Protein AF-0000000086877726 (afdb_homodimer)

Structure (mmCIF, N/CA/C/O backbone):
data_AF-0000000086877726-model_v1
#
loop_
_entity.id
_entity.type
_entity.pdbx_description
1 polymer 'HAD family hydrolase'
#
loop_
_atom_site.group_PDB
_atom_site.id
_atom_site.type_symbol
_atom_site.label_atom_id
_atom_site.label_alt_id
_atom_site.label_comp_id
_atom_site.label_asym_id
_atom_site.label_entity_id
_atom_site.label_seq_id
_atom_site.pdbx_PDB_ins_code
_atom_site.Cartn_x
_atom_site.Cartn_y
_atom_site.Cartn_z
_atom_site.occupancy
_atom_site.B_iso_or_equiv
_atom_site.auth_seq_id
_atom_site.auth_comp_id
_atom_site.auth_asym_id
_atom_site.auth_atom_id
_atom_site.pdbx_PDB_model_num
ATOM 1 N N . MET A 1 1 ? -5.996 41.938 13.992 1 42.53 1 MET A N 1
ATOM 2 C CA . MET A 1 1 ? -6.191 41.406 15.344 1 42.53 1 MET A CA 1
ATOM 3 C C . MET A 1 1 ? -5.375 40.156 15.562 1 42.53 1 MET A C 1
ATOM 5 O O . MET A 1 1 ? -5.238 39.344 14.648 1 42.53 1 MET A O 1
ATOM 9 N N . ASN A 1 2 ? -4.324 40.219 16.375 1 52.56 2 ASN A N 1
ATOM 10 C CA . ASN A 1 2 ? -3.307 39.188 16.656 1 52.56 2 ASN A CA 1
ATOM 11 C C . ASN A 1 2 ? -3.93 37.844 16.922 1 52.56 2 ASN A C 1
ATOM 13 O O . ASN A 1 2 ? -4.312 37.531 18.062 1 52.56 2 ASN A O 1
ATOM 17 N N . THR A 1 3 ? -4.711 37.188 15.961 1 67.62 3 THR A N 1
ATOM 18 C CA . THR A 1 3 ? -5.383 35.906 16.203 1 67.62 3 THR A CA 1
ATOM 19 C C . THR A 1 3 ? -4.363 34.812 16.469 1 67.62 3 THR A C 1
ATOM 21 O O . THR A 1 3 ? -3.352 34.719 15.781 1 67.62 3 THR A O 1
ATOM 24 N N . ILE A 1 4 ? -4.508 34.25 17.609 1 86 4 ILE A N 1
ATOM 25 C CA . ILE A 1 4 ? -3.65 33.125 18 1 86 4 ILE A CA 1
ATOM 26 C C . ILE A 1 4 ? -3.658 32.062 16.906 1 86 4 ILE A C 1
ATOM 28 O O . ILE A 1 4 ? -4.719 31.562 16.516 1 86 4 ILE A O 1
ATOM 32 N N . LYS A 1 5 ? -2.555 31.859 16.281 1 94.94 5 LYS A N 1
ATOM 33 C CA . LYS A 1 5 ? -2.393 30.875 15.219 1 94.94 5 LYS A CA 1
ATOM 34 C C . LYS A 1 5 ? -2.623 29.469 15.727 1 94.94 5 LYS A C 1
ATOM 36 O O . LYS A 1 5 ? -2.197 29.125 16.828 1 94.94 5 LYS A O 1
ATOM 41 N N . GLN A 1 6 ? -3.387 28.75 14.969 1 97.62 6 GLN A N 1
ATOM 42 C CA . GLN A 1 6 ? -3.709 27.375 15.32 1 97.62 6 GLN A CA 1
ATOM 43 C C . GLN A 1 6 ? -2.971 26.391 14.414 1 97.62 6 GLN A C 1
ATOM 45 O O . GLN A 1 6 ? -2.562 26.734 13.305 1 97.62 6 GLN A O 1
ATOM 50 N N . HIS A 1 7 ? -2.682 25.172 14.914 1 98.5 7 HIS A N 1
ATOM 51 C CA . HIS A 1 7 ? -2.287 24 14.133 1 98.5 7 HIS A CA 1
ATOM 52 C C . HIS A 1 7 ? -3.484 23.094 13.852 1 98.5 7 HIS A C 1
ATOM 54 O O . HIS A 1 7 ? -4.09 22.547 14.773 1 98.5 7 HIS A O 1
ATOM 60 N N . ILE A 1 8 ? -3.816 22.984 12.586 1 98.81 8 ILE A N 1
ATOM 61 C CA . ILE A 1 8 ? -5.051 22.281 12.219 1 98.81 8 ILE A CA 1
ATOM 62 C C . ILE A 1 8 ? -4.723 21.047 11.391 1 98.81 8 ILE A C 1
ATOM 64 O O . ILE A 1 8 ? -4.23 21.156 10.266 1 98.81 8 ILE A O 1
ATOM 68 N N . ILE A 1 9 ? -4.992 19.844 11.914 1 98.88 9 ILE A N 1
ATOM 69 C CA . ILE A 1 9 ? -4.762 18.562 11.25 1 98.88 9 ILE A CA 1
ATOM 70 C C . ILE A 1 9 ? -6.062 18.062 10.633 1 98.88 9 ILE A C 1
ATOM 72 O O . ILE A 1 9 ? -7.055 17.859 11.336 1 98.88 9 ILE A O 1
ATOM 76 N N . PHE A 1 10 ? -6.055 17.875 9.344 1 98.94 10 PHE A N 1
ATOM 77 C CA . PHE A 1 10 ? -7.227 17.375 8.633 1 98.94 10 PHE A CA 1
ATOM 78 C C . PHE A 1 10 ? -7.051 15.898 8.289 1 98.94 10 PHE A C 1
ATOM 80 O O . PHE A 1 10 ? -5.984 15.477 7.832 1 98.94 10 PHE A O 1
ATOM 87 N N . ASP A 1 11 ? -8.125 15.148 8.531 1 98.88 11 ASP A N 1
ATOM 88 C CA . ASP A 1 11 ? -8.289 13.867 7.852 1 98.88 11 ASP A CA 1
ATOM 89 C C . ASP A 1 11 ? -8.555 14.07 6.359 1 98.88 11 ASP A C 1
ATOM 91 O O . ASP A 1 11 ? -8.906 15.172 5.934 1 98.88 11 ASP A O 1
ATOM 95 N N . LEU A 1 12 ? -8.32 13.016 5.566 1 98.75 12 LEU A N 1
ATOM 96 C CA . LEU A 1 12 ? -8.531 13.125 4.125 1 98.75 12 LEU A CA 1
ATOM 97 C C . LEU A 1 12 ? -9.844 12.469 3.713 1 98.75 12 LEU A C 1
ATOM 99 O O . LEU A 1 12 ? -10.805 13.156 3.367 1 98.75 12 LEU A O 1
ATOM 103 N N . ASP A 1 13 ? -9.961 11.156 3.863 1 98.25 13 ASP A N 1
ATOM 104 C CA . ASP A 1 13 ? -11.078 10.352 3.377 1 98.25 13 ASP A CA 1
ATOM 105 C C . ASP A 1 13 ? -12.352 10.641 4.172 1 98.25 13 ASP A C 1
ATOM 107 O O . ASP A 1 13 ? -12.391 10.422 5.387 1 98.25 13 ASP A O 1
ATOM 111 N N . ASP A 1 14 ? -13.352 11.125 3.455 1 98.19 14 ASP A N 1
ATOM 112 C CA . ASP A 1 14 ? -14.68 11.453 3.959 1 98.19 14 ASP A CA 1
ATOM 113 C C . ASP A 1 14 ? -14.641 12.672 4.879 1 98.19 14 ASP A C 1
ATOM 115 O O . ASP A 1 14 ? -15.562 12.891 5.668 1 98.19 14 ASP A O 1
ATOM 119 N N . THR A 1 15 ? -13.492 13.359 4.805 1 98.62 15 THR A N 1
ATOM 120 C CA . THR A 1 15 ? -13.367 14.68 5.414 1 98.62 15 THR A CA 1
ATOM 121 C C . THR A 1 15 ? -13.117 15.75 4.348 1 98.62 15 THR A C 1
ATOM 123 O O . THR A 1 15 ? -13.961 16.609 4.117 1 98.62 15 THR A O 1
ATOM 126 N N . LEU A 1 16 ? -12.062 15.617 3.576 1 98.75 16 LEU A N 1
ATOM 127 C CA . LEU A 1 16 ? -11.766 16.562 2.5 1 98.75 16 LEU A CA 1
ATOM 128 C C . LEU A 1 16 ? -12.258 16.031 1.159 1 98.75 16 LEU A C 1
ATOM 130 O O . LEU A 1 16 ? -12.664 16.797 0.287 1 98.75 16 LEU A O 1
ATOM 134 N N . VAL A 1 17 ? -12.211 14.664 0.995 1 98.44 17 VAL A N 1
ATOM 135 C CA . VAL A 1 17 ? -12.641 14.047 -0.257 1 98.44 17 VAL A CA 1
ATOM 136 C C . VAL A 1 17 ? -13.586 12.883 0.036 1 98.44 17 VAL A C 1
ATOM 138 O O . VAL A 1 17 ? -13.516 12.273 1.109 1 98.44 17 VAL A O 1
ATOM 141 N N . TYR A 1 18 ? -14.445 12.602 -0.946 1 97.5 18 TYR A N 1
ATOM 142 C CA . TYR A 1 18 ? -15.328 11.445 -0.824 1 97.5 18 TYR A CA 1
ATOM 143 C C . TYR A 1 18 ? -14.539 10.148 -0.874 1 97.5 18 TYR A C 1
ATOM 145 O O . TYR A 1 18 ? -13.578 10.031 -1.632 1 97.5 18 TYR A O 1
ATOM 153 N N . CYS A 1 19 ? -14.961 9.188 -0.048 1 97.06 19 CYS A N 1
ATOM 154 C CA . CYS A 1 19 ? -14.328 7.879 -0.025 1 97.06 19 CYS A CA 1
ATOM 155 C C . CYS A 1 19 ? -15.359 6.77 0.15 1 97.06 19 CYS A C 1
ATOM 157 O O . CYS A 1 19 ? -15.539 5.938 -0.74 1 97.06 19 CYS A O 1
ATOM 159 N N . ASN A 1 20 ? -16.141 6.797 1.188 1 96 20 ASN A N 1
ATOM 160 C CA . ASN A 1 20 ? -17.094 5.754 1.55 1 96 20 ASN A CA 1
ATOM 161 C C . ASN A 1 20 ? -18.125 5.531 0.448 1 96 20 ASN A C 1
ATOM 163 O O . ASN A 1 20 ? -18.594 4.41 0.258 1 96 20 ASN A O 1
ATOM 167 N N . LYS A 1 21 ? -18.453 6.539 -0.221 1 95 21 LYS A N 1
ATOM 168 C CA . LYS A 1 21 ? -19.469 6.406 -1.271 1 95 21 LYS A CA 1
ATOM 169 C C . LYS A 1 21 ? -19.016 5.418 -2.344 1 95 21 LYS A C 1
ATOM 171 O O . LYS A 1 21 ? -19.828 4.648 -2.865 1 95 21 LYS A O 1
ATOM 176 N N . TYR A 1 22 ? -17.766 5.383 -2.648 1 96.69 22 TYR A N 1
ATOM 177 C CA . TYR A 1 22 ? -17.25 4.477 -3.664 1 96.69 22 TYR A CA 1
ATOM 178 C C . TYR A 1 22 ? -17.156 3.053 -3.129 1 96.69 22 TYR A C 1
ATOM 180 O O . TYR A 1 22 ? -17.422 2.092 -3.855 1 96.69 22 TYR A O 1
ATOM 188 N N . PHE A 1 23 ? -16.766 2.928 -1.867 1 97.44 23 PHE A N 1
ATOM 189 C CA . PHE A 1 23 ? -16.781 1.607 -1.247 1 97.44 23 PHE A CA 1
ATOM 190 C C . PHE A 1 23 ? -18.188 1.036 -1.222 1 97.44 23 PHE A C 1
ATOM 192 O O . PHE A 1 23 ? -18.391 -0.153 -1.478 1 97.44 23 PHE A O 1
ATOM 199 N N . ASN A 1 24 ? -19.141 1.876 -0.941 1 97.06 24 ASN A N 1
ATOM 200 C CA . ASN A 1 24 ? -20.531 1.44 -0.909 1 97.06 24 ASN A CA 1
ATOM 201 C C . ASN A 1 24 ? -21.016 1.023 -2.293 1 97.06 24 ASN A C 1
ATOM 203 O O . ASN A 1 24 ? -21.844 0.113 -2.418 1 97.06 24 ASN A O 1
ATOM 207 N N . LEU A 1 25 ? -20.609 1.745 -3.291 1 97.38 25 LEU A N 1
ATOM 208 C CA . LEU A 1 25 ? -20.969 1.363 -4.652 1 97.38 25 LEU A CA 1
ATOM 209 C C . LEU A 1 25 ? -20.453 -0.034 -4.98 1 97.38 25 LEU A C 1
ATOM 211 O O . LEU A 1 25 ? -21.188 -0.86 -5.527 1 97.38 25 LEU A O 1
ATOM 215 N N . VAL A 1 26 ? -19.234 -0.299 -4.625 1 98.31 26 VAL A N 1
ATOM 216 C CA . VAL A 1 26 ? -18.625 -1.602 -4.867 1 98.31 26 VAL A CA 1
ATOM 217 C C . VAL A 1 26 ? -19.344 -2.67 -4.043 1 98.31 26 VAL A C 1
ATOM 219 O O . VAL A 1 26 ? -19.609 -3.766 -4.539 1 98.31 26 VAL A O 1
ATOM 222 N N . LEU A 1 27 ? -19.656 -2.35 -2.801 1 98.5 27 LEU A N 1
ATOM 223 C CA . LEU A 1 27 ? -20.391 -3.281 -1.943 1 98.5 27 LEU A CA 1
ATOM 224 C C . LEU A 1 27 ? -21.766 -3.594 -2.523 1 98.5 27 LEU A C 1
ATOM 226 O O . LEU A 1 27 ? -22.234 -4.73 -2.434 1 98.5 27 LEU A O 1
ATOM 230 N N . GLY A 1 28 ? -22.391 -2.6 -3.078 1 98.62 28 GLY A N 1
ATOM 231 C CA . GLY A 1 28 ? -23.672 -2.836 -3.729 1 98.62 28 GLY A CA 1
ATOM 232 C C . GLY A 1 28 ? -23.609 -3.877 -4.828 1 98.62 28 GLY A C 1
ATOM 233 O O . GLY A 1 28 ? -24.438 -4.777 -4.891 1 98.62 28 GLY A O 1
ATOM 234 N N . GLU A 1 29 ? -22.625 -3.727 -5.648 1 98.69 29 GLU A N 1
ATOM 235 C CA . GLU A 1 29 ? -22.422 -4.703 -6.715 1 98.69 29 GLU A CA 1
ATOM 236 C C . GLU A 1 29 ? -22.094 -6.082 -6.145 1 98.69 29 GLU A C 1
ATOM 238 O O . GLU A 1 29 ? -22.562 -7.098 -6.664 1 98.69 29 GLU A O 1
ATOM 243 N N . PHE A 1 30 ? -21.344 -6.137 -5.121 1 98.88 30 PHE A N 1
ATOM 244 C CA . PHE A 1 30 ? -21 -7.375 -4.434 1 98.88 30 PHE A CA 1
ATOM 245 C C . PHE A 1 30 ? -22.266 -8.078 -3.932 1 98.88 30 PHE A C 1
ATOM 247 O O . PHE A 1 30 ? -22.438 -9.281 -4.141 1 98.88 30 PHE A O 1
ATOM 254 N N . PHE A 1 31 ? -23.125 -7.277 -3.285 1 98.75 31 PHE A N 1
ATOM 255 C CA . PHE A 1 31 ? -24.344 -7.84 -2.738 1 98.75 31 PHE A CA 1
ATOM 256 C C . PHE A 1 31 ? -25.219 -8.438 -3.844 1 98.75 31 PHE A C 1
ATOM 258 O O . PHE A 1 31 ? -25.766 -9.523 -3.686 1 98.75 31 PHE A O 1
ATOM 265 N N . GLU A 1 32 ? -25.266 -7.746 -4.945 1 98.38 32 GLU A N 1
ATOM 266 C CA . GLU A 1 32 ? -26.047 -8.227 -6.078 1 98.38 32 GLU A CA 1
ATOM 267 C C . GLU A 1 32 ? -25.5 -9.555 -6.605 1 98.38 32 GLU A C 1
ATOM 269 O O . GLU A 1 32 ? -26.266 -10.484 -6.855 1 98.38 32 GLU A O 1
ATOM 274 N N . ASN A 1 33 ? -24.234 -9.664 -6.746 1 98.62 33 ASN A N 1
ATOM 275 C CA . ASN A 1 33 ? -23.609 -10.891 -7.238 1 98.62 33 ASN A CA 1
ATOM 276 C C . ASN A 1 33 ? -23.781 -12.039 -6.254 1 98.62 33 ASN A C 1
ATOM 278 O O . ASN A 1 33 ? -24.109 -13.164 -6.652 1 98.62 33 ASN A O 1
ATOM 282 N N . MET A 1 34 ? -23.625 -11.742 -4.98 1 98.62 34 MET A N 1
ATOM 283 C CA . MET A 1 34 ? -23.828 -12.766 -3.951 1 98.62 34 MET A CA 1
ATOM 284 C C . MET A 1 34 ? -25.25 -13.305 -3.996 1 98.62 34 MET A C 1
ATOM 286 O O . MET A 1 34 ? -25.469 -14.516 -3.912 1 98.62 34 MET A O 1
ATOM 290 N N . GLN A 1 35 ? -26.156 -12.375 -4.125 1 98.19 35 GLN A N 1
ATOM 291 C CA . GLN A 1 35 ? -27.547 -12.812 -4.188 1 98.19 35 GLN A CA 1
ATOM 292 C C . GLN A 1 35 ? -27.781 -13.695 -5.406 1 98.19 35 GLN A C 1
ATOM 294 O O . GLN A 1 35 ? -28.516 -14.688 -5.328 1 98.19 35 GLN A O 1
ATOM 299 N N . GLU A 1 36 ? -27.25 -13.352 -6.539 1 97.69 36 GLU A N 1
ATOM 300 C CA . GLU A 1 36 ? -27.391 -14.148 -7.754 1 97.69 36 GLU A CA 1
ATOM 301 C C . GLU A 1 36 ? -26.75 -15.531 -7.59 1 97.69 36 GLU A C 1
ATOM 303 O O . GLU A 1 36 ? -27.359 -16.547 -7.926 1 97.69 36 GLU A O 1
ATOM 308 N N . TRP A 1 37 ? -25.547 -15.586 -7.066 1 97.81 37 TRP A N 1
ATOM 309 C CA . TRP A 1 37 ? -24.812 -16.844 -6.93 1 97.81 37 TRP A CA 1
ATOM 310 C C . TRP A 1 37 ? -25.484 -17.766 -5.914 1 97.81 37 TRP A C 1
ATOM 312 O O . TRP A 1 37 ? -25.422 -18.984 -6.043 1 97.81 37 TRP A O 1
ATOM 322 N N . PHE A 1 38 ? -26.141 -17.141 -4.938 1 97.44 38 PHE A N 1
ATOM 323 C CA . PHE A 1 38 ? -26.719 -17.922 -3.861 1 97.44 38 PHE A CA 1
ATOM 324 C C . PHE A 1 38 ? -28.234 -17.859 -3.906 1 97.44 38 PHE A C 1
ATOM 326 O O . PHE A 1 38 ? -28.906 -18.016 -2.879 1 97.44 38 PHE A O 1
ATOM 333 N N . ASP A 1 39 ? -28.75 -17.641 -5.012 1 92.75 39 ASP A N 1
ATOM 334 C CA . ASP A 1 39 ? -30.188 -17.453 -5.234 1 92.75 39 ASP A CA 1
ATOM 335 C C . ASP A 1 39 ? -31 -18.578 -4.605 1 92.75 39 ASP A C 1
ATOM 337 O O . ASP A 1 39 ? -32.031 -18.328 -3.973 1 92.75 39 ASP A O 1
ATOM 341 N N . PRO A 1 40 ? -30.562 -19.797 -4.711 1 93.06 40 PRO A N 1
ATOM 342 C CA . PRO A 1 40 ? -31.359 -20.906 -4.172 1 93.06 40 PRO A CA 1
ATOM 343 C C . PRO A 1 40 ? -31.547 -20.812 -2.656 1 93.06 40 PRO A C 1
ATOM 345 O O . PRO A 1 40 ? -32.438 -21.438 -2.1 1 93.06 40 PRO A O 1
ATOM 348 N N . HIS A 1 41 ? -30.781 -20.109 -2.027 1 92.81 41 HIS A N 1
ATOM 349 C CA . HIS A 1 41 ? -30.766 -20.078 -0.568 1 92.81 41 HIS A CA 1
ATOM 350 C C . HIS A 1 41 ? -31.406 -18.797 -0.037 1 92.81 41 HIS A C 1
ATOM 352 O O . HIS A 1 41 ? -31.438 -18.578 1.175 1 92.81 41 HIS A O 1
ATOM 358 N N . ALA A 1 42 ? -31.922 -17.906 -0.729 1 91.12 42 ALA A N 1
ATOM 359 C CA . ALA A 1 42 ? -32.594 -16.672 -0.391 1 91.12 42 ALA A CA 1
ATOM 360 C C . ALA A 1 42 ? -31.734 -15.797 0.519 1 91.12 42 ALA A C 1
ATOM 362 O O . ALA A 1 42 ? -32.219 -15.32 1.557 1 91.12 42 ALA A O 1
ATOM 363 N N . LEU A 1 43 ? -30.516 -15.789 0.237 1 95.38 43 LEU A N 1
ATOM 364 C CA . LEU A 1 43 ? -29.578 -14.945 0.959 1 95.38 43 LEU A CA 1
ATOM 365 C C . LEU A 1 43 ? -29.953 -13.469 0.829 1 95.38 43 LEU A C 1
ATOM 367 O O . LEU A 1 43 ? -30.125 -12.969 -0.283 1 95.38 43 LEU A O 1
ATOM 371 N N . THR A 1 44 ? -30.188 -12.711 1.997 1 97.06 44 THR A N 1
ATOM 372 C CA . THR A 1 44 ? -30.594 -11.312 1.951 1 97.06 44 THR A CA 1
ATOM 373 C C . THR A 1 44 ? -29.375 -10.398 1.921 1 97.06 44 THR A C 1
ATOM 375 O O . THR A 1 44 ? -28.297 -10.773 2.383 1 97.06 44 THR A O 1
ATOM 378 N N . VAL A 1 45 ? -29.578 -9.242 1.44 1 97.75 45 VAL A N 1
ATOM 379 C CA . VAL A 1 45 ? -28.531 -8.227 1.411 1 97.75 45 VAL A CA 1
ATOM 380 C C . VAL A 1 45 ? -28.062 -7.938 2.832 1 97.75 45 VAL A C 1
ATOM 382 O O . VAL A 1 45 ? -26.859 -7.785 3.07 1 97.75 45 VAL A O 1
ATOM 385 N N . GLN A 1 46 ? -28.969 -7.914 3.734 1 97.75 46 GLN A N 1
ATOM 386 C CA . GLN A 1 46 ? -28.625 -7.598 5.117 1 97.75 46 GLN A CA 1
ATOM 387 C C . GLN A 1 46 ? -27.703 -8.656 5.715 1 97.75 46 GLN A C 1
ATOM 389 O O . GLN A 1 46 ? -26.75 -8.336 6.418 1 97.75 46 GLN A O 1
ATOM 394 N N . GLU A 1 47 ? -27.938 -9.883 5.438 1 98.06 47 GLU A N 1
ATOM 395 C CA . GLU A 1 47 ? -27.094 -10.977 5.922 1 98.06 47 GLU A CA 1
ATOM 396 C C . GLU A 1 47 ? -25.688 -10.867 5.359 1 98.06 47 GLU A C 1
ATOM 398 O O . GLU A 1 47 ? -24.703 -11.055 6.09 1 98.06 47 GLU A O 1
ATOM 403 N N . ILE A 1 48 ? -25.641 -10.57 4.078 1 98.62 48 ILE A N 1
ATOM 404 C CA . ILE A 1 48 ? -24.344 -10.438 3.426 1 98.62 48 ILE A CA 1
ATOM 405 C C . ILE A 1 48 ? -23.578 -9.258 4.023 1 98.62 48 ILE A C 1
ATOM 407 O O . ILE A 1 48 ? -22.406 -9.383 4.387 1 98.62 48 ILE A O 1
ATOM 411 N N . ARG A 1 49 ? -24.297 -8.164 4.141 1 98.19 49 ARG A N 1
ATOM 412 C CA . ARG A 1 49 ? -23.703 -6.934 4.66 1 98.19 49 ARG A CA 1
ATOM 413 C C . ARG A 1 49 ? -23.172 -7.137 6.074 1 98.19 49 ARG A C 1
ATOM 415 O O . ARG A 1 49 ? -22.047 -6.734 6.379 1 98.19 49 ARG A O 1
ATOM 422 N N . ASP A 1 50 ? -23.906 -7.781 6.926 1 98.19 50 ASP A N 1
ATOM 423 C CA . ASP A 1 50 ? -23.516 -7.988 8.312 1 98.19 50 ASP A CA 1
ATOM 424 C C . ASP A 1 50 ? -22.25 -8.844 8.406 1 98.19 50 ASP A C 1
ATOM 426 O O . ASP A 1 50 ? -21.328 -8.531 9.172 1 98.19 50 ASP A O 1
ATOM 430 N N . LYS A 1 51 ? -22.219 -9.867 7.629 1 98.75 51 LYS A N 1
ATOM 431 C CA . LYS A 1 51 ? -21.047 -10.758 7.672 1 98.75 51 LYS A CA 1
ATOM 432 C C . LYS A 1 51 ? -19.812 -10.078 7.09 1 98.75 51 LYS A C 1
ATOM 434 O O . LYS A 1 51 ? -18.719 -10.203 7.637 1 98.75 51 LYS A O 1
ATOM 439 N N . GLN A 1 52 ? -20.047 -9.398 5.961 1 98.75 52 GLN A N 1
ATOM 440 C CA . GLN A 1 52 ? -18.922 -8.688 5.352 1 98.75 52 GLN A CA 1
ATOM 441 C C . GLN A 1 52 ? -18.375 -7.625 6.297 1 98.75 52 GLN A C 1
ATOM 443 O O . GLN A 1 52 ? -17.156 -7.465 6.414 1 98.75 52 GLN A O 1
ATOM 448 N N . LEU A 1 53 ? -19.203 -6.906 6.961 1 98 53 LEU A N 1
ATOM 449 C CA . LEU A 1 53 ? -18.797 -5.875 7.906 1 98 53 LEU A CA 1
ATOM 450 C C . LEU A 1 53 ? -18.016 -6.477 9.062 1 98 53 LEU A C 1
ATOM 452 O O . LEU A 1 53 ? -17 -5.914 9.492 1 98 53 LEU A O 1
ATOM 456 N N . GLU A 1 54 ? -18.5 -7.555 9.57 1 98.31 54 GLU A N 1
ATOM 457 C CA . GLU A 1 54 ? -17.812 -8.258 10.648 1 98.31 54 GLU A CA 1
ATOM 458 C C . GLU A 1 54 ? -16.391 -8.625 10.234 1 98.31 54 GLU A C 1
ATOM 460 O O . GLU A 1 54 ? -15.438 -8.367 10.977 1 98.31 54 GLU A O 1
ATOM 465 N N . ILE A 1 55 ? -16.25 -9.164 9.062 1 98.44 55 ILE A N 1
ATOM 466 C CA . ILE A 1 55 ? -14.945 -9.578 8.547 1 98.44 55 ILE A CA 1
ATOM 467 C C . ILE A 1 55 ? -14.07 -8.352 8.297 1 98.44 55 ILE A C 1
ATOM 469 O O . ILE A 1 55 ? -12.891 -8.344 8.648 1 98.44 55 ILE A O 1
ATOM 473 N N . ASP A 1 56 ? -14.68 -7.363 7.711 1 97.94 56 ASP A N 1
ATOM 474 C CA . ASP A 1 56 ? -13.961 -6.145 7.348 1 97.94 56 ASP A CA 1
ATOM 475 C C . ASP A 1 56 ? -13.398 -5.449 8.586 1 97.94 56 ASP A C 1
ATOM 477 O O . ASP A 1 56 ? -12.211 -5.137 8.641 1 97.94 56 ASP A O 1
ATOM 481 N N . VAL A 1 57 ? -14.203 -5.238 9.602 1 96.25 57 VAL A N 1
ATOM 482 C CA . VAL A 1 57 ? -13.82 -4.527 10.812 1 96.25 57 VAL A CA 1
ATOM 483 C C . VAL A 1 57 ? -12.734 -5.309 11.547 1 96.25 57 VAL A C 1
ATOM 485 O O . VAL A 1 57 ? -11.75 -4.73 12.008 1 96.25 57 VAL A O 1
ATOM 488 N N . THR A 1 58 ? -12.875 -6.609 11.648 1 96.62 58 THR A N 1
ATOM 489 C CA . THR A 1 58 ? -11.883 -7.457 12.305 1 96.62 58 THR A CA 1
ATOM 490 C C . THR A 1 58 ? -10.539 -7.379 11.586 1 96.62 58 THR A C 1
ATOM 492 O O . THR A 1 58 ? -9.492 -7.312 12.219 1 96.62 58 THR A O 1
ATOM 495 N N . GLY A 1 59 ? -10.609 -7.41 10.289 1 96.5 59 GLY A N 1
ATOM 496 C CA . GLY A 1 59 ? -9.391 -7.367 9.492 1 96.5 59 GLY A CA 1
ATOM 497 C C . GLY A 1 59 ? -8.664 -6.039 9.586 1 96.5 59 GLY A C 1
ATOM 498 O O . GLY A 1 59 ? -7.434 -6.004 9.664 1 96.5 59 GLY A O 1
ATOM 499 N N . VAL A 1 60 ? -9.383 -4.926 9.555 1 95.69 60 VAL A N 1
ATOM 500 C CA . VAL A 1 60 ? -8.781 -3.602 9.641 1 95.69 60 VAL A CA 1
ATOM 501 C C . VAL A 1 60 ? -8.047 -3.459 10.977 1 95.69 60 VAL A C 1
ATOM 503 O O . VAL A 1 60 ? -6.992 -2.824 11.047 1 95.69 60 VAL A O 1
ATOM 506 N N . ASN A 1 61 ? -8.586 -4.039 12.023 1 94.75 61 ASN A N 1
ATOM 507 C CA . ASN A 1 61 ? -7.941 -4.004 13.328 1 94.75 61 ASN A CA 1
ATOM 508 C C . ASN A 1 61 ? -6.586 -4.703 13.305 1 94.75 61 ASN A C 1
ATOM 510 O O . ASN A 1 61 ? -5.672 -4.324 14.039 1 94.75 61 ASN A O 1
ATOM 514 N N . LYS A 1 62 ? -6.453 -5.641 12.43 1 94.38 62 LYS A N 1
ATOM 515 C CA . LYS A 1 62 ? -5.234 -6.449 12.367 1 94.38 62 LYS A CA 1
ATOM 516 C C . LYS A 1 62 ? -4.223 -5.848 11.398 1 94.38 62 LYS A C 1
ATOM 518 O O . LYS A 1 62 ? -3.053 -5.668 11.742 1 94.38 62 LYS A O 1
ATOM 523 N N . VAL A 1 63 ? -4.633 -5.461 10.242 1 94.38 63 VAL A N 1
ATOM 524 C CA . VAL A 1 63 ? -3.668 -5.141 9.195 1 94.38 63 VAL A CA 1
ATOM 525 C C . VAL A 1 63 ? -3.748 -3.654 8.859 1 94.38 63 VAL A C 1
ATOM 527 O O . VAL A 1 63 ? -3.01 -3.166 8 1 94.38 63 VAL A O 1
ATOM 530 N N . GLY A 1 64 ? -4.613 -2.945 9.539 1 95.19 64 GLY A N 1
ATOM 531 C CA . GLY A 1 64 ? -4.793 -1.538 9.219 1 95.19 64 GLY A CA 1
ATOM 532 C C . GLY A 1 64 ? -5.457 -1.314 7.871 1 95.19 64 GLY A C 1
ATOM 533 O O . GLY A 1 64 ? -6.309 -2.102 7.453 1 95.19 64 GLY A O 1
ATOM 534 N N . PHE A 1 65 ? -5.121 -0.235 7.254 1 95.81 65 PHE A N 1
ATOM 535 C CA . PHE A 1 65 ? -5.77 0.157 6.008 1 95.81 65 PHE A CA 1
ATOM 536 C C . PHE A 1 65 ? -4.957 -0.31 4.805 1 95.81 65 PHE A C 1
ATOM 538 O O . PHE A 1 65 ? -4.727 0.458 3.869 1 95.81 65 PHE A O 1
ATOM 545 N N . ALA A 1 66 ? -4.629 -1.524 4.832 1 95.88 66 ALA A N 1
ATOM 546 C CA . ALA A 1 66 ? -3.898 -2.15 3.732 1 95.88 66 ALA A CA 1
ATOM 547 C C . ALA A 1 66 ? -4.809 -2.379 2.529 1 95.88 66 ALA A C 1
ATOM 549 O O . ALA A 1 66 ? -5.969 -2.766 2.688 1 95.88 66 ALA A O 1
ATOM 550 N N . SER A 1 67 ? -4.289 -2.266 1.348 1 96.38 67 SER A N 1
ATOM 551 C CA . SER A 1 67 ? -5.117 -2.271 0.145 1 96.38 67 SER A CA 1
ATOM 552 C C . SER A 1 67 ? -5.605 -3.68 -0.183 1 96.38 67 SER A C 1
ATOM 554 O O . SER A 1 67 ? -6.602 -3.848 -0.888 1 96.38 67 SER A O 1
ATOM 556 N N . HIS A 1 68 ? -4.914 -4.688 0.32 1 96.12 68 HIS A N 1
ATOM 557 C CA . HIS A 1 68 ? -5.336 -6.047 0.009 1 96.12 68 HIS A CA 1
ATOM 558 C C . HIS A 1 68 ? -6.551 -6.449 0.842 1 96.12 68 HIS A C 1
ATOM 560 O O . HIS A 1 68 ? -7.227 -7.43 0.528 1 96.12 68 HIS A O 1
ATOM 566 N N . HIS A 1 69 ? -6.809 -5.723 1.895 1 97.38 69 HIS A N 1
ATOM 567 C CA . HIS A 1 69 ? -7.742 -6.207 2.902 1 97.38 69 HIS A CA 1
ATOM 568 C C . HIS A 1 69 ? -9.18 -6.168 2.387 1 97.38 69 HIS A C 1
ATOM 570 O O . HIS A 1 69 ? -9.93 -7.137 2.551 1 97.38 69 HIS A O 1
ATOM 576 N N . PHE A 1 70 ? -9.562 -5.09 1.707 1 98.19 70 PHE A N 1
ATOM 577 C CA . PHE A 1 70 ? -10.953 -4.934 1.297 1 98.19 70 PHE A CA 1
ATOM 578 C C . PHE A 1 70 ? -11.344 -6.012 0.294 1 98.19 70 PHE A C 1
ATOM 580 O O . PHE A 1 70 ? -12.312 -6.742 0.505 1 98.19 70 PHE A O 1
ATOM 587 N N . PRO A 1 71 ? -10.602 -6.219 -0.776 1 98.19 71 PRO A N 1
ATOM 588 C CA . PRO A 1 71 ? -10.93 -7.332 -1.668 1 98.19 71 PRO A CA 1
ATOM 589 C C . PRO A 1 71 ? -10.969 -8.68 -0.944 1 98.19 71 PRO A C 1
ATOM 591 O O . PRO A 1 71 ? -11.844 -9.5 -1.209 1 98.19 71 PRO A O 1
ATOM 594 N N . GLU A 1 72 ? -10.047 -8.891 -0.041 1 97.94 72 GLU A N 1
ATOM 595 C CA . GLU A 1 72 ? -10 -10.141 0.711 1 97.94 72 GLU A CA 1
ATOM 596 C C . GLU A 1 72 ? -11.25 -10.32 1.563 1 97.94 72 GLU A C 1
ATOM 598 O O . GLU A 1 72 ? -11.727 -11.445 1.753 1 97.94 72 GLU A O 1
ATOM 603 N N . SER A 1 73 ? -11.734 -9.203 2.113 1 98.69 73 SER A N 1
ATOM 604 C CA . SER A 1 73 ? -12.945 -9.281 2.928 1 98.69 73 SER A CA 1
ATOM 605 C C . SER A 1 73 ? -14.141 -9.734 2.102 1 98.69 73 SER A C 1
ATOM 607 O O . SER A 1 73 ? -15.023 -10.43 2.604 1 98.69 73 SER A O 1
ATOM 609 N N . LEU A 1 74 ? -14.219 -9.336 0.825 1 98.81 74 LEU A N 1
ATOM 610 C CA . LEU A 1 74 ? -15.273 -9.812 -0.063 1 98.81 74 LEU A CA 1
ATOM 611 C C . LEU A 1 74 ? -15.156 -11.312 -0.289 1 98.81 74 LEU A C 1
ATOM 613 O O . LEU A 1 74 ? -16.141 -12.039 -0.188 1 98.81 74 LEU A O 1
ATOM 617 N N . ILE A 1 75 ? -13.961 -11.766 -0.549 1 98.5 75 ILE A N 1
ATOM 618 C CA . ILE A 1 75 ? -13.703 -13.18 -0.832 1 98.5 75 ILE A CA 1
ATOM 619 C C . ILE A 1 75 ? -14.016 -14.016 0.405 1 98.5 75 ILE A C 1
ATOM 621 O O . ILE A 1 75 ? -14.664 -15.062 0.305 1 98.5 75 ILE A O 1
ATOM 625 N N . ASP A 1 76 ? -13.555 -13.539 1.556 1 98.75 76 ASP A N 1
ATOM 626 C CA . ASP A 1 76 ? -13.789 -14.273 2.795 1 98.75 76 ASP A CA 1
ATOM 627 C C . ASP A 1 76 ? -15.281 -14.375 3.098 1 98.75 76 ASP A C 1
ATOM 629 O O . ASP A 1 76 ? -15.75 -15.391 3.615 1 98.75 76 ASP A O 1
ATOM 633 N N . THR A 1 77 ? -16.016 -13.297 2.832 1 98.88 77 THR A N 1
ATOM 634 C CA . THR A 1 77 ? -17.469 -13.336 3.002 1 98.88 77 THR A CA 1
ATOM 635 C C . THR A 1 77 ? -18.094 -14.359 2.062 1 98.88 77 THR A C 1
ATOM 637 O O . THR A 1 77 ? -18.938 -15.156 2.479 1 98.88 77 THR A O 1
ATOM 640 N N . TYR A 1 78 ? -17.688 -14.344 0.767 1 98.81 78 TYR A N 1
ATOM 641 C CA . TYR A 1 78 ? -18.125 -15.312 -0.229 1 98.81 78 TYR A CA 1
ATOM 642 C C . TYR A 1 78 ? -17.844 -16.734 0.233 1 98.81 78 TYR A C 1
ATOM 644 O O . TYR A 1 78 ? -18.719 -17.609 0.173 1 98.81 78 TYR A O 1
ATOM 652 N N . ARG A 1 79 ? -16.672 -16.938 0.784 1 98.69 79 ARG A N 1
ATOM 653 C CA . ARG A 1 79 ? -16.266 -18.266 1.245 1 98.69 79 ARG A CA 1
ATOM 654 C C . ARG A 1 79 ? -17.094 -18.703 2.457 1 98.69 79 ARG A C 1
ATOM 656 O O . ARG A 1 79 ? -17.422 -19.875 2.602 1 98.69 79 ARG A O 1
ATOM 663 N N . TYR A 1 80 ? -17.359 -17.781 3.35 1 98.75 80 TYR A N 1
ATOM 664 C CA . TYR A 1 80 ? -18.188 -18.078 4.516 1 98.75 80 TYR A CA 1
ATOM 665 C C . TYR A 1 80 ? -19.531 -18.641 4.098 1 98.75 80 TYR A C 1
ATOM 667 O O . TYR A 1 80 ? -19.969 -19.688 4.602 1 98.75 80 TYR A O 1
ATOM 675 N N . PHE A 1 81 ? -20.203 -17.984 3.174 1 98.69 81 PHE A N 1
ATOM 676 C CA . PHE A 1 81 ? -21.547 -18.422 2.777 1 98.69 81 PHE A CA 1
ATOM 677 C C . PHE A 1 81 ? -21.469 -19.672 1.919 1 98.69 81 PHE A C 1
ATOM 679 O O . PHE A 1 81 ? -22.375 -20.516 1.963 1 98.69 81 PHE A O 1
ATOM 686 N N . SER A 1 82 ? -20.391 -19.812 1.1 1 98.5 82 SER A N 1
ATOM 687 C CA . SER A 1 82 ? -20.203 -21.047 0.364 1 98.5 82 SER A CA 1
ATOM 688 C C . SER A 1 82 ? -20.141 -22.25 1.309 1 98.5 82 SER A C 1
ATOM 690 O O . SER A 1 82 ? -20.734 -23.281 1.044 1 98.5 82 SER A O 1
ATOM 692 N N . GLN A 1 83 ? -19.406 -22.047 2.352 1 98.25 83 GLN A N 1
ATOM 693 C CA . GLN A 1 83 ? -19.312 -23.109 3.355 1 98.25 83 GLN A CA 1
ATOM 694 C C . GLN A 1 83 ? -20.656 -23.328 4.035 1 98.25 83 GLN A C 1
ATOM 696 O O . GLN A 1 83 ? -21.094 -24.484 4.188 1 98.25 83 GLN A O 1
ATOM 701 N N . LYS A 1 84 ? -21.312 -22.266 4.453 1 97.81 84 LYS A N 1
ATOM 702 C CA . LYS A 1 84 ? -22.594 -22.328 5.156 1 97.81 84 LYS A CA 1
ATOM 703 C C . LYS A 1 84 ? -23.625 -23.094 4.34 1 97.81 84 LYS A C 1
ATOM 705 O O . LYS A 1 84 ? -24.406 -23.859 4.895 1 97.81 84 LYS A O 1
ATOM 710 N N . TYR A 1 85 ? -23.562 -22.969 3.066 1 97.38 85 TYR A N 1
ATOM 711 C CA . TYR A 1 85 ? -24.594 -23.562 2.219 1 97.38 85 TYR A CA 1
ATOM 712 C C . TYR A 1 85 ? -24.047 -24.734 1.417 1 97.38 85 TYR A C 1
ATOM 714 O O . TYR A 1 85 ? -24.688 -25.203 0.472 1 97.38 85 TYR A O 1
ATOM 722 N N . GLU A 1 86 ? -22.812 -25.156 1.712 1 96.75 86 GLU A N 1
ATOM 723 C CA . GLU A 1 86 ? -22.156 -26.312 1.099 1 96.75 86 GLU A CA 1
ATOM 724 C C . GLU A 1 86 ? -22.078 -26.156 -0.418 1 96.75 86 GLU A C 1
ATOM 726 O O . GLU A 1 86 ? -22.406 -27.078 -1.158 1 96.75 86 GLU A O 1
ATOM 731 N N . ARG A 1 87 ? -21.844 -25 -0.826 1 96.25 87 ARG A N 1
ATOM 732 C CA . ARG A 1 87 ? -21.594 -24.703 -2.23 1 96.25 87 ARG A CA 1
ATOM 733 C C . ARG A 1 87 ? -20.094 -24.609 -2.521 1 96.25 87 ARG A C 1
ATOM 735 O O . ARG A 1 87 ? -19.359 -23.922 -1.813 1 96.25 87 ARG A O 1
ATOM 742 N N . ALA A 1 88 ? -19.703 -25.344 -3.467 1 96.38 88 ALA A N 1
ATOM 743 C CA . ALA A 1 88 ? -18.297 -25.281 -3.838 1 96.38 88 ALA A CA 1
ATOM 744 C C . ALA A 1 88 ? -17.906 -23.875 -4.266 1 96.38 88 ALA A C 1
ATOM 746 O O . ALA A 1 88 ? -18.672 -23.188 -4.941 1 96.38 88 ALA A O 1
ATOM 747 N N . THR A 1 89 ? -16.734 -23.438 -3.865 1 96.44 89 THR A N 1
ATOM 748 C CA . THR A 1 89 ? -16.219 -22.141 -4.324 1 96.44 89 THR A CA 1
ATOM 749 C C . THR A 1 89 ? -15.797 -22.219 -5.785 1 96.44 89 THR A C 1
ATOM 751 O O . THR A 1 89 ? -15.562 -23.312 -6.312 1 96.44 89 THR A O 1
ATOM 754 N N . SER A 1 90 ? -15.812 -21.109 -6.422 1 95.75 90 SER A N 1
ATOM 755 C CA . SER A 1 90 ? -15.414 -20.953 -7.816 1 95.75 90 SER A CA 1
ATOM 756 C C . SER A 1 90 ? -14.242 -19.984 -7.949 1 95.75 90 SER A C 1
ATOM 758 O O . SER A 1 90 ? -14.336 -18.844 -7.504 1 95.75 90 SER A O 1
ATOM 760 N N . SER A 1 91 ? -13.164 -20.406 -8.594 1 91.81 91 SER A N 1
ATOM 761 C CA . SER A 1 91 ? -12.016 -19.547 -8.828 1 91.81 91 SER A CA 1
ATOM 762 C C . SER A 1 91 ? -12.406 -18.328 -9.672 1 91.81 91 SER A C 1
ATOM 764 O O . SER A 1 91 ? -11.852 -17.234 -9.492 1 91.81 91 SER A O 1
ATOM 766 N N . GLU A 1 92 ? -13.281 -18.531 -10.539 1 94.19 92 GLU A N 1
ATOM 767 C CA . GLU A 1 92 ? -13.758 -17.438 -11.383 1 94.19 92 GLU A CA 1
ATOM 768 C C . GLU A 1 92 ? -14.492 -16.391 -10.562 1 94.19 92 GLU A C 1
ATOM 770 O O . GLU A 1 92 ? -14.305 -15.188 -10.773 1 94.19 92 GLU A O 1
ATOM 775 N N . GLU A 1 93 ? -15.344 -16.891 -9.648 1 97.31 93 GLU A N 1
ATOM 776 C CA . GLU A 1 93 ? -16.078 -15.961 -8.781 1 97.31 93 GLU A CA 1
ATOM 777 C C . GLU A 1 93 ? -15.125 -15.211 -7.852 1 97.31 93 GLU A C 1
ATOM 779 O O . GLU A 1 93 ? -15.289 -14.008 -7.637 1 97.31 93 GLU A O 1
ATOM 784 N N . GLU A 1 94 ? -14.148 -15.891 -7.367 1 96 94 GLU A N 1
ATOM 785 C CA . GLU A 1 94 ? -13.172 -15.25 -6.484 1 96 94 GLU A CA 1
ATOM 786 C C . GLU A 1 94 ? -12.32 -14.234 -7.242 1 96 94 GLU A C 1
ATOM 788 O O . GLU A 1 94 ? -12.008 -13.164 -6.719 1 96 94 GLU A O 1
ATOM 793 N N . SER A 1 95 ? -11.961 -14.555 -8.469 1 94.19 95 SER A N 1
ATOM 794 C CA . SER A 1 95 ? -11.227 -13.617 -9.312 1 94.19 95 SER A CA 1
ATOM 795 C C . SER A 1 95 ? -12.055 -12.359 -9.586 1 94.19 95 SER A C 1
ATOM 797 O O . SER A 1 95 ? -11.523 -11.25 -9.562 1 94.19 95 SER A O 1
ATOM 799 N N . PHE A 1 96 ? -13.297 -12.594 -9.867 1 96.81 96 PHE A N 1
ATOM 800 C CA . PHE A 1 96 ? -14.211 -11.484 -10.078 1 96.81 96 PHE A CA 1
ATOM 801 C C . PHE A 1 96 ? -14.258 -10.578 -8.852 1 96.81 96 PHE A C 1
ATOM 803 O O . PHE A 1 96 ? -14.195 -9.352 -8.977 1 96.81 96 PHE A O 1
ATOM 810 N N . LEU A 1 97 ? -14.305 -11.164 -7.66 1 98.12 97 LEU A N 1
ATOM 811 C CA . LEU A 1 97 ? -14.406 -10.398 -6.422 1 98.12 97 LEU A CA 1
ATOM 812 C C . LEU A 1 97 ? -13.109 -9.633 -6.152 1 98.12 97 LEU A C 1
ATOM 814 O O . LEU A 1 97 ? -13.141 -8.516 -5.629 1 98.12 97 LEU A O 1
ATOM 818 N N . THR A 1 98 ? -11.992 -10.227 -6.449 1 96.12 98 THR A N 1
ATOM 819 C CA . THR A 1 98 ? -10.719 -9.531 -6.324 1 96.12 98 THR A CA 1
ATOM 820 C C . THR A 1 98 ? -10.703 -8.273 -7.184 1 96.12 98 THR A C 1
ATOM 822 O O . THR A 1 98 ? -10.359 -7.191 -6.699 1 96.12 98 THR A O 1
ATOM 825 N N . LYS A 1 99 ? -11.109 -8.414 -8.391 1 95.5 99 LYS A N 1
ATOM 826 C CA . LYS A 1 99 ? -11.133 -7.285 -9.312 1 95.5 99 LYS A CA 1
ATOM 827 C C . LYS A 1 99 ? -12.141 -6.227 -8.859 1 95.5 99 LYS A C 1
ATOM 829 O O . LYS A 1 99 ? -11.844 -5.031 -8.883 1 95.5 99 LYS A O 1
ATOM 834 N N . LEU A 1 100 ? -13.281 -6.703 -8.477 1 97.94 100 LEU A N 1
ATOM 835 C CA . LEU A 1 100 ? -14.312 -5.793 -7.988 1 97.94 100 LEU A CA 1
ATOM 836 C C . LEU A 1 100 ? -13.812 -5.008 -6.781 1 97.94 100 LEU A C 1
ATOM 838 O O . LEU A 1 100 ? -13.938 -3.781 -6.738 1 97.94 100 LEU A O 1
ATOM 842 N N . GLY A 1 101 ? -13.219 -5.711 -5.809 1 98.31 101 GLY A N 1
ATOM 843 C CA . GLY A 1 101 ? -12.695 -5.059 -4.621 1 98.31 101 GLY A CA 1
ATOM 844 C C . GLY A 1 101 ? -11.594 -4.059 -4.922 1 98.31 101 GLY A C 1
ATOM 845 O O . GLY A 1 101 ? -11.562 -2.971 -4.344 1 98.31 101 GLY A O 1
ATOM 846 N N . MET A 1 102 ? -10.742 -4.387 -5.824 1 97.06 102 MET A N 1
ATOM 847 C CA . MET A 1 102 ? -9.609 -3.533 -6.164 1 97.06 102 MET A CA 1
ATOM 848 C C . MET A 1 102 ? -10.07 -2.285 -6.91 1 97.06 102 MET A C 1
ATOM 850 O O . MET A 1 102 ? -9.375 -1.271 -6.922 1 97.06 102 MET A O 1
ATOM 854 N N . SER A 1 103 ? -11.219 -2.336 -7.512 1 97.25 103 SER A N 1
ATOM 855 C CA . SER A 1 103 ? -11.695 -1.251 -8.359 1 97.25 103 SER A CA 1
ATOM 856 C C . SER A 1 103 ? -11.914 0.025 -7.555 1 97.25 103 SER A C 1
ATOM 858 O O . SER A 1 103 ? -11.93 1.124 -8.117 1 97.25 103 SER A O 1
ATOM 860 N N . VAL A 1 104 ? -12.062 -0.077 -6.27 1 97.19 104 VAL A N 1
ATOM 861 C CA . VAL A 1 104 ? -12.352 1.091 -5.441 1 97.19 104 VAL A CA 1
ATOM 862 C C . VAL A 1 104 ? -11.141 2.025 -5.426 1 97.19 104 VAL A C 1
ATOM 864 O O . VAL A 1 104 ? -11.289 3.236 -5.25 1 97.19 104 VAL A O 1
ATOM 867 N N . TYR A 1 105 ? -9.961 1.509 -5.664 1 95.69 105 TYR A N 1
ATOM 868 C CA . TYR A 1 105 ? -8.734 2.291 -5.562 1 95.69 105 TYR A CA 1
ATOM 869 C C . TYR A 1 105 ? -8.445 3.023 -6.867 1 95.69 105 TYR A C 1
ATOM 871 O O . TYR A 1 105 ? -7.543 3.863 -6.926 1 95.69 105 TYR A O 1
ATOM 879 N N . ASP A 1 106 ? -9.25 2.805 -7.906 1 90 106 ASP A N 1
ATOM 880 C CA . ASP A 1 106 ? -9.039 3.416 -9.219 1 90 106 ASP A CA 1
ATOM 881 C C . ASP A 1 106 ? -10.031 4.555 -9.453 1 90 106 ASP A C 1
ATOM 883 O O . ASP A 1 106 ? -10.016 5.188 -10.516 1 90 106 ASP A O 1
ATOM 887 N N . GLN A 1 107 ? -10.773 4.871 -8.539 1 92.56 107 GLN A N 1
ATOM 888 C CA . GLN A 1 107 ? -11.805 5.887 -8.719 1 92.56 107 GLN A CA 1
ATOM 889 C C . GLN A 1 107 ? -11.195 7.289 -8.75 1 92.56 107 GLN A C 1
ATOM 891 O O . GLN A 1 107 ? -10.188 7.543 -8.094 1 92.56 107 GLN A O 1
ATOM 896 N N . GLU A 1 108 ? -11.852 8.117 -9.531 1 94 108 GLU A N 1
ATOM 897 C CA . GLU A 1 108 ? -11.453 9.523 -9.508 1 94 108 GLU A CA 1
ATOM 898 C C . GLU A 1 108 ? -11.789 10.164 -8.164 1 94 108 GLU A C 1
ATOM 900 O O . GLU A 1 108 ? -12.844 9.898 -7.586 1 94 108 GLU A O 1
ATOM 905 N N . VAL A 1 109 ? -10.898 11.031 -7.758 1 96.94 109 VAL A N 1
ATOM 906 C CA . VAL A 1 109 ? -11.062 11.68 -6.457 1 96.94 109 VAL A CA 1
ATOM 907 C C . VAL A 1 109 ? -11.992 12.883 -6.59 1 96.94 109 VAL A C 1
ATOM 909 O O . VAL A 1 109 ? -11.867 13.672 -7.531 1 96.94 109 VAL A O 1
ATOM 912 N N . GLU A 1 110 ? -12.953 12.984 -5.723 1 98 110 GLU A N 1
ATOM 913 C CA . GLU A 1 110 ? -13.922 14.078 -5.695 1 98 110 GLU A CA 1
ATOM 914 C C . GLU A 1 110 ? -13.852 14.844 -4.379 1 98 110 GLU A C 1
ATOM 916 O O . GLU A 1 110 ? -14 14.258 -3.305 1 98 110 GLU A O 1
ATOM 921 N N . PRO A 1 111 ? -13.633 16.156 -4.422 1 98.31 111 PRO A N 1
ATOM 922 C CA . PRO A 1 111 ? -13.602 16.938 -3.184 1 98.31 111 PRO A CA 1
ATOM 923 C C . PRO A 1 111 ? -14.984 17.125 -2.572 1 98.31 111 PRO A C 1
ATOM 925 O O . PRO A 1 111 ? -15.984 17.188 -3.297 1 98.31 111 PRO A O 1
ATOM 928 N N . TYR A 1 112 ? -15.055 17.234 -1.264 1 97.88 112 TYR A N 1
ATOM 929 C CA . TYR A 1 112 ? -16.297 17.672 -0.623 1 97.88 112 TYR A CA 1
ATOM 930 C C . TYR A 1 112 ? -16.609 19.109 -0.976 1 97.88 112 TYR A C 1
ATOM 932 O O . TYR A 1 112 ? -15.711 19.906 -1.289 1 97.88 112 TYR A O 1
ATOM 940 N N . PRO A 1 113 ? -17.859 19.469 -0.88 1 97.62 113 PRO A N 1
ATOM 941 C CA . PRO A 1 113 ? -18.234 20.859 -1.139 1 97.62 113 PRO A CA 1
ATOM 942 C C . PRO A 1 113 ? -17.484 21.844 -0.252 1 97.62 113 PRO A C 1
ATOM 944 O O . PRO A 1 113 ? -17.297 21.594 0.943 1 97.62 113 PRO A O 1
ATOM 947 N N . HIS A 1 114 ? -16.891 22.844 -0.86 1 98.12 114 HIS A N 1
ATOM 948 C CA . HIS A 1 114 ? -16.234 23.984 -0.201 1 98.12 114 HIS A CA 1
ATOM 949 C C . HIS A 1 114 ? -14.906 23.578 0.408 1 98.12 114 HIS A C 1
ATOM 951 O O . HIS A 1 114 ? -14.43 24.203 1.354 1 98.12 114 HIS A O 1
ATOM 957 N N . MET A 1 115 ? -14.328 22.438 -0.058 1 98.31 115 MET A N 1
ATOM 958 C CA . MET A 1 115 ? -13.023 22.016 0.434 1 98.31 115 MET A CA 1
ATOM 959 C C . MET A 1 115 ? -11.984 23.109 0.228 1 98.31 115 MET A C 1
ATOM 961 O O . MET A 1 115 ? -11.312 23.516 1.177 1 98.31 115 MET A O 1
ATOM 965 N N . VAL A 1 116 ? -11.914 23.656 -0.932 1 98 116 VAL A N 1
ATOM 966 C CA . VAL A 1 116 ? -10.906 24.656 -1.299 1 98 116 VAL A CA 1
ATOM 967 C C . VAL A 1 116 ? -11.141 25.938 -0.506 1 98 116 VAL A C 1
ATOM 969 O O . VAL A 1 116 ? -10.211 26.469 0.102 1 98 116 VAL A O 1
ATOM 972 N N . GLU A 1 117 ? -12.344 26.391 -0.471 1 98.25 117 GLU A N 1
ATOM 973 C CA . GLU A 1 117 ? -12.695 27.609 0.246 1 98.25 117 GLU A CA 1
ATOM 974 C C . GLU A 1 117 ? -12.352 27.484 1.729 1 98.25 117 GLU A C 1
ATOM 976 O O . GLU A 1 117 ? -11.867 28.453 2.336 1 98.25 117 GLU A O 1
ATOM 981 N N . THR A 1 118 ? -12.617 26.359 2.268 1 98.81 118 THR A N 1
ATOM 982 C CA . THR A 1 118 ? -12.352 26.109 3.682 1 98.81 118 THR A CA 1
ATOM 983 C C . THR A 1 118 ? -10.852 26.172 3.967 1 98.81 118 THR A C 1
ATOM 985 O O . THR A 1 118 ? -10.422 26.875 4.879 1 98.81 118 THR A O 1
ATOM 988 N N . LEU A 1 119 ? -10.078 25.453 3.189 1 98.75 119 LEU A N 1
ATOM 989 C CA . LEU A 1 119 ? -8.633 25.422 3.393 1 98.75 119 LEU A CA 1
ATOM 990 C C . LEU A 1 119 ? -8.008 26.797 3.168 1 98.75 119 LEU A C 1
ATOM 992 O O . LEU A 1 119 ? -7.145 27.219 3.936 1 98.75 119 LEU A O 1
ATOM 996 N N . GLU A 1 120 ? -8.492 27.531 2.221 1 98.19 120 GLU A N 1
ATOM 997 C CA . GLU A 1 120 ? -7.988 28.859 1.928 1 98.19 120 GLU A CA 1
ATOM 998 C C . GLU A 1 120 ? -8.305 29.828 3.061 1 98.19 120 GLU A C 1
ATOM 1000 O O . GLU A 1 120 ? -7.473 30.672 3.426 1 98.19 120 GLU A O 1
ATOM 1005 N N . SER A 1 121 ? -9.469 29.734 3.541 1 98.25 121 SER A N 1
ATOM 1006 C CA . SER A 1 121 ? -9.883 30.594 4.641 1 98.25 121 SER A CA 1
ATOM 1007 C C . SER A 1 121 ? -8.984 30.406 5.863 1 98.25 121 SER A C 1
ATOM 1009 O O . SER A 1 121 ? -8.539 31.375 6.473 1 98.25 121 SER A O 1
ATOM 1011 N N . LEU A 1 122 ? -8.727 29.188 6.156 1 98.44 122 LEU A N 1
ATOM 1012 C CA . LEU A 1 122 ? -7.906 28.875 7.324 1 98.44 122 LEU A CA 1
ATOM 1013 C C . LEU A 1 122 ? -6.461 29.312 7.105 1 98.44 122 LEU A C 1
ATOM 1015 O O . LEU A 1 122 ? -5.824 29.844 8.016 1 98.44 122 LEU A O 1
ATOM 1019 N N . GLN A 1 123 ? -6.004 29.062 5.941 1 97.25 123 GLN A N 1
ATOM 1020 C CA . GLN A 1 123 ? -4.648 29.484 5.609 1 97.25 123 GLN A CA 1
ATOM 1021 C C . GLN A 1 123 ? -4.52 31 5.656 1 97.25 123 GLN A C 1
ATOM 1023 O O . GLN A 1 123 ? -3.535 31.531 6.18 1 97.25 123 GLN A O 1
ATOM 1028 N N . SER A 1 124 ? -5.496 31.719 5.129 1 96.5 124 SER A N 1
ATOM 1029 C CA . SER A 1 124 ? -5.492 33.188 5.082 1 96.5 124 SER A CA 1
ATOM 1030 C C . SER A 1 124 ? -5.562 33.781 6.484 1 96.5 124 SER A C 1
ATOM 1032 O O . SER A 1 124 ? -5.051 34.875 6.723 1 96.5 124 SER A O 1
ATOM 1034 N N . ALA A 1 125 ? -6.156 33.031 7.355 1 96.62 125 ALA A N 1
ATOM 1035 C CA . ALA A 1 125 ? -6.262 33.5 8.742 1 96.62 125 ALA A CA 1
ATOM 1036 C C . ALA A 1 125 ? -4.941 33.281 9.484 1 96.62 125 ALA A C 1
ATOM 1038 O O . ALA A 1 125 ? -4.801 33.719 10.633 1 96.62 125 ALA A O 1
ATOM 1039 N N . GLY A 1 126 ? -4.008 32.594 8.828 1 96.38 126 GLY A N 1
ATOM 1040 C CA . GLY A 1 126 ? -2.666 32.469 9.375 1 96.38 126 GLY A CA 1
ATOM 1041 C C . GLY A 1 126 ? -2.414 31.141 10.07 1 96.38 126 GLY A C 1
ATOM 1042 O O . GLY A 1 126 ? -1.344 30.938 10.641 1 96.38 126 GLY A O 1
ATOM 1043 N N . HIS A 1 127 ? -3.416 30.188 10.016 1 97.94 127 HIS A N 1
ATOM 1044 C CA . HIS A 1 127 ? -3.262 28.891 10.656 1 97.94 127 HIS A CA 1
ATOM 1045 C C . HIS A 1 127 ? -2.332 27.984 9.859 1 97.94 127 HIS A C 1
ATOM 1047 O O . HIS A 1 127 ? -2.201 28.125 8.648 1 97.94 127 HIS A O 1
ATOM 1053 N N . SER A 1 128 ? -1.618 27.062 10.555 1 97.75 128 SER A N 1
ATOM 1054 C CA . SER A 1 128 ? -0.85 26.016 9.906 1 97.75 128 SER A CA 1
ATOM 1055 C C . SER A 1 128 ? -1.705 24.766 9.672 1 97.75 128 SER A C 1
ATOM 1057 O O . SER A 1 128 ? -2.338 24.266 10.602 1 97.75 128 SER A O 1
ATOM 1059 N N . LEU A 1 129 ? -1.679 24.359 8.445 1 98.62 129 LEU A N 1
ATOM 1060 C CA . LEU A 1 129 ? -2.51 23.219 8.078 1 98.62 129 LEU A CA 1
ATOM 1061 C C . LEU A 1 129 ? -1.662 21.969 7.879 1 98.62 129 LEU A C 1
ATOM 1063 O O . LEU A 1 129 ? -0.563 22.047 7.324 1 98.62 129 LEU A O 1
ATOM 1067 N N . TYR A 1 130 ? -2.178 20.812 8.398 1 98.62 130 TYR A N 1
ATOM 1068 C CA . TYR A 1 130 ? -1.568 19.5 8.289 1 98.62 130 TYR A CA 1
ATOM 1069 C C . TYR A 1 130 ? -2.572 18.469 7.773 1 98.62 130 TYR A C 1
ATOM 1071 O O . TYR A 1 130 ? -3.779 18.609 7.98 1 98.62 130 TYR A O 1
ATOM 1079 N N . LEU A 1 131 ? -2.043 17.531 7.047 1 98.75 131 LEU A N 1
ATOM 1080 C CA . LEU A 1 131 ? -2.863 16.422 6.59 1 98.75 131 LEU A CA 1
ATOM 1081 C C . LEU A 1 131 ? -2.438 15.125 7.266 1 98.75 131 LEU A C 1
ATOM 1083 O O . LEU A 1 131 ? -1.245 14.82 7.344 1 98.75 131 LEU A O 1
ATOM 1087 N N . TYR A 1 132 ? -3.402 14.375 7.859 1 98.81 132 TYR A N 1
ATOM 1088 C CA . TYR A 1 132 ? -3.193 13.078 8.492 1 98.81 132 TYR A CA 1
ATOM 1089 C C . TYR A 1 132 ? -4.203 12.055 7.992 1 98.81 132 TYR A C 1
ATOM 1091 O O . TYR A 1 132 ? -5.402 12.18 8.25 1 98.81 132 TYR A O 1
ATOM 1099 N N . THR A 1 133 ? -3.73 11.109 7.227 1 98.62 133 THR A N 1
ATOM 1100 C CA . THR A 1 133 ? -4.645 10.18 6.574 1 98.62 133 THR A CA 1
ATOM 1101 C C . THR A 1 133 ? -4.148 8.742 6.723 1 98.62 133 THR A C 1
ATOM 1103 O O . THR A 1 133 ? -2.949 8.508 6.883 1 98.62 133 THR A O 1
ATOM 1106 N N . GLY A 1 134 ? -5.109 7.832 6.824 1 97.69 134 GLY A N 1
ATOM 1107 C CA . GLY A 1 134 ? -4.82 6.41 6.902 1 97.69 134 GLY A CA 1
ATOM 1108 C C . GLY A 1 134 ? -4.867 5.715 5.555 1 97.69 134 GLY A C 1
ATOM 1109 O O . GLY A 1 134 ? -5.777 5.957 4.758 1 97.69 134 GLY A O 1
ATOM 1110 N N . GLY A 1 135 ? -3.885 4.805 5.336 1 97.31 135 GLY A N 1
ATOM 1111 C CA . GLY A 1 135 ? -3.852 4.035 4.105 1 97.31 135 GLY A CA 1
ATOM 1112 C C . GLY A 1 135 ? -2.447 3.809 3.58 1 97.31 135 GLY A C 1
ATOM 1113 O O . GLY A 1 135 ? -1.467 4.102 4.266 1 97.31 135 GLY A O 1
ATOM 1114 N N . GLU A 1 136 ? -2.385 3.248 2.416 1 97 136 GLU A N 1
ATOM 1115 C CA . GLU A 1 136 ? -1.087 3.027 1.782 1 97 136 GLU A CA 1
ATOM 1116 C C . GLU A 1 136 ? -0.597 4.285 1.075 1 97 136 GLU A C 1
ATOM 1118 O O . GLU A 1 136 ? -1.386 5.004 0.456 1 97 136 GLU A O 1
ATOM 1123 N N . THR A 1 137 ? 0.661 4.523 1.174 1 97.44 137 THR A N 1
ATOM 1124 C CA . THR A 1 137 ? 1.276 5.77 0.734 1 97.44 137 THR A CA 1
ATOM 1125 C C . THR A 1 137 ? 0.976 6.031 -0.74 1 97.44 137 THR A C 1
ATOM 1127 O O . THR A 1 137 ? 0.577 7.137 -1.11 1 97.44 137 THR A O 1
ATOM 1130 N N . VAL A 1 138 ? 1.016 5.055 -1.563 1 96.62 138 VAL A N 1
ATOM 1131 C CA . VAL A 1 138 ? 0.846 5.25 -3 1 96.62 138 VAL A CA 1
ATOM 1132 C C . VAL A 1 138 ? -0.592 5.664 -3.301 1 96.62 138 VAL A C 1
ATOM 1134 O O . VAL A 1 138 ? -0.835 6.488 -4.184 1 96.62 138 VAL A O 1
ATOM 1137 N N . ILE A 1 139 ? -1.487 5.145 -2.555 1 97.25 139 ILE A N 1
ATOM 1138 C CA . ILE A 1 139 ? -2.898 5.441 -2.764 1 97.25 139 ILE A CA 1
ATOM 1139 C C . ILE A 1 139 ? -3.201 6.863 -2.291 1 97.25 139 ILE A C 1
ATOM 1141 O O . ILE A 1 139 ? -3.799 7.656 -3.025 1 97.25 139 ILE A O 1
ATOM 1145 N N . GLN A 1 140 ? -2.764 7.176 -1.102 1 97.62 140 GLN A N 1
ATOM 1146 C CA . GLN A 1 140 ? -3.066 8.477 -0.507 1 97.62 140 GLN A CA 1
ATOM 1147 C C . GLN A 1 140 ? -2.332 9.594 -1.233 1 97.62 140 GLN A C 1
ATOM 1149 O O . GLN A 1 140 ? -2.889 10.68 -1.438 1 97.62 140 GLN A O 1
ATOM 1154 N N . GLN A 1 141 ? -1.093 9.352 -1.635 1 96.38 141 GLN A N 1
ATOM 1155 C CA . GLN A 1 141 ? -0.344 10.367 -2.379 1 96.38 141 GLN A CA 1
ATOM 1156 C C . GLN A 1 141 ? -1.016 10.672 -3.713 1 96.38 141 GLN A C 1
ATOM 1158 O O . GLN A 1 141 ? -1.015 11.82 -4.16 1 96.38 141 GLN A O 1
ATOM 1163 N N . ARG A 1 142 ? -1.518 9.688 -4.328 1 95.44 142 ARG A N 1
ATOM 1164 C CA . ARG A 1 142 ? -2.242 9.906 -5.578 1 95.44 142 ARG A CA 1
ATOM 1165 C C . ARG A 1 142 ? -3.428 10.844 -5.363 1 95.44 142 ARG A C 1
ATOM 1167 O O . ARG A 1 142 ? -3.662 11.75 -6.168 1 95.44 142 ARG A O 1
ATOM 1174 N N . LYS A 1 143 ? -4.168 10.664 -4.328 1 97.31 143 LYS A N 1
ATOM 1175 C CA . LYS A 1 143 ? -5.293 11.539 -4.016 1 97.31 143 LYS A CA 1
ATOM 1176 C C . LYS A 1 143 ? -4.82 12.969 -3.756 1 97.31 143 LYS A C 1
ATOM 1178 O O . LYS A 1 143 ? -5.426 13.922 -4.242 1 97.31 143 LYS A O 1
ATOM 1183 N N . ILE A 1 144 ? -3.773 13.062 -3.004 1 97.31 144 ILE A N 1
ATOM 1184 C CA . ILE A 1 144 ? -3.197 14.352 -2.637 1 97.31 144 ILE A CA 1
ATOM 1185 C C . ILE A 1 144 ? -2.771 15.109 -3.896 1 97.31 144 ILE A C 1
ATOM 1187 O O . ILE A 1 144 ? -3.039 16.297 -4.035 1 97.31 144 ILE A O 1
ATOM 1191 N N . ASP A 1 145 ? -2.201 14.383 -4.824 1 95.06 145 ASP A N 1
ATOM 1192 C CA . ASP A 1 145 ? -1.736 14.992 -6.07 1 95.06 145 ASP A CA 1
ATOM 1193 C C . ASP A 1 145 ? -2.912 15.398 -6.953 1 95.06 145 ASP A C 1
ATOM 1195 O O . ASP A 1 145 ? -2.926 16.5 -7.508 1 95.06 145 ASP A O 1
ATOM 1199 N N . GLN A 1 146 ? -3.84 14.547 -7.059 1 95.69 146 GLN A N 1
ATOM 1200 C CA . GLN A 1 146 ? -4.996 14.812 -7.906 1 95.69 146 GLN A CA 1
ATOM 1201 C C . GLN A 1 146 ? -5.766 16.047 -7.422 1 95.69 146 GLN A C 1
ATOM 1203 O O . GLN A 1 146 ? -6.273 16.828 -8.234 1 95.69 146 GLN A O 1
ATOM 1208 N N . MET A 1 147 ? -5.805 16.219 -6.129 1 97.19 147 MET A N 1
ATOM 1209 C CA . MET A 1 147 ? -6.57 17.312 -5.551 1 97.19 147 MET A CA 1
ATOM 1210 C C . MET A 1 147 ? -5.684 18.547 -5.336 1 97.19 147 MET A C 1
ATOM 1212 O O . MET A 1 147 ? -6.148 19.562 -4.832 1 97.19 147 MET A O 1
ATOM 1216 N N . LYS A 1 148 ? -4.395 18.406 -5.684 1 95.81 148 LYS A N 1
ATOM 1217 C CA . LYS A 1 148 ? -3.408 19.484 -5.523 1 95.81 148 LYS A CA 1
ATOM 1218 C C . LYS A 1 148 ? -3.383 20 -4.09 1 95.81 148 LYS A C 1
ATOM 1220 O O . LYS A 1 148 ? -3.369 21.203 -3.857 1 95.81 148 LYS A O 1
ATOM 1225 N N . LEU A 1 149 ? -3.383 19.078 -3.188 1 97 149 LEU A N 1
ATOM 1226 C CA . LEU A 1 149 ? -3.498 19.438 -1.776 1 97 149 LEU A CA 1
ATOM 1227 C C . LEU A 1 149 ? -2.164 19.922 -1.229 1 97 149 LEU A C 1
ATOM 1229 O O . LEU A 1 149 ? -2.113 20.547 -0.163 1 97 149 LEU A O 1
ATOM 1233 N N . SER A 1 150 ? -1.095 19.672 -1.933 1 92.69 150 SER A N 1
ATOM 1234 C CA . SER A 1 150 ? 0.211 20.156 -1.504 1 92.69 150 SER A CA 1
ATOM 1235 C C . SER A 1 150 ? 0.239 21.688 -1.445 1 92.69 150 SER A C 1
ATOM 1237 O O . SER A 1 150 ? 1.062 22.266 -0.738 1 92.69 150 SER A O 1
ATOM 1239 N N . ALA A 1 151 ? -0.589 22.344 -2.125 1 94.06 151 ALA A N 1
ATOM 1240 C CA . ALA A 1 151 ? -0.693 23.797 -2.107 1 94.06 151 ALA A CA 1
ATOM 1241 C C . ALA A 1 151 ? -1.076 24.297 -0.719 1 94.06 151 ALA A C 1
ATOM 1243 O O . ALA A 1 151 ? -0.724 25.422 -0.341 1 94.06 151 ALA A O 1
ATOM 1244 N N . TYR A 1 152 ? -1.733 23.453 0.035 1 96.56 152 TYR A N 1
ATOM 1245 C CA . TYR A 1 152 ? -2.225 23.875 1.344 1 96.56 152 TYR A CA 1
ATOM 1246 C C . TYR A 1 152 ? -1.391 23.266 2.461 1 96.56 152 TYR A C 1
ATOM 1248 O O . TYR A 1 152 ? -1.26 23.844 3.539 1 96.56 152 TYR A O 1
ATOM 1256 N N . PHE A 1 153 ? -0.851 22.125 2.168 1 97.25 153 PHE A N 1
ATOM 1257 C CA . PHE A 1 153 ? -0.232 21.375 3.254 1 97.25 153 PHE A CA 1
ATOM 1258 C C . PHE A 1 153 ? 1.279 21.297 3.07 1 97.25 153 PHE A C 1
ATOM 1260 O O . PHE A 1 153 ? 2.006 20.938 3.998 1 97.25 153 PHE A O 1
ATOM 1267 N N . ASP A 1 154 ? 1.722 21.625 1.922 1 90.81 154 ASP A N 1
ATOM 1268 C CA . ASP A 1 154 ? 3.135 21.484 1.582 1 90.81 154 ASP A CA 1
ATOM 1269 C C . ASP A 1 154 ? 3.641 20.078 1.915 1 90.81 154 ASP A C 1
ATOM 1271 O O . ASP A 1 154 ? 3.107 19.094 1.414 1 90.81 154 ASP A O 1
ATOM 1275 N N . ASP A 1 155 ? 4.641 19.969 2.85 1 89.5 155 ASP A N 1
ATOM 1276 C CA . ASP A 1 155 ? 5.203 18.672 3.209 1 89.5 155 ASP A CA 1
ATOM 1277 C C . ASP A 1 155 ? 4.676 18.203 4.562 1 89.5 155 ASP A C 1
ATOM 1279 O O . ASP A 1 155 ? 5.133 17.188 5.094 1 89.5 155 ASP A O 1
ATOM 1283 N N . ARG A 1 156 ? 3.68 18.938 5.047 1 95.75 156 ARG A N 1
ATOM 1284 C CA . ARG A 1 156 ? 3.1 18.594 6.34 1 95.75 156 ARG A CA 1
ATOM 1285 C C . ARG A 1 156 ? 1.999 17.547 6.191 1 95.75 156 ARG A C 1
ATOM 1287 O O . ARG A 1 156 ? 0.853 17.781 6.578 1 95.75 156 ARG A O 1
ATOM 1294 N N . ILE A 1 157 ? 2.391 16.484 5.609 1 96.94 157 ILE A N 1
ATOM 1295 C CA . ILE A 1 157 ? 1.483 15.391 5.273 1 96.94 157 ILE A CA 1
ATOM 1296 C C . ILE A 1 157 ? 1.943 14.109 5.965 1 96.94 157 ILE A C 1
ATOM 1298 O O . ILE A 1 157 ? 3.098 13.695 5.82 1 96.94 157 ILE A O 1
ATOM 1302 N N . TYR A 1 158 ? 1.019 13.5 6.75 1 97.56 158 TYR A N 1
ATOM 1303 C CA . TYR A 1 158 ? 1.282 12.258 7.473 1 97.56 158 TYR A CA 1
ATOM 1304 C C . TYR A 1 158 ? 0.385 11.133 6.973 1 97.56 158 TYR A C 1
ATOM 1306 O O . TYR A 1 158 ? -0.838 11.195 7.117 1 97.56 158 TYR A O 1
ATOM 1314 N N . ILE A 1 159 ? 0.988 10.117 6.375 1 97.44 159 ILE A N 1
ATOM 1315 C CA . ILE A 1 159 ? 0.275 8.922 5.941 1 97.44 159 ILE A CA 1
ATOM 1316 C C . ILE A 1 159 ? 0.661 7.738 6.832 1 97.44 159 ILE A C 1
ATOM 1318 O O . ILE A 1 159 ? 1.847 7.461 7.023 1 97.44 159 ILE A O 1
ATOM 1322 N N . ARG A 1 160 ? -0.349 7.102 7.422 1 96.75 160 ARG A N 1
ATOM 1323 C CA . ARG A 1 160 ? -0.129 5.953 8.297 1 96.75 160 ARG A CA 1
ATOM 1324 C C . ARG A 1 160 ? -1.04 4.793 7.91 1 96.75 160 ARG A C 1
ATOM 1326 O O . ARG A 1 160 ? -2.215 4.996 7.598 1 96.75 160 ARG A O 1
ATOM 1333 N N . GLN A 1 161 ? -0.475 3.605 7.965 1 94.19 161 GLN A N 1
ATOM 1334 C CA . GLN A 1 161 ? -1.294 2.424 7.723 1 94.19 161 GLN A CA 1
ATOM 1335 C C . GLN A 1 161 ? -2.285 2.197 8.859 1 94.19 161 GLN A C 1
ATOM 1337 O O . GLN A 1 161 ? -3.396 1.713 8.633 1 94.19 161 GLN A O 1
ATOM 1342 N N . HIS A 1 162 ? -1.805 2.465 10.047 1 94.94 162 HIS A N 1
ATOM 1343 C CA . HIS A 1 162 ? -2.643 2.424 11.242 1 94.94 162 HIS A CA 1
ATOM 1344 C C . HIS A 1 162 ? -2.871 3.824 11.805 1 94.94 162 HIS A C 1
ATOM 1346 O O . HIS A 1 162 ? -1.92 4.504 12.195 1 94.94 162 HIS A O 1
ATOM 1352 N N . LYS A 1 163 ? -4.066 4.262 11.805 1 95.75 163 LYS A N 1
ATOM 1353 C CA . LYS A 1 163 ? -4.453 5.543 12.391 1 95.75 163 LYS A CA 1
ATOM 1354 C C . LYS A 1 163 ? -5.105 5.344 13.758 1 95.75 163 LYS A C 1
ATOM 1356 O O . LYS A 1 163 ? -6.289 5.012 13.852 1 95.75 163 LYS A O 1
ATOM 1361 N N . ASN A 1 164 ? -4.359 5.504 14.852 1 96.94 164 ASN A N 1
ATOM 1362 C CA . ASN A 1 164 ? -4.789 5.266 16.219 1 96.94 164 ASN A CA 1
ATOM 1363 C C . ASN A 1 164 ? -4.137 6.25 17.188 1 96.94 164 ASN A C 1
ATOM 1365 O O . ASN A 1 164 ? -3.502 7.219 16.766 1 96.94 164 ASN A O 1
ATOM 1369 N N . VAL A 1 165 ? -4.379 6.004 18.453 1 97.69 165 VAL A N 1
ATOM 1370 C CA . VAL A 1 165 ? -3.906 6.898 19.5 1 97.69 165 VAL A CA 1
ATOM 1371 C C . VAL A 1 165 ? -2.387 7.031 19.422 1 97.69 165 VAL A C 1
ATOM 1373 O O . VAL A 1 165 ? -1.851 8.141 19.453 1 97.69 165 VAL A O 1
ATOM 1376 N N . GLU A 1 166 ? -1.731 5.922 19.234 1 97.81 166 GLU A N 1
ATOM 1377 C CA . GLU A 1 166 ? -0.272 5.914 19.203 1 97.81 166 GLU A CA 1
ATOM 1378 C C . GLU A 1 166 ? 0.266 6.688 18.016 1 97.81 166 GLU A C 1
ATOM 1380 O O . GLU A 1 166 ? 1.238 7.434 18.125 1 97.81 166 GLU A O 1
ATOM 1385 N N . ALA A 1 167 ? -0.368 6.496 16.922 1 97.81 167 ALA A N 1
ATOM 1386 C CA . ALA A 1 167 ? 0.084 7.152 15.703 1 97.81 167 ALA A CA 1
ATOM 1387 C C . ALA A 1 167 ? -0.073 8.664 15.805 1 97.81 167 ALA A C 1
ATOM 1389 O O . ALA A 1 167 ? 0.842 9.414 15.461 1 97.81 167 ALA A O 1
ATOM 1390 N N . LEU A 1 168 ? -1.217 9.141 16.281 1 98.69 168 LEU A N 1
ATOM 1391 C CA . LEU A 1 168 ? -1.42 10.578 16.406 1 98.69 168 LEU A CA 1
ATOM 1392 C C . LEU A 1 168 ? -0.466 11.172 17.453 1 98.69 168 LEU A C 1
ATOM 1394 O O . LEU A 1 168 ? 0.115 12.234 17.234 1 98.69 168 LEU A O 1
ATOM 1398 N N . GLU A 1 169 ? -0.257 10.453 18.562 1 98.5 169 GLU A N 1
ATOM 1399 C CA . GLU A 1 169 ? 0.677 10.914 19.578 1 98.5 169 GLU A CA 1
ATOM 1400 C C . GLU A 1 169 ? 2.09 11.055 19.016 1 98.5 169 GLU A C 1
ATOM 1402 O O . GLU A 1 169 ? 2.807 12 19.344 1 98.5 169 GLU A O 1
ATOM 1407 N N . GLY A 1 170 ? 2.443 10.086 18.219 1 97.88 170 GLY A N 1
ATOM 1408 C CA . GLY A 1 170 ? 3.742 10.172 17.578 1 97.88 170 GLY A CA 1
ATOM 1409 C C . GLY A 1 170 ? 3.904 11.414 16.719 1 97.88 170 GLY A C 1
ATOM 1410 O O . GLY A 1 170 ? 4.957 12.062 16.75 1 97.88 170 GLY A O 1
ATOM 1411 N N . ILE A 1 171 ? 2.914 11.797 16 1 97.62 171 ILE A N 1
ATOM 1412 C CA . ILE A 1 171 ? 2.926 12.992 15.164 1 97.62 171 ILE A CA 1
ATOM 1413 C C . ILE A 1 171 ? 3.027 14.242 16.031 1 97.62 171 ILE A C 1
ATOM 1415 O O . ILE A 1 171 ? 3.861 15.109 15.781 1 97.62 171 ILE A O 1
ATOM 1419 N N . LEU A 1 172 ? 2.254 14.297 17.078 1 98.44 172 LEU A N 1
ATOM 1420 C CA . LEU A 1 172 ? 2.182 15.469 17.938 1 98.44 172 LEU A CA 1
ATOM 1421 C C . LEU A 1 172 ? 3.49 15.672 18.688 1 98.44 172 LEU A C 1
ATOM 1423 O O . LEU A 1 172 ? 3.945 16.797 18.875 1 98.44 172 LEU A O 1
ATOM 1427 N N . SER A 1 173 ? 4.105 14.562 19.078 1 97.56 173 SER A N 1
ATOM 1428 C CA . SER A 1 173 ? 5.312 14.633 19.906 1 97.56 173 SER A CA 1
ATOM 1429 C C . SER A 1 173 ? 6.535 14.977 19.062 1 97.56 173 SER A C 1
ATOM 1431 O O . SER A 1 173 ? 7.504 15.547 19.562 1 97.56 173 SER A O 1
ATOM 1433 N N . SER A 1 174 ? 6.477 14.664 17.812 1 93.06 174 SER A N 1
ATOM 1434 C CA . SER A 1 174 ? 7.645 14.852 16.953 1 93.06 174 SER A CA 1
ATOM 1435 C C . SER A 1 174 ? 7.551 16.156 16.172 1 93.06 174 SER A C 1
ATOM 1437 O O . SER A 1 174 ? 8.508 16.562 15.508 1 93.06 174 SER A O 1
ATOM 1439 N N . GLY A 1 175 ? 6.395 16.812 16.281 1 92.44 175 GLY A N 1
ATOM 1440 C CA . GLY A 1 175 ? 6.168 18.016 15.492 1 92.44 175 GLY A CA 1
ATOM 1441 C C . GLY A 1 175 ? 6.129 19.281 16.328 1 92.44 175 GLY A C 1
ATOM 1442 O O . GLY A 1 175 ? 6.496 19.266 17.5 1 92.44 175 GLY A O 1
ATOM 1443 N N . PRO A 1 176 ? 5.855 20.359 15.625 1 93.19 176 PRO A N 1
ATOM 1444 C CA . PRO A 1 176 ? 5.859 21.672 16.281 1 93.19 176 PRO A CA 1
ATOM 1445 C C . PRO A 1 176 ? 4.543 21.969 16.984 1 93.19 176 PRO A C 1
ATOM 1447 O O . PRO A 1 176 ? 4.203 23.141 17.188 1 93.19 176 PRO A O 1
ATOM 1450 N N . PHE A 1 177 ? 3.867 21.062 17.484 1 97.31 177 PHE A N 1
ATOM 1451 C CA . PHE A 1 177 ? 2.492 21.219 17.953 1 97.31 177 PHE A CA 1
ATOM 1452 C C . PHE A 1 177 ? 2.453 21.625 19.422 1 97.31 177 PHE A C 1
ATOM 1454 O O . PHE A 1 177 ? 3.08 20.969 20.25 1 97.31 177 PHE A O 1
ATOM 1461 N N . ASP A 1 178 ? 1.724 22.703 19.672 1 96.81 178 ASP A N 1
ATOM 1462 C CA . ASP A 1 178 ? 1.21 23 21.016 1 96.81 178 ASP A CA 1
ATOM 1463 C C . ASP A 1 178 ? -0.214 22.469 21.188 1 96.81 178 ASP A C 1
ATOM 1465 O O . ASP A 1 178 ? -1.135 22.938 20.5 1 96.81 178 ASP A O 1
ATOM 1469 N N . ARG A 1 179 ? -0.426 21.578 22.047 1 96.94 179 ARG A N 1
ATOM 1470 C CA . ARG A 1 179 ? -1.688 20.859 22.172 1 96.94 179 ARG A CA 1
ATOM 1471 C C . ARG A 1 179 ? -2.848 21.812 22.422 1 96.94 179 ARG A C 1
ATOM 1473 O O . ARG A 1 179 ? -3.969 21.562 21.969 1 96.94 179 ARG A O 1
ATOM 1480 N N . ARG A 1 180 ? -2.629 22.922 23.125 1 94.81 180 ARG A N 1
ATOM 1481 C CA . ARG A 1 180 ? -3.674 23.875 23.484 1 94.81 180 ARG A CA 1
ATOM 1482 C C . ARG A 1 180 ? -4.176 24.625 22.25 1 94.81 180 ARG A C 1
ATOM 1484 O O . ARG A 1 180 ? -5.254 25.234 22.281 1 94.81 180 ARG A O 1
ATOM 1491 N N . THR A 1 181 ? -3.395 24.625 21.203 1 97.44 181 THR A N 1
ATOM 1492 C CA . THR A 1 181 ? -3.77 25.328 19.984 1 97.44 181 THR A CA 1
ATOM 1493 C C . THR A 1 181 ? -3.775 24.391 18.781 1 97.44 181 THR A C 1
ATOM 1495 O O . THR A 1 181 ? -3.527 24.812 17.656 1 97.44 181 THR A O 1
ATOM 1498 N N . THR A 1 182 ? -3.939 23.078 18.953 1 98.62 182 THR A N 1
ATOM 1499 C CA . THR A 1 182 ? -3.949 22.078 17.891 1 98.62 182 THR A CA 1
ATOM 1500 C C . THR A 1 182 ? -5.332 21.438 17.75 1 98.62 182 THR A C 1
ATOM 1502 O O . THR A 1 182 ? -5.988 21.156 18.75 1 98.62 182 THR A O 1
ATOM 1505 N N . TRP A 1 183 ? -5.762 21.297 16.484 1 98.81 183 TRP A N 1
ATOM 1506 C CA . TRP A 1 183 ? -7.074 20.75 16.172 1 98.81 183 TRP A CA 1
ATOM 1507 C C . TRP A 1 183 ? -6.938 19.5 15.297 1 98.81 183 TRP A C 1
ATOM 1509 O O . TRP A 1 183 ? -6.105 19.469 14.391 1 98.81 183 TRP A O 1
ATOM 1519 N N . MET A 1 184 ? -7.734 18.5 15.602 1 98.88 184 MET A N 1
ATOM 1520 C CA . MET A 1 184 ? -7.973 17.391 14.695 1 98.88 184 MET A CA 1
ATOM 1521 C C . MET A 1 184 ? -9.375 17.469 14.094 1 98.88 184 MET A C 1
ATOM 1523 O O . MET A 1 184 ? -10.367 17.531 14.82 1 98.88 184 MET A O 1
ATOM 1527 N N . ILE A 1 185 ? -9.445 17.5 12.797 1 98.94 185 ILE A N 1
ATOM 1528 C CA . ILE A 1 185 ? -10.719 17.531 12.086 1 98.94 185 ILE A CA 1
ATOM 1529 C C . ILE A 1 185 ? -10.891 16.266 11.266 1 98.94 185 ILE A C 1
ATOM 1531 O O . ILE A 1 185 ? -10.047 15.945 10.414 1 98.94 185 ILE A O 1
ATOM 1535 N N . GLY A 1 186 ? -11.914 15.516 11.484 1 98.75 186 GLY A N 1
ATOM 1536 C CA . GLY A 1 186 ? -12.117 14.289 10.734 1 98.75 186 GLY A CA 1
ATOM 1537 C C . GLY A 1 186 ? -13.516 13.727 10.867 1 98.75 186 GLY A C 1
ATOM 1538 O O . GLY A 1 186 ? -14.328 14.242 11.641 1 98.75 186 GLY A O 1
ATOM 1539 N N . ASN A 1 187 ? -13.773 12.711 10.18 1 98.56 187 ASN A N 1
ATOM 1540 C CA . ASN A 1 187 ? -15.109 12.125 10.148 1 98.56 187 ASN A CA 1
ATOM 1541 C C . ASN A 1 187 ? -15.203 10.891 11.047 1 98.56 187 ASN A C 1
ATOM 1543 O O . ASN A 1 187 ? -16.297 10.383 11.305 1 98.56 187 ASN A O 1
ATOM 1547 N N . SER A 1 188 ? -14.109 10.391 11.469 1 98.44 188 SER A N 1
ATOM 1548 C CA . SER A 1 188 ? -14.117 9.133 12.203 1 98.44 188 SER A CA 1
ATOM 1549 C C . SER A 1 188 ? -13.992 9.359 13.703 1 98.44 188 SER A C 1
ATOM 1551 O O . SER A 1 188 ? -13.008 9.93 14.172 1 98.44 188 SER A O 1
ATOM 1553 N N . LEU A 1 189 ? -14.953 8.859 14.469 1 98.06 189 LEU A N 1
ATOM 1554 C CA . LEU A 1 189 ? -14.828 8.898 15.922 1 98.06 189 LEU A CA 1
ATOM 1555 C C . LEU A 1 189 ? -13.664 8.039 16.391 1 98.06 189 LEU A C 1
ATOM 1557 O O . LEU A 1 189 ? -12.938 8.422 17.312 1 98.06 189 LEU A O 1
ATOM 1561 N N . ARG A 1 190 ? -13.438 7.016 15.719 1 97.75 190 ARG A N 1
ATOM 1562 C CA . ARG A 1 190 ? -12.461 6.02 16.141 1 97.75 190 ARG A CA 1
ATOM 1563 C C . ARG A 1 190 ? -11.039 6.484 15.828 1 97.75 190 ARG A C 1
ATOM 1565 O O . ARG A 1 190 ? -10.148 6.375 16.672 1 97.75 190 ARG A O 1
ATOM 1572 N N . THR A 1 191 ? -10.867 6.969 14.617 1 98.25 191 THR A N 1
ATOM 1573 C CA . THR A 1 191 ? -9.484 7.141 14.172 1 98.25 191 THR A CA 1
ATOM 1574 C C . THR A 1 191 ? -9.086 8.617 14.211 1 98.25 191 THR A C 1
ATOM 1576 O O . THR A 1 191 ? -7.902 8.945 14.148 1 98.25 191 THR A O 1
ATOM 1579 N N . ASP A 1 192 ? -10.031 9.523 14.328 1 98.62 192 ASP A N 1
ATOM 1580 C CA . ASP A 1 192 ? -9.719 10.945 14.359 1 98.62 192 ASP A CA 1
ATOM 1581 C C . ASP A 1 192 ? -10 11.531 15.742 1 98.62 192 ASP A C 1
ATOM 1583 O O . ASP A 1 192 ? -9.094 12.062 16.391 1 98.62 192 ASP A O 1
ATOM 1587 N N . ILE A 1 193 ? -11.188 11.336 16.234 1 98.5 193 ILE A N 1
ATOM 1588 C CA . ILE A 1 193 ? -11.664 12.109 17.375 1 98.5 193 ILE A CA 1
ATOM 1589 C C . ILE A 1 193 ? -11.172 11.469 18.672 1 98.5 193 ILE A C 1
ATOM 1591 O O . ILE A 1 193 ? -10.641 12.148 19.547 1 98.5 193 ILE A O 1
ATOM 1595 N N . LEU A 1 194 ? -11.359 10.172 18.781 1 98.25 194 LEU A N 1
ATOM 1596 C CA . LEU A 1 194 ? -10.93 9.492 20 1 98.25 194 LEU A CA 1
ATOM 1597 C C . LEU A 1 194 ? -9.438 9.695 20.234 1 98.25 194 LEU A C 1
ATOM 1599 O O . LEU A 1 194 ? -9.023 10.078 21.328 1 98.25 194 LEU A O 1
ATOM 1603 N N . PRO A 1 195 ? -8.594 9.508 19.203 1 98.38 195 PRO A N 1
ATOM 1604 C CA . PRO A 1 195 ? -7.168 9.789 19.406 1 98.38 195 PRO A CA 1
ATOM 1605 C C . PRO A 1 195 ? -6.898 11.242 19.781 1 98.38 195 PRO A C 1
ATOM 1607 O O . PRO A 1 195 ? -6.027 11.523 20.594 1 98.38 195 PRO A O 1
ATOM 1610 N N . ALA A 1 196 ? -7.641 12.195 19.188 1 98.5 196 ALA A N 1
ATOM 1611 C CA . ALA A 1 196 ? -7.461 13.617 19.453 1 98.5 196 ALA A CA 1
ATOM 1612 C C . ALA A 1 196 ? -7.789 13.945 20.906 1 98.5 196 ALA A C 1
ATOM 1614 O O . ALA A 1 196 ? -7 14.594 21.609 1 98.5 196 ALA A O 1
ATOM 1615 N N . VAL A 1 197 ? -8.891 13.438 21.375 1 97.56 197 VAL A N 1
ATOM 1616 C CA . VAL A 1 197 ? -9.328 13.664 22.75 1 97.56 197 VAL A CA 1
ATOM 1617 C C . VAL A 1 197 ? -8.328 13.055 23.719 1 97.56 197 VAL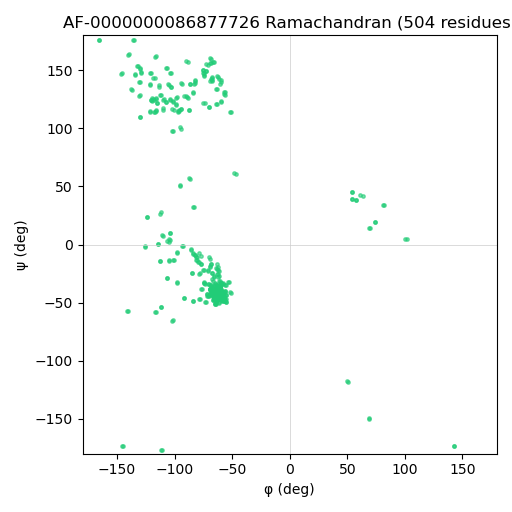 A C 1
ATOM 1619 O O . VAL A 1 197 ? -7.965 13.672 24.719 1 97.56 197 VAL A O 1
ATOM 1622 N N . THR A 1 198 ? -7.891 11.859 23.406 1 97.19 198 THR A N 1
ATOM 1623 C CA . THR A 1 198 ? -6.918 11.164 24.234 1 97.19 198 THR A CA 1
ATOM 1624 C C . THR A 1 198 ? -5.605 11.938 24.297 1 97.19 198 THR A C 1
ATOM 1626 O O . THR A 1 198 ? -4.965 11.992 25.359 1 97.19 198 THR A O 1
ATOM 1629 N N . ALA A 1 199 ? -5.207 12.562 23.219 1 97.5 199 ALA A N 1
ATOM 1630 C CA . ALA A 1 199 ? -3.943 13.289 23.125 1 97.5 199 ALA A CA 1
ATOM 1631 C C . ALA A 1 199 ? -4.062 14.68 23.734 1 97.5 199 ALA A C 1
ATOM 1633 O O . ALA A 1 199 ? -3.066 15.391 23.875 1 97.5 199 ALA A O 1
ATOM 1634 N N . GLY A 1 200 ? -5.262 15.086 24.031 1 97.62 200 GLY A N 1
ATOM 1635 C CA . GLY A 1 200 ? -5.469 16.375 24.672 1 97.62 200 GLY A CA 1
ATOM 1636 C C . GLY A 1 200 ? -5.457 17.531 23.688 1 97.62 200 GLY A C 1
ATOM 1637 O O . GLY A 1 200 ? -4.965 18.609 24 1 97.62 200 GLY A O 1
ATOM 1638 N N . ILE A 1 201 ? -5.953 17.312 22.484 1 98.38 201 ILE A N 1
ATOM 1639 C CA . ILE A 1 201 ? -6.066 18.406 21.531 1 98.38 201 ILE A CA 1
ATOM 1640 C C . ILE A 1 201 ? -7.539 18.656 21.188 1 98.38 201 ILE A C 1
ATOM 1642 O O . ILE A 1 201 ? -8.391 17.797 21.469 1 98.38 201 ILE A O 1
ATOM 1646 N N . HIS A 1 202 ? -7.871 19.859 20.625 1 98.38 202 HIS A N 1
ATOM 1647 C CA . HIS A 1 202 ? -9.234 20.172 20.203 1 98.38 202 HIS A CA 1
ATOM 1648 C C . HIS A 1 202 ? -9.641 19.328 19 1 98.38 202 HIS A C 1
ATOM 1650 O O . HIS A 1 202 ? -8.781 18.828 18.266 1 98.38 202 HIS A O 1
ATOM 1656 N N . SER A 1 203 ? -10.93 19.156 18.844 1 98.62 203 SER A N 1
ATOM 1657 C CA . SER A 1 203 ? -11.359 18.312 17.719 1 98.62 203 SER A CA 1
ATOM 1658 C C . SER A 1 203 ? -12.68 18.812 17.141 1 98.62 203 SER A C 1
ATOM 1660 O O . SER A 1 203 ? -13.5 19.391 17.859 1 98.62 203 SER A O 1
ATOM 1662 N N . ILE A 1 204 ? -12.805 18.641 15.867 1 98.75 204 ILE A N 1
ATOM 1663 C CA . ILE A 1 204 ? -14.062 18.828 15.156 1 98.75 204 ILE A CA 1
ATOM 1664 C C . ILE A 1 204 ? -14.445 17.531 14.445 1 98.75 204 ILE A C 1
ATOM 1666 O O . ILE A 1 204 ? -13.734 17.078 13.539 1 98.75 204 ILE A O 1
ATOM 1670 N N . TYR A 1 205 ? -15.523 16.984 14.906 1 98.5 205 TYR A N 1
ATOM 1671 C CA . TYR A 1 205 ? -16.109 15.781 14.297 1 98.5 205 TYR A CA 1
ATOM 1672 C C . TYR A 1 205 ? -17.062 16.156 13.172 1 98.5 205 TYR A C 1
ATOM 1674 O O . TYR A 1 205 ? -18.078 16.812 13.406 1 98.5 205 TYR A O 1
ATOM 1682 N N . ILE A 1 206 ? -16.719 15.758 11.969 1 98.5 206 ILE A N 1
ATOM 1683 C CA . ILE A 1 206 ? -17.625 15.961 10.844 1 98.5 206 ILE A CA 1
ATOM 1684 C C . ILE A 1 206 ? -18.453 14.703 10.625 1 98.5 206 ILE A C 1
ATOM 1686 O O . ILE A 1 206 ? -18 13.758 9.969 1 98.5 206 ILE A O 1
ATOM 1690 N N . LYS A 1 207 ? -19.625 14.766 11.086 1 97.31 207 LYS A N 1
ATOM 1691 C CA . LYS A 1 207 ? -20.516 13.617 11.023 1 97.31 207 LYS A CA 1
ATOM 1692 C C . LYS A 1 207 ? -21.047 13.414 9.609 1 97.31 207 LYS A C 1
ATOM 1694 O O . LYS A 1 207 ? -21.594 14.336 9.008 1 97.31 207 LYS A O 1
ATOM 1699 N N . GLN A 1 208 ? -20.797 12.258 9.031 1 94.62 208 GLN A N 1
ATOM 1700 C CA . GLN A 1 208 ? -21.281 11.906 7.703 1 94.62 208 GLN A CA 1
ATOM 1701 C C . GLN A 1 208 ? -22.469 10.953 7.789 1 94.62 208 GLN A C 1
ATOM 1703 O O . GLN A 1 208 ? -22.516 10.094 8.672 1 94.62 208 GLN A O 1
ATOM 1708 N N . PRO A 1 209 ? -23.344 11.172 6.73 1 90.31 209 PRO A N 1
ATOM 1709 C CA . PRO A 1 209 ? -24.422 10.18 6.672 1 90.31 209 PRO A CA 1
ATOM 1710 C C . PRO A 1 209 ? -23.922 8.797 6.27 1 90.31 209 PRO A C 1
ATOM 1712 O O . PRO A 1 209 ? -22.969 8.68 5.484 1 90.31 209 PRO A O 1
ATOM 1715 N N . ASN A 1 210 ? -24.344 7.742 6.766 1 88.75 210 ASN A N 1
ATOM 1716 C CA . ASN A 1 210 ? -24.016 6.363 6.422 1 88.75 210 ASN A CA 1
ATOM 1717 C C . ASN A 1 210 ? -22.531 6.07 6.684 1 88.75 210 ASN A C 1
ATOM 1719 O O . ASN A 1 210 ? -21.859 5.492 5.836 1 88.75 210 ASN A O 1
ATOM 1723 N N . GLU A 1 211 ? -22.078 6.551 7.75 1 92.38 211 GLU A N 1
ATOM 1724 C CA . GLU A 1 211 ? -20.688 6.355 8.148 1 92.38 211 GLU A CA 1
ATOM 1725 C C . GLU A 1 211 ? -20.359 4.875 8.305 1 92.38 211 GLU A C 1
ATOM 1727 O O . GLU A 1 211 ? -21.219 4.09 8.727 1 92.38 211 GLU A O 1
ATOM 1732 N N . TRP A 1 212 ? -19.172 4.535 7.891 1 93.38 212 TRP A N 1
ATOM 1733 C CA . TRP A 1 212 ? -18.656 3.188 8.086 1 93.38 212 TRP A CA 1
ATOM 1734 C C . TRP A 1 212 ? -18.672 2.801 9.562 1 93.38 212 TRP A C 1
ATOM 1736 O O . TRP A 1 212 ? -18.203 3.557 10.414 1 93.38 212 TRP A O 1
ATOM 1746 N N . GLN A 1 213 ? -19.172 1.668 9.867 1 92.94 213 GLN A N 1
ATOM 1747 C CA . GLN A 1 213 ? -19.391 1.24 11.25 1 92.94 213 GLN A CA 1
ATOM 1748 C C . GLN A 1 213 ? -18.078 1.178 12.016 1 92.94 213 GLN A C 1
ATOM 1750 O O . GLN A 1 213 ? -18.047 1.379 13.234 1 92.94 213 GLN A O 1
ATOM 1755 N N . TYR A 1 214 ? -17.031 0.878 11.367 1 94.44 214 TYR A N 1
ATOM 1756 C CA . TYR A 1 214 ? -15.711 0.861 11.984 1 94.44 214 TYR A CA 1
ATOM 1757 C C . TYR A 1 214 ? -15.414 2.18 12.688 1 94.44 214 TYR A C 1
ATOM 1759 O O . TYR A 1 214 ? -14.75 2.201 13.727 1 94.44 214 TYR A O 1
ATOM 1767 N N . ASN A 1 215 ? -15.93 3.25 12.164 1 96.81 215 ASN A N 1
ATOM 1768 C CA . ASN A 1 215 ? -15.602 4.594 12.625 1 96.81 215 ASN A CA 1
ATOM 1769 C C . ASN A 1 215 ? -16.422 4.984 13.852 1 96.81 215 ASN A C 1
ATOM 1771 O O . ASN A 1 215 ? -16.141 5.996 14.5 1 96.81 215 ASN A O 1
ATOM 1775 N N . ILE A 1 216 ? -17.391 4.184 14.195 1 94.88 216 ILE A N 1
ATOM 1776 C CA . ILE A 1 216 ? -18.344 4.551 15.242 1 94.88 216 ILE A CA 1
ATOM 1777 C C . ILE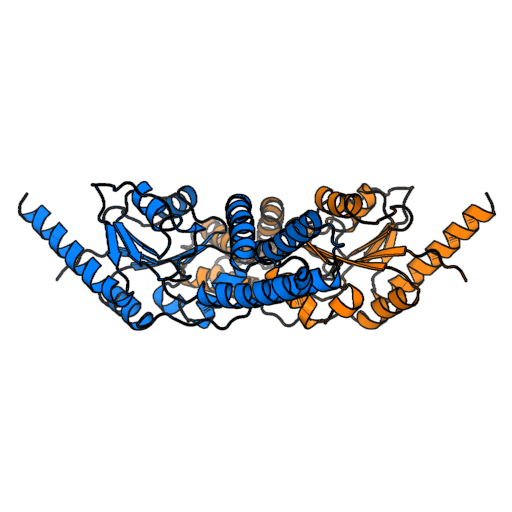 A 1 216 ? -17.906 3.928 16.562 1 94.88 216 ILE A C 1
ATOM 1779 O O . ILE A 1 216 ? -17.859 2.701 16.703 1 94.88 216 ILE A O 1
ATOM 1783 N N . VAL A 1 217 ? -17.547 4.738 17.5 1 95.5 217 VAL A N 1
ATOM 1784 C CA . VAL A 1 217 ? -17.203 4.305 18.859 1 95.5 217 VAL A CA 1
ATOM 1785 C C . VAL A 1 217 ? -17.766 5.289 19.875 1 95.5 217 VAL A C 1
ATOM 1787 O O . VAL A 1 217 ? -18.156 6.406 19.516 1 95.5 217 VAL A O 1
ATOM 1790 N N . GLU A 1 218 ? -17.812 4.875 21.062 1 93.56 218 GLU A N 1
ATOM 1791 C CA . GLU A 1 218 ? -18.203 5.762 22.156 1 93.56 218 GLU A CA 1
ATOM 1792 C C . GLU A 1 218 ? -17.031 6.602 22.641 1 93.56 218 GLU A C 1
ATOM 1794 O O . GLU A 1 218 ? -15.906 6.105 22.734 1 93.56 218 GLU A O 1
ATOM 1799 N N . LEU A 1 219 ? -17.359 7.812 22.875 1 93.38 219 LEU A N 1
ATOM 1800 C CA . LEU A 1 219 ? -16.328 8.75 23.297 1 93.38 219 LEU A CA 1
ATOM 1801 C C . LEU A 1 219 ? -16.609 9.281 24.703 1 93.38 219 LEU A C 1
ATOM 1803 O O . LEU A 1 219 ? -17.781 9.484 25.062 1 93.38 219 LEU A O 1
ATOM 1807 N N . GLN A 1 220 ? -15.539 9.461 25.406 1 89.06 220 GLN A N 1
ATOM 1808 C CA . GLN A 1 220 ? -15.609 10.227 26.656 1 89.06 220 GLN A CA 1
ATOM 1809 C C . GLN A 1 220 ? -15.023 11.625 26.469 1 89.06 220 GLN A C 1
ATOM 1811 O O . GLN A 1 220 ? -13.867 11.773 26.062 1 89.06 220 GLN A O 1
ATOM 1816 N N . PRO A 1 221 ? -15.828 12.547 26.797 1 85.12 221 PRO A N 1
ATOM 1817 C CA . PRO A 1 221 ? -15.312 13.906 26.625 1 85.12 221 PRO A CA 1
ATOM 1818 C C . PRO A 1 221 ? -14.102 14.195 27.5 1 85.12 221 PRO A C 1
ATOM 1820 O O . PRO A 1 221 ? -13.992 13.648 28.609 1 85.12 221 PRO A O 1
ATOM 1823 N N . ASN A 1 222 ? -13.25 14.938 26.984 1 90.44 222 ASN A N 1
ATOM 1824 C CA . ASN A 1 222 ? -12.156 15.547 27.734 1 90.44 222 ASN A CA 1
ATOM 1825 C C . ASN A 1 222 ? -12.438 17.016 28.031 1 90.44 222 ASN A C 1
ATOM 1827 O O . ASN A 1 222 ? -12.477 17.844 27.125 1 90.44 222 ASN A O 1
ATOM 1831 N N . PRO A 1 223 ? -12.562 17.375 29.297 1 89.5 223 PRO A N 1
ATOM 1832 C CA . PRO A 1 223 ? -12.945 18.75 29.641 1 89.5 223 PRO A CA 1
ATOM 1833 C C . PRO A 1 223 ? -11.867 19.766 29.312 1 89.5 223 PRO A C 1
ATOM 1835 O O . PRO A 1 223 ? -12.141 20.969 29.25 1 89.5 223 PRO A O 1
ATOM 1838 N N . GLU A 1 224 ? -10.711 19.281 29.109 1 90.94 224 GLU A N 1
ATOM 1839 C CA . GLU A 1 224 ? -9.594 20.188 28.859 1 90.94 224 GLU A CA 1
ATOM 1840 C C . GLU A 1 224 ? -9.531 20.578 27.391 1 90.94 224 GLU A C 1
ATOM 1842 O O . GLU A 1 224 ? -8.734 21.453 27 1 90.94 224 GLU A O 1
ATOM 1847 N N . THR A 1 225 ? -10.352 19.938 26.562 1 94.5 225 THR A N 1
ATOM 1848 C CA . THR A 1 225 ? -10.32 20.219 25.141 1 94.5 225 THR A CA 1
ATOM 1849 C C . THR A 1 225 ? -11.727 20.5 24.609 1 94.5 225 THR A C 1
ATOM 1851 O O . THR A 1 225 ? -12.719 20.062 25.203 1 94.5 225 THR A O 1
ATOM 1854 N N . SER A 1 226 ? -11.781 21.297 23.578 1 96.12 226 SER A N 1
ATOM 1855 C CA . SER A 1 226 ? -13.055 21.531 22.906 1 96.12 226 SER A CA 1
ATOM 1856 C C . SER A 1 226 ? -13.312 20.469 21.844 1 96.12 226 SER A C 1
ATOM 1858 O O . SER A 1 226 ? -12.391 20.031 21.141 1 96.12 226 SER A O 1
ATOM 1860 N N . MET A 1 227 ? -14.5 20.047 21.812 1 97 227 MET A N 1
ATOM 1861 C CA . MET A 1 227 ? -14.961 19.125 20.766 1 97 227 MET A CA 1
ATOM 1862 C C . MET A 1 227 ? -16.266 19.625 20.141 1 97 227 MET A C 1
ATOM 1864 O O . MET A 1 227 ? -17.219 19.953 20.859 1 97 227 MET A O 1
ATOM 1868 N N . TYR A 1 228 ? -16.312 19.719 18.859 1 97.69 228 TYR A N 1
ATOM 1869 C CA . TYR A 1 228 ? -17.5 20.125 18.125 1 97.69 228 TYR A CA 1
ATOM 1870 C C . TYR A 1 228 ? -17.938 19.047 17.156 1 97.69 228 TYR A C 1
ATOM 1872 O O . TYR A 1 228 ? -17.125 18.281 16.656 1 97.69 228 TYR A O 1
ATOM 1880 N N . THR A 1 229 ? -19.188 18.953 16.953 1 97.81 229 THR A N 1
ATOM 1881 C CA . THR A 1 229 ? -19.766 18.078 15.938 1 97.81 229 THR A CA 1
ATOM 1882 C C . THR A 1 229 ? -20.484 18.891 14.875 1 97.81 229 THR A C 1
ATOM 1884 O O . THR A 1 229 ? -21.359 19.703 15.203 1 97.81 229 THR A O 1
ATOM 1887 N N . ILE A 1 230 ? -20.125 18.688 13.672 1 98.38 230 ILE A N 1
ATOM 1888 C CA . ILE A 1 230 ? -20.75 19.406 12.57 1 98.38 230 ILE A CA 1
ATOM 1889 C C . ILE A 1 230 ? -21.047 18.438 11.43 1 98.38 230 ILE A C 1
ATOM 1891 O O . ILE A 1 230 ? -20.672 17.266 11.492 1 98.38 230 ILE A O 1
ATOM 1895 N N . THR A 1 231 ? -21.734 18.969 10.336 1 97.69 231 THR A N 1
ATOM 1896 C CA . THR A 1 231 ? -22.094 18.094 9.219 1 97.69 231 THR A CA 1
ATOM 1897 C C . THR A 1 231 ? -21.578 18.656 7.902 1 97.69 231 THR A C 1
ATOM 1899 O O . THR A 1 231 ? -21.734 18.03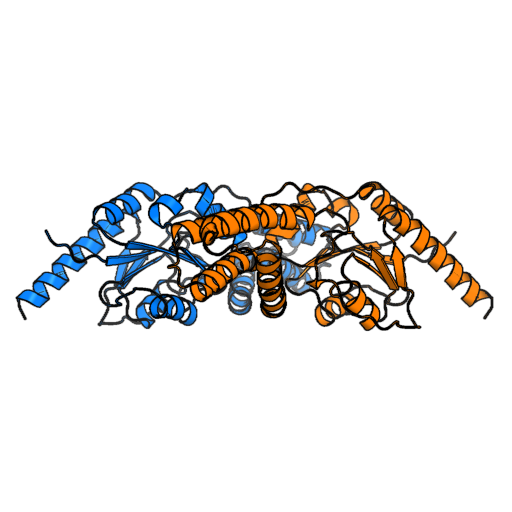1 6.848 1 97.69 231 THR A O 1
ATOM 1902 N N . ALA A 1 232 ? -20.938 19.859 8.039 1 97.56 232 ALA A N 1
ATOM 1903 C CA . ALA A 1 232 ? -20.453 20.5 6.816 1 97.56 232 ALA A CA 1
ATOM 1904 C C . ALA A 1 232 ? -19.047 21.078 7.016 1 97.56 232 ALA A C 1
ATOM 1906 O O . ALA A 1 232 ? -18.812 21.812 7.98 1 97.56 232 ALA A O 1
ATOM 1907 N N . LEU A 1 233 ? -18.203 20.781 6.059 1 98.19 233 LEU A N 1
ATOM 1908 C CA . LEU A 1 233 ? -16.797 21.172 6.117 1 98.19 233 LEU A CA 1
ATOM 1909 C C . LEU A 1 233 ? -16.656 22.703 6.199 1 98.19 233 LEU A C 1
ATOM 1911 O O . LEU A 1 233 ? -15.766 23.203 6.871 1 98.19 233 LEU A O 1
ATOM 1915 N N . GLU A 1 234 ? -17.531 23.438 5.59 1 98.12 234 GLU A N 1
ATOM 1916 C CA . GLU A 1 234 ? -17.438 24.891 5.461 1 98.12 234 GLU A CA 1
ATOM 1917 C C . GLU A 1 234 ? -17.641 25.578 6.805 1 98.12 234 GLU A C 1
ATOM 1919 O O . GLU A 1 234 ? -17.344 26.766 6.953 1 98.12 234 GLU A O 1
ATOM 1924 N N . GLU A 1 235 ? -18.109 24.844 7.812 1 98.5 235 GLU A N 1
ATOM 1925 C CA . GLU A 1 235 ? -18.344 25.406 9.133 1 98.5 235 GLU A CA 1
ATOM 1926 C C . GLU A 1 235 ? -17.062 25.5 9.945 1 98.5 235 GLU A C 1
ATOM 1928 O O . GLU A 1 235 ? -17 26.203 10.953 1 98.5 235 GLU A O 1
ATOM 1933 N N . VAL A 1 236 ? -16.016 24.859 9.531 1 98.75 236 VAL A N 1
ATOM 1934 C CA . VAL A 1 236 ? -14.797 24.656 10.32 1 98.75 236 VAL A CA 1
ATOM 1935 C C . VAL A 1 236 ? -14.141 26.016 10.617 1 98.75 236 VAL A C 1
ATOM 1937 O O . VAL A 1 236 ? -13.836 26.312 11.773 1 98.75 236 VAL A O 1
ATOM 1940 N N . PRO A 1 237 ? -13.984 26.891 9.617 1 98.62 237 PRO A N 1
ATOM 1941 C CA . PRO A 1 237 ? -13.305 28.172 9.898 1 98.62 237 PRO A CA 1
ATOM 1942 C C . PRO A 1 237 ? -14.031 29 10.953 1 98.62 237 PRO A C 1
ATOM 1944 O O . PRO A 1 237 ? -13.398 29.562 11.844 1 98.62 237 PRO A O 1
ATOM 1947 N N . LYS A 1 238 ? -15.312 29.047 10.891 1 98.06 238 LYS A N 1
ATOM 1948 C CA . LYS A 1 238 ? -16.109 29.812 11.844 1 98.06 238 LYS A CA 1
ATOM 1949 C C . LYS A 1 238 ? -15.961 29.266 13.258 1 98.06 238 LYS A C 1
ATOM 1951 O O . LYS A 1 238 ? -15.805 30.016 14.211 1 98.06 238 LYS A O 1
ATOM 1956 N N . ILE A 1 239 ? -15.984 27.969 13.367 1 98.25 239 ILE A N 1
ATOM 1957 C CA . ILE A 1 239 ? -15.898 27.312 14.664 1 98.25 239 ILE A CA 1
ATOM 1958 C C . ILE A 1 239 ? -14.547 27.625 15.312 1 98.25 239 ILE A C 1
ATOM 1960 O O . ILE A 1 239 ? -14.484 27.969 16.5 1 98.25 239 ILE A O 1
ATOM 1964 N N . ILE A 1 240 ? -13.492 27.484 14.57 1 97.94 240 ILE A N 1
ATOM 1965 C CA . ILE A 1 240 ? -12.156 27.703 15.094 1 97.94 240 ILE A CA 1
ATOM 1966 C C . ILE A 1 240 ? -12 29.172 15.492 1 97.94 240 ILE A C 1
ATOM 1968 O O . ILE A 1 240 ? -11.477 29.484 16.562 1 97.94 240 ILE A O 1
ATOM 1972 N N . HIS A 1 241 ? -12.531 30.078 14.711 1 96.56 241 HIS A N 1
ATOM 1973 C CA . HIS A 1 241 ? -12.477 31.5 15.016 1 96.56 241 HIS A CA 1
ATOM 1974 C C . HIS A 1 241 ? -13.203 31.812 16.312 1 96.56 241 HIS A C 1
ATOM 1976 O O . HIS A 1 241 ? -12.68 32.531 17.172 1 96.56 241 HIS A O 1
ATOM 1982 N N . GLU A 1 242 ? -14.383 31.266 16.438 1 96.31 242 GLU A N 1
ATOM 1983 C CA . GLU A 1 242 ? -15.195 31.531 17.625 1 96.31 242 GLU A CA 1
ATOM 1984 C C . GLU A 1 242 ? -14.539 30.953 18.875 1 96.31 242 GLU A C 1
ATOM 1986 O O . GLU A 1 242 ? -14.602 31.547 19.953 1 96.31 242 GLU A O 1
ATOM 1991 N N . ASN A 1 243 ? -13.961 29.75 18.719 1 95.81 243 ASN A N 1
ATOM 1992 C CA . ASN A 1 243 ? -13.273 29.141 19.844 1 95.81 243 ASN A CA 1
ATOM 1993 C C . ASN A 1 243 ? -12.094 29.984 20.312 1 95.81 243 ASN A C 1
ATOM 1995 O O . ASN A 1 243 ? -11.867 30.141 21.516 1 95.81 243 ASN A O 1
ATOM 1999 N N . ILE A 1 244 ? -11.336 30.531 19.391 1 94.69 244 ILE A N 1
ATOM 2000 C CA . ILE A 1 244 ? -10.195 31.391 19.719 1 94.69 244 ILE A CA 1
ATOM 2001 C C . ILE A 1 244 ? -10.672 32.625 20.5 1 94.69 244 ILE A C 1
ATOM 2003 O O . ILE A 1 244 ? -10.078 32.969 21.516 1 94.69 244 ILE A O 1
ATOM 2007 N N . GLN A 1 245 ? -11.773 33.219 20.094 1 92.31 245 GLN A N 1
ATOM 2008 C CA . GLN A 1 245 ? -12.328 34.375 20.75 1 92.31 245 GLN A CA 1
ATOM 2009 C C . GLN A 1 245 ? -12.781 34.062 22.172 1 92.31 245 GLN A C 1
ATOM 2011 O O . GLN A 1 245 ? -12.555 34.844 23.094 1 92.31 245 GLN A O 1
ATOM 2016 N N . GLN A 1 246 ? -13.375 32.969 22.297 1 90.81 246 GLN A N 1
ATOM 2017 C CA . GLN A 1 246 ? -13.859 32.531 23.609 1 90.81 246 GLN A CA 1
ATOM 2018 C C . GLN A 1 246 ? -12.703 32.312 24.578 1 90.81 246 GLN A C 1
ATOM 2020 O O . GLN A 1 246 ? -12.781 32.688 25.75 1 90.81 246 GLN A O 1
ATOM 2025 N N . GLN A 1 247 ? -11.664 31.719 24.125 1 87.44 247 GLN A N 1
ATOM 2026 C CA . GLN A 1 247 ? -10.5 31.438 24.969 1 87.44 247 GLN A CA 1
ATOM 2027 C C . GLN A 1 247 ? -9.781 32.719 25.359 1 87.44 247 GLN A C 1
ATOM 2029 O O . GLN A 1 247 ? -9.273 32.844 26.469 1 87.44 247 GLN A O 1
ATOM 2034 N N . GLN A 1 248 ? -9.688 33.656 24.453 1 86 248 GLN A N 1
ATOM 2035 C CA . GLN A 1 248 ? -9.055 34.938 24.734 1 86 248 GLN A CA 1
ATOM 2036 C C . GLN A 1 248 ? -9.852 35.75 25.75 1 86 248 GLN A C 1
ATOM 2038 O O . GLN A 1 248 ? -9.273 36.438 26.609 1 86 248 GLN A O 1
ATOM 2043 N N . GLN A 1 249 ? -11.07 35.688 25.656 1 84.19 249 GLN A N 1
ATOM 2044 C CA . GLN A 1 249 ? -11.922 36.375 26.609 1 84.19 249 GLN A CA 1
ATOM 2045 C C . GLN A 1 249 ? -11.766 35.781 28.016 1 84.19 249 GLN A C 1
ATOM 2047 O O . GLN A 1 249 ? -11.742 36.531 29 1 84.19 249 GLN A O 1
ATOM 2052 N N . LYS A 1 250 ? -11.664 34.531 28.234 1 78.44 250 LYS A N 1
ATOM 2053 C CA . LYS A 1 250 ? -11.5 33.875 29.516 1 78.44 250 LYS A CA 1
ATOM 2054 C C . LYS A 1 250 ? -10.156 34.219 30.156 1 78.44 250 LYS A C 1
ATOM 2056 O O . LYS A 1 250 ? -10.047 34.312 31.375 1 78.44 250 LYS A O 1
ATOM 2061 N N . ARG A 1 251 ? -9.164 34.375 29.375 1 76.62 251 ARG A N 1
ATOM 2062 C CA . ARG A 1 251 ? -7.832 34.719 29.859 1 76.62 251 ARG A CA 1
ATOM 2063 C C . ARG A 1 251 ? -7.789 36.156 30.375 1 76.62 251 ARG A C 1
ATOM 2065 O O . ARG A 1 251 ? -7.02 36.469 31.281 1 76.62 251 ARG A O 1
ATOM 2072 N N . THR A 1 252 ? -8.594 37.062 29.703 1 73.38 252 THR A N 1
ATOM 2073 C CA . THR A 1 252 ? -8.633 38.469 30.109 1 73.38 252 THR A CA 1
ATOM 2074 C C . THR A 1 252 ? -9.438 38.625 31.406 1 73.38 252 THR A C 1
ATOM 2076 O O . THR A 1 252 ? -9.109 39.469 32.25 1 73.38 252 THR A O 1
ATOM 2079 N N . LEU A 1 253 ? -10.438 37.812 31.625 1 73.25 253 LEU A N 1
ATOM 2080 C CA . LEU A 1 253 ? -11.312 37.938 32.781 1 73.25 253 LEU A CA 1
ATOM 2081 C C . LEU A 1 253 ? -10.719 37.219 34 1 73.25 253 LEU A C 1
ATOM 2083 O O . LEU A 1 253 ? -11.07 37.531 35.125 1 73.25 253 LEU A O 1
ATOM 2087 N N . GLY A 1 254 ? -9.875 36.25 33.781 1 55.16 254 GLY A N 1
ATOM 2088 C CA . GLY A 1 254 ? -9.234 35.625 34.938 1 55.16 254 GLY A CA 1
ATOM 2089 C C . GLY A 1 254 ? -7.891 36.219 35.281 1 55.16 254 GLY A C 1
ATOM 2090 O O . GLY A 1 254 ? -7.289 36.906 34.438 1 55.16 254 GLY A O 1
ATOM 2091 N N . MET B 1 1 ? 3.404 -36.969 -25.781 1 42.78 1 MET B N 1
ATOM 2092 C CA . MET B 1 1 ? 4.289 -37.562 -24.766 1 42.78 1 MET B CA 1
ATOM 2093 C C . MET B 1 1 ? 3.949 -37.031 -23.375 1 42.78 1 MET B C 1
ATOM 2095 O O . MET B 1 1 ? 3.602 -35.875 -23.219 1 42.78 1 MET B O 1
ATOM 2099 N N . ASN B 1 2 ? 3.4 -37.875 -22.5 1 52.47 2 ASN B N 1
ATOM 2100 C CA . ASN B 1 2 ? 2.854 -37.594 -21.172 1 52.47 2 ASN B CA 1
ATOM 2101 C C . ASN B 1 2 ? 3.801 -36.75 -20.344 1 52.47 2 ASN B C 1
ATOM 2103 O O . ASN B 1 2 ? 4.711 -37.281 -19.703 1 52.47 2 ASN B O 1
ATOM 2107 N N . THR B 1 3 ? 4.176 -35.469 -20.75 1 67.44 3 THR B N 1
ATOM 2108 C CA . THR B 1 3 ? 5.137 -34.656 -20.031 1 67.44 3 THR B CA 1
ATOM 2109 C C . THR B 1 3 ? 4.613 -34.312 -18.625 1 67.44 3 THR B C 1
ATOM 2111 O O . THR B 1 3 ? 3.441 -33.969 -18.469 1 67.44 3 THR B O 1
ATOM 2114 N N . ILE B 1 4 ? 5.375 -34.719 -17.688 1 85.81 4 ILE B N 1
ATOM 2115 C CA . ILE B 1 4 ? 5.051 -34.438 -16.281 1 85.81 4 ILE B CA 1
ATOM 2116 C C . ILE B 1 4 ? 4.789 -32.938 -16.109 1 85.81 4 ILE B C 1
ATOM 2118 O O . ILE B 1 4 ? 5.641 -32.125 -16.438 1 85.81 4 ILE B O 1
ATOM 2122 N N . LYS B 1 5 ? 3.596 -32.625 -15.797 1 94.88 5 LYS B N 1
ATOM 2123 C CA . LYS B 1 5 ? 3.182 -31.234 -15.594 1 94.88 5 LYS B CA 1
ATOM 2124 C C . LYS B 1 5 ? 3.91 -30.609 -14.406 1 94.88 5 LYS B C 1
ATOM 2126 O O . LYS B 1 5 ? 4.105 -31.266 -13.375 1 94.88 5 LYS B O 1
ATOM 2131 N N . GLN B 1 6 ? 4.383 -29.438 -14.648 1 97.62 6 GLN B N 1
ATOM 2132 C CA . GLN B 1 6 ? 5.113 -28.703 -13.609 1 97.62 6 GLN B CA 1
ATOM 2133 C C . GLN B 1 6 ? 4.277 -27.562 -13.055 1 97.62 6 GLN B C 1
ATOM 2135 O O . GLN B 1 6 ? 3.354 -27.078 -13.711 1 97.62 6 GLN B O 1
ATOM 2140 N N . HIS B 1 7 ? 4.508 -27.172 -11.773 1 98.5 7 HIS B N 1
ATOM 2141 C CA . HIS B 1 7 ? 4.062 -25.922 -11.172 1 98.5 7 HIS B CA 1
ATOM 2142 C C . HIS B 1 7 ? 5.164 -24.859 -11.219 1 98.5 7 HIS B C 1
ATOM 2144 O O . HIS B 1 7 ? 6.223 -25.031 -10.609 1 98.5 7 HIS B O 1
ATOM 2150 N N . ILE B 1 8 ? 4.898 -23.797 -11.953 1 98.81 8 ILE B N 1
ATOM 2151 C CA . ILE B 1 8 ? 5.949 -22.828 -12.203 1 98.81 8 ILE B CA 1
ATOM 2152 C C . ILE B 1 8 ? 5.555 -21.469 -11.602 1 98.81 8 ILE B C 1
ATOM 2154 O O . ILE B 1 8 ? 4.598 -20.844 -12.055 1 98.81 8 ILE B O 1
ATOM 2158 N N . ILE B 1 9 ? 6.277 -21 -10.594 1 98.88 9 ILE B N 1
ATOM 2159 C CA . ILE B 1 9 ? 6.051 -19.719 -9.922 1 98.88 9 ILE B CA 1
ATOM 2160 C C . ILE B 1 9 ? 7.004 -18.672 -10.477 1 98.88 9 ILE B C 1
ATOM 2162 O O . ILE B 1 9 ? 8.227 -18.828 -10.406 1 98.88 9 ILE B O 1
ATOM 2166 N N . PHE B 1 10 ? 6.461 -17.609 -11.023 1 98.94 10 PHE B N 1
ATOM 2167 C CA . PHE B 1 10 ? 7.262 -16.516 -11.562 1 98.94 10 PHE B CA 1
ATOM 2168 C C . PHE B 1 10 ? 7.27 -15.328 -10.609 1 98.94 10 PHE B C 1
ATOM 2170 O O . PHE B 1 10 ? 6.223 -14.945 -10.078 1 98.94 10 PHE B O 1
ATOM 2177 N N . ASP B 1 11 ? 8.469 -14.773 -10.414 1 98.88 11 ASP B N 1
ATOM 2178 C CA . ASP B 1 11 ? 8.57 -13.406 -9.93 1 98.88 11 ASP B CA 1
ATOM 2179 C C . ASP B 1 11 ? 8.094 -12.406 -10.984 1 98.88 11 ASP B C 1
ATOM 2181 O O . ASP B 1 11 ? 7.977 -12.758 -12.164 1 98.88 11 ASP B O 1
ATOM 2185 N N . LEU B 1 12 ? 7.75 -11.195 -10.547 1 98.75 12 LEU B N 1
ATOM 2186 C CA . LEU B 1 12 ? 7.258 -10.188 -11.484 1 98.75 12 LEU B CA 1
ATOM 2187 C C . LEU B 1 12 ? 8.352 -9.18 -11.82 1 98.75 12 LEU B C 1
ATOM 2189 O O . LEU B 1 12 ? 8.875 -9.18 -12.938 1 98.75 12 LEU B O 1
ATOM 2193 N N . ASP B 1 13 ? 8.805 -8.406 -10.852 1 98.25 13 ASP B N 1
ATOM 2194 C CA . ASP B 1 13 ? 9.727 -7.281 -11.031 1 98.25 13 ASP B CA 1
ATOM 2195 C C . ASP B 1 13 ? 11.125 -7.773 -11.391 1 98.25 13 ASP B C 1
ATOM 2197 O O . ASP B 1 13 ? 11.758 -8.492 -10.609 1 98.25 13 ASP B O 1
ATOM 2201 N N . ASP B 1 14 ? 11.562 -7.359 -12.57 1 98.19 14 ASP B N 1
ATOM 2202 C CA . ASP B 1 14 ? 12.875 -7.656 -13.133 1 98.19 14 ASP B CA 1
ATOM 2203 C C . ASP B 1 14 ? 13 -9.133 -13.5 1 98.19 14 ASP B C 1
ATOM 2205 O O . ASP B 1 14 ? 14.102 -9.656 -13.648 1 98.19 14 ASP B O 1
ATOM 2209 N N . THR B 1 15 ? 11.82 -9.781 -13.531 1 98.56 15 THR B N 1
ATOM 2210 C CA . THR B 1 15 ? 11.703 -11.117 -14.094 1 98.56 15 THR B CA 1
ATOM 2211 C C . THR B 1 15 ? 10.781 -11.117 -15.312 1 98.56 15 THR B C 1
ATOM 2213 O O . THR B 1 15 ? 11.234 -11.344 -16.438 1 98.56 15 THR B O 1
ATOM 2216 N N . LEU B 1 16 ? 9.555 -10.695 -15.148 1 98.69 16 LEU B N 1
ATOM 2217 C CA . LEU B 1 16 ? 8.617 -10.617 -16.266 1 98.69 16 LEU B CA 1
ATOM 2218 C C . LEU B 1 16 ? 8.547 -9.195 -16.812 1 98.69 16 LEU B C 1
ATOM 2220 O O . LEU B 1 16 ? 8.328 -8.992 -18.016 1 98.69 16 LEU B O 1
ATOM 2224 N N . VAL B 1 17 ? 8.734 -8.18 -15.906 1 98.44 17 VAL B N 1
ATOM 2225 C CA . VAL B 1 17 ? 8.664 -6.785 -16.312 1 98.44 17 VAL B CA 1
ATOM 2226 C C . VAL B 1 17 ? 9.859 -6.023 -15.75 1 98.44 17 VAL B C 1
ATOM 2228 O O . VAL B 1 17 ? 10.414 -6.406 -14.719 1 98.44 17 VAL B O 1
ATOM 2231 N N . TYR B 1 18 ? 10.234 -4.945 -16.453 1 97.44 18 TYR B N 1
ATOM 2232 C CA . TYR B 1 18 ? 11.297 -4.082 -15.953 1 97.44 18 TYR B CA 1
ATOM 2233 C C . TYR B 1 18 ? 10.859 -3.35 -14.695 1 97.44 18 TYR B C 1
ATOM 2235 O O . TYR B 1 18 ? 9.703 -2.93 -14.578 1 97.44 18 TYR B O 1
ATOM 2243 N N . CYS B 1 19 ? 11.789 -3.23 -13.766 1 97 19 CYS B N 1
ATOM 2244 C CA . CYS B 1 19 ? 11.523 -2.514 -12.523 1 97 19 CYS B CA 1
ATOM 2245 C C . CYS B 1 19 ? 12.734 -1.69 -12.102 1 97 19 CYS B C 1
ATOM 2247 O O . CYS B 1 19 ? 12.664 -0.461 -12.055 1 97 19 CYS B O 1
ATOM 2249 N N . ASN B 1 20 ? 13.875 -2.279 -11.922 1 96 20 ASN B N 1
ATOM 2250 C CA . ASN B 1 20 ? 15.086 -1.649 -11.406 1 96 20 ASN B CA 1
ATOM 2251 C C . ASN B 1 20 ? 15.539 -0.493 -12.297 1 96 20 ASN B C 1
ATOM 2253 O O . ASN B 1 20 ? 16.109 0.484 -11.812 1 96 20 ASN B O 1
ATOM 2257 N N . LYS B 1 21 ? 15.312 -0.608 -13.523 1 95 21 LYS B N 1
ATOM 2258 C CA . LYS B 1 21 ? 15.734 0.445 -14.445 1 95 21 LYS B CA 1
ATOM 2259 C C . LYS B 1 21 ? 15.07 1.775 -14.102 1 95 21 LYS B C 1
ATOM 2261 O O . LYS B 1 21 ? 15.703 2.832 -14.188 1 95 21 LYS B O 1
ATOM 2266 N N . TYR B 1 22 ? 13.867 1.746 -13.672 1 96.69 22 TYR B N 1
ATOM 2267 C CA . TYR B 1 22 ? 13.141 2.967 -13.328 1 96.69 22 TYR B CA 1
ATOM 2268 C C . TYR B 1 22 ? 13.602 3.508 -11.977 1 96.69 22 TYR B C 1
ATOM 2270 O O . TYR B 1 22 ? 13.711 4.723 -11.797 1 96.69 22 TYR B O 1
ATOM 2278 N N . PHE B 1 23 ? 13.859 2.6 -11.047 1 97.44 23 PHE B N 1
ATOM 2279 C CA . PHE B 1 23 ? 14.43 3.031 -9.773 1 97.44 23 PHE B CA 1
ATOM 2280 C C . PHE B 1 23 ? 15.781 3.691 -9.984 1 97.44 23 PHE B C 1
ATOM 2282 O O . PHE B 1 23 ? 16.094 4.707 -9.359 1 97.44 23 PHE B O 1
ATOM 2289 N N . ASN B 1 24 ? 16.547 3.141 -10.859 1 97.06 24 ASN B N 1
ATOM 2290 C CA . ASN B 1 24 ? 17.859 3.699 -11.156 1 97.06 24 ASN B CA 1
ATOM 2291 C C . ASN B 1 24 ? 17.75 5.074 -11.812 1 97.06 24 ASN B C 1
ATOM 2293 O O . ASN B 1 24 ? 18.594 5.938 -11.602 1 97.06 24 ASN B O 1
ATOM 2297 N N . LEU B 1 25 ? 16.797 5.215 -12.68 1 97.38 25 LEU B N 1
ATOM 2298 C CA . LEU B 1 25 ? 16.578 6.52 -13.297 1 97.38 25 LEU B CA 1
ATOM 2299 C C . LEU B 1 25 ? 16.281 7.574 -12.234 1 97.38 25 LEU B C 1
ATOM 2301 O O . LEU B 1 25 ? 16.844 8.672 -12.266 1 97.38 25 LEU B O 1
ATOM 2305 N N . VAL B 1 26 ? 15.438 7.238 -11.305 1 98.31 26 VAL B N 1
ATOM 2306 C CA . VAL B 1 26 ? 15.07 8.148 -10.227 1 98.31 26 VAL B CA 1
ATOM 2307 C C . VAL B 1 26 ? 16.281 8.422 -9.344 1 98.31 26 VAL B C 1
ATOM 2309 O O . VAL B 1 26 ? 16.531 9.562 -8.945 1 98.31 26 VAL B O 1
ATOM 2312 N N . LEU B 1 27 ? 17.062 7.395 -9.062 1 98.5 27 LEU B N 1
ATOM 2313 C CA . LEU B 1 27 ? 18.266 7.551 -8.266 1 98.5 27 LEU B CA 1
ATOM 2314 C C . LEU B 1 27 ? 19.266 8.469 -8.969 1 98.5 27 LEU B C 1
ATOM 2316 O O . LEU B 1 27 ? 19.953 9.258 -8.32 1 98.5 27 LEU B O 1
ATOM 2320 N N . GLY B 1 28 ? 19.359 8.336 -10.258 1 98.62 28 GLY B N 1
ATOM 2321 C CA . GLY B 1 28 ? 20.234 9.234 -11.008 1 98.62 28 GLY B CA 1
ATOM 2322 C C . GLY B 1 28 ? 19.891 10.695 -10.812 1 98.62 28 GLY B C 1
ATOM 2323 O O . GLY B 1 28 ? 20.781 11.523 -10.586 1 98.62 28 GLY B O 1
ATOM 2324 N N . GLU B 1 29 ? 18.625 10.961 -10.914 1 98.69 29 GLU B N 1
ATOM 2325 C CA . GLU B 1 29 ? 18.172 12.336 -10.688 1 98.69 29 GLU B CA 1
ATOM 2326 C C . GLU B 1 29 ? 18.438 12.773 -9.25 1 98.69 29 GLU B C 1
ATOM 2328 O O . GLU B 1 29 ? 18.828 13.914 -9.008 1 98.69 29 GLU B O 1
ATOM 2333 N N . PHE B 1 30 ? 18.266 11.914 -8.336 1 98.88 30 PHE B N 1
ATOM 2334 C CA . PHE B 1 30 ? 18.547 12.18 -6.93 1 98.88 30 PHE B CA 1
ATOM 2335 C C . PHE B 1 30 ? 20 12.547 -6.723 1 98.88 30 PHE B C 1
ATOM 2337 O O . PHE B 1 30 ? 20.312 13.531 -6.047 1 98.88 30 PHE B O 1
ATOM 2344 N N . PHE B 1 31 ? 20.875 11.742 -7.34 1 98.75 31 PHE B N 1
ATOM 2345 C CA . PHE B 1 31 ? 22.312 11.984 -7.199 1 98.75 31 PHE B CA 1
ATOM 2346 C C . PHE B 1 31 ? 22.688 13.359 -7.746 1 98.75 31 PHE B C 1
ATOM 2348 O O . PHE B 1 31 ? 23.469 14.078 -7.137 1 98.75 31 PHE B O 1
ATOM 2355 N N . GLU B 1 32 ? 22.094 13.695 -8.852 1 98.38 32 GLU B N 1
ATOM 2356 C CA . GLU B 1 32 ? 22.359 14.992 -9.461 1 98.38 32 GLU B CA 1
ATOM 2357 C C . GLU B 1 32 ? 21.922 16.141 -8.547 1 98.38 32 GLU B C 1
ATOM 2359 O O . GLU B 1 32 ? 22.672 17.094 -8.359 1 98.38 32 GLU B O 1
ATOM 2364 N N . ASN B 1 33 ? 20.781 16.031 -7.977 1 98.62 33 ASN B N 1
ATOM 2365 C CA . ASN B 1 33 ? 20.281 17.078 -7.082 1 98.62 33 ASN B CA 1
ATOM 2366 C C . ASN B 1 33 ? 21.125 17.172 -5.812 1 98.62 33 ASN B C 1
ATOM 2368 O O . ASN B 1 33 ? 21.453 18.281 -5.363 1 98.62 33 ASN B O 1
ATOM 2372 N N . MET B 1 34 ? 21.5 16.047 -5.273 1 98.62 34 MET B N 1
ATOM 2373 C CA . MET B 1 34 ? 22.344 16.016 -4.09 1 98.62 34 MET B CA 1
ATOM 2374 C C . MET B 1 34 ? 23.672 16.719 -4.363 1 98.62 34 MET B C 1
ATOM 2376 O O . MET B 1 34 ? 24.141 17.516 -3.545 1 98.62 34 MET B O 1
ATOM 2380 N N . GLN B 1 35 ? 24.203 16.375 -5.488 1 98.19 35 GLN B N 1
ATOM 2381 C CA . GLN B 1 35 ? 25.469 17 -5.84 1 98.19 35 GLN B CA 1
ATOM 2382 C C . GLN B 1 35 ? 25.312 18.516 -5.965 1 98.19 35 GLN B C 1
ATOM 2384 O O . GLN B 1 35 ? 26.188 19.266 -5.539 1 98.19 35 GLN B O 1
ATOM 2389 N N . GLU B 1 36 ? 24.266 18.984 -6.582 1 97.62 36 GLU B N 1
ATOM 2390 C CA . GLU B 1 36 ? 24 20.406 -6.723 1 97.62 36 GLU B CA 1
ATOM 2391 C C . GLU B 1 36 ? 23.812 21.078 -5.363 1 97.62 36 GLU B C 1
ATOM 2393 O O . GLU B 1 36 ? 24.406 22.125 -5.09 1 97.62 36 GLU B O 1
ATOM 2398 N N . TRP B 1 37 ? 23.031 20.5 -4.5 1 97.75 37 TRP B N 1
ATOM 2399 C CA . TRP B 1 37 ? 22.719 21.062 -3.197 1 97.75 37 TRP B CA 1
ATOM 2400 C C . TRP B 1 37 ? 23.953 21.094 -2.301 1 97.75 37 TRP B C 1
ATOM 2402 O O . TRP B 1 37 ? 24.094 21.984 -1.465 1 97.75 37 TRP B O 1
ATOM 2412 N N . PHE B 1 38 ? 24.812 20.109 -2.514 1 97.38 38 PHE B N 1
ATOM 2413 C CA . PHE B 1 38 ? 25.984 20 -1.637 1 97.38 38 PHE B CA 1
ATOM 2414 C C . PHE B 1 38 ? 27.266 20.297 -2.393 1 97.38 38 PHE B C 1
ATOM 2416 O O . PHE B 1 38 ? 28.328 19.812 -2.035 1 97.38 38 PHE B O 1
ATOM 2423 N N . ASP B 1 39 ? 27.172 21.062 -3.361 1 92.44 39 ASP B N 1
ATOM 2424 C CA . ASP B 1 39 ? 28.266 21.391 -4.27 1 92.44 39 ASP B CA 1
ATOM 2425 C C . ASP B 1 39 ? 29.484 21.859 -3.494 1 92.44 39 ASP B C 1
ATOM 2427 O O . ASP B 1 39 ? 30.609 21.469 -3.803 1 92.44 39 ASP B O 1
ATOM 2431 N N . PRO B 1 40 ? 29.312 22.656 -2.477 1 92.94 40 PRO B N 1
ATOM 2432 C CA . PRO B 1 40 ? 30.484 23.172 -1.766 1 92.94 40 PRO B CA 1
ATOM 2433 C C . PRO B 1 40 ? 31.297 22.062 -1.099 1 92.94 40 PRO B C 1
ATOM 2435 O O . PRO B 1 40 ? 32.469 22.266 -0.762 1 92.94 40 PRO B O 1
ATOM 2438 N N . HIS B 1 41 ? 30.797 20.984 -0.936 1 92.88 41 HIS B N 1
ATOM 2439 C CA . HIS B 1 41 ? 31.438 19.906 -0.176 1 92.88 41 HIS B CA 1
ATOM 2440 C C . HIS B 1 41 ? 31.953 18.812 -1.099 1 92.88 41 HIS B C 1
ATOM 2442 O O . HIS B 1 41 ? 32.5 17.797 -0.63 1 92.88 41 HIS B O 1
ATOM 2448 N N . ALA B 1 42 ? 31.891 18.844 -2.322 1 91.06 42 ALA B N 1
ATOM 2449 C CA . ALA B 1 42 ? 32.375 17.906 -3.346 1 91.06 42 ALA B CA 1
ATOM 2450 C C . ALA B 1 42 ? 31.859 16.5 -3.102 1 91.06 42 ALA B C 1
ATOM 2452 O O . ALA B 1 42 ? 32.625 15.539 -3.104 1 91.06 42 ALA B O 1
ATOM 2453 N N . LEU B 1 43 ? 30.672 16.453 -2.707 1 95.38 43 LEU B N 1
ATOM 2454 C CA . LEU B 1 43 ? 30 15.172 -2.506 1 95.38 43 LEU B CA 1
ATOM 2455 C C . LEU B 1 43 ? 29.953 14.367 -3.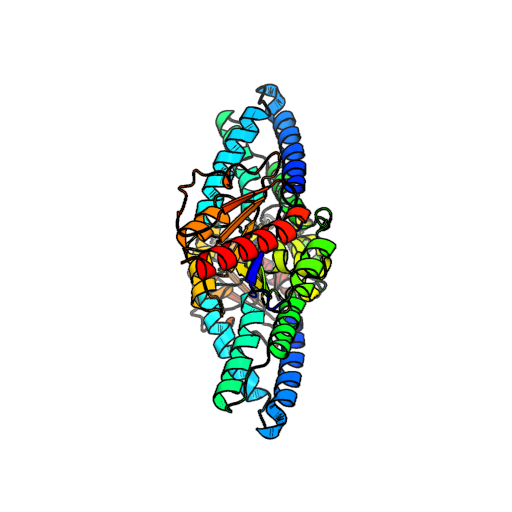801 1 95.38 43 LEU B C 1
ATOM 2457 O O . LEU B 1 43 ? 29.484 14.867 -4.828 1 95.38 43 LEU B O 1
ATOM 2461 N N . THR B 1 44 ? 30.516 13.062 -3.826 1 97 44 THR B N 1
ATOM 2462 C CA . THR B 1 44 ? 30.562 12.258 -5.039 1 97 44 THR B CA 1
ATOM 2463 C C . THR B 1 44 ? 29.297 11.406 -5.164 1 97 44 THR B C 1
ATOM 2465 O O . THR B 1 44 ? 28.641 11.102 -4.16 1 97 44 THR B O 1
ATOM 2468 N N . VAL B 1 45 ? 29.031 11.031 -6.352 1 97.75 45 VAL B N 1
ATOM 2469 C CA . VAL B 1 45 ? 27.891 10.164 -6.617 1 97.75 45 VAL B CA 1
ATOM 2470 C C . VAL B 1 45 ? 28.047 8.844 -5.855 1 97.75 45 VAL B C 1
ATOM 2472 O O . VAL B 1 45 ? 27.094 8.32 -5.301 1 97.75 45 VAL B O 1
ATOM 2475 N N . GLN B 1 46 ? 29.25 8.383 -5.805 1 97.75 46 GLN B N 1
ATOM 2476 C CA . GLN B 1 46 ? 29.516 7.105 -5.145 1 97.75 46 GLN B CA 1
ATOM 2477 C C . GLN B 1 46 ? 29.203 7.184 -3.652 1 97.75 46 GLN B C 1
ATOM 2479 O O . GLN B 1 46 ? 28.625 6.258 -3.082 1 97.75 46 GLN B O 1
ATOM 2484 N N . GLU B 1 47 ? 29.531 8.25 -3.027 1 98.06 47 GLU B N 1
ATOM 2485 C CA . GLU B 1 47 ? 29.25 8.438 -1.609 1 98.06 47 GLU B CA 1
ATOM 2486 C C . GLU B 1 47 ? 27.75 8.469 -1.346 1 98.06 47 GLU B C 1
ATOM 2488 O O . GLU B 1 47 ? 27.266 7.867 -0.384 1 98.06 47 GLU B O 1
ATOM 2493 N N . ILE B 1 48 ? 27.062 9.188 -2.209 1 98.62 48 ILE B N 1
ATOM 2494 C CA . ILE B 1 48 ? 25.609 9.289 -2.07 1 98.62 48 ILE B CA 1
ATOM 2495 C C . ILE B 1 48 ? 24.984 7.918 -2.258 1 98.62 48 ILE B C 1
ATOM 2497 O O . ILE B 1 48 ? 24.156 7.492 -1.446 1 98.62 48 ILE B O 1
ATOM 2501 N N . ARG B 1 49 ? 25.422 7.258 -3.305 1 98.19 49 ARG B N 1
ATOM 2502 C CA . ARG B 1 49 ? 24.891 5.945 -3.646 1 98.19 49 ARG B CA 1
ATOM 2503 C C . ARG B 1 49 ? 25.109 4.953 -2.508 1 98.19 49 ARG B C 1
ATOM 2505 O O . ARG B 1 49 ? 24.188 4.227 -2.127 1 98.19 49 ARG B O 1
ATOM 2512 N N . ASP B 1 50 ? 26.266 4.926 -1.923 1 98.19 50 ASP B N 1
ATOM 2513 C CA . ASP B 1 50 ? 26.609 3.98 -0.859 1 98.19 50 ASP B CA 1
ATOM 2514 C C . ASP B 1 50 ? 25.734 4.211 0.372 1 98.19 50 ASP B C 1
ATOM 2516 O O . ASP B 1 50 ? 25.219 3.26 0.968 1 98.19 50 ASP B O 1
ATOM 2520 N N . LYS B 1 51 ? 25.562 5.449 0.71 1 98.75 51 LYS B N 1
ATOM 2521 C CA . LYS B 1 51 ? 24.766 5.758 1.892 1 98.75 51 LYS B CA 1
ATOM 2522 C C . LYS B 1 51 ? 23.281 5.457 1.649 1 98.75 51 LYS B C 1
ATOM 2524 O O . LYS B 1 51 ? 22.609 4.914 2.523 1 98.75 51 LYS B O 1
ATOM 2529 N N . GLN B 1 52 ? 22.828 5.871 0.472 1 98.75 52 GLN B N 1
ATOM 2530 C CA . GLN B 1 52 ? 21.438 5.594 0.138 1 98.75 52 GLN B CA 1
ATOM 2531 C C . GLN B 1 52 ? 21.156 4.094 0.13 1 98.75 52 GLN B C 1
ATOM 2533 O O . GLN B 1 52 ? 20.125 3.645 0.621 1 98.75 52 GLN B O 1
ATOM 2538 N N . LEU B 1 53 ? 22.031 3.318 -0.418 1 98 53 LEU B N 1
ATOM 2539 C CA . LEU B 1 53 ? 21.891 1.867 -0.471 1 98 53 LEU B CA 1
ATOM 2540 C C . LEU B 1 53 ? 21.859 1.273 0.933 1 98 53 LEU B C 1
ATOM 2542 O O . LEU B 1 53 ? 21.047 0.379 1.213 1 98 53 LEU B O 1
ATOM 2546 N N . GLU B 1 54 ? 22.75 1.729 1.754 1 98.31 54 GLU B N 1
ATOM 2547 C CA . GLU B 1 54 ? 22.781 1.281 3.143 1 98.31 54 GLU B CA 1
ATOM 2548 C C . GLU B 1 54 ? 21.438 1.515 3.828 1 98.31 54 GLU B C 1
ATOM 2550 O O . GLU B 1 54 ? 20.891 0.61 4.465 1 98.31 54 GLU B O 1
ATOM 2555 N N . ILE B 1 55 ? 20.891 2.688 3.658 1 98.44 55 ILE B N 1
ATOM 2556 C CA . ILE B 1 55 ? 19.625 3.059 4.27 1 98.44 55 ILE B CA 1
ATOM 2557 C C . ILE B 1 55 ? 18.5 2.238 3.652 1 98.44 55 ILE B C 1
ATOM 2559 O O . ILE B 1 55 ? 17.625 1.729 4.367 1 98.44 55 ILE B O 1
ATOM 2563 N N . ASP B 1 56 ? 18.547 2.131 2.361 1 97.94 56 ASP B N 1
ATOM 2564 C CA . ASP B 1 56 ? 17.5 1.431 1.62 1 97.94 56 ASP B CA 1
ATOM 2565 C C . ASP B 1 56 ? 17.422 -0.038 2.031 1 97.94 56 ASP B C 1
ATOM 2567 O O . ASP B 1 56 ? 16.344 -0.537 2.379 1 97.94 56 ASP B O 1
ATOM 2571 N N . VAL B 1 57 ? 18.531 -0.74 2.049 1 96.31 57 VAL B N 1
ATOM 2572 C CA . VAL B 1 57 ? 18.594 -2.166 2.352 1 96.31 57 VAL B CA 1
ATOM 2573 C C . VAL B 1 57 ? 18.156 -2.406 3.795 1 96.31 57 VAL B C 1
ATOM 2575 O O . VAL B 1 57 ? 17.391 -3.326 4.07 1 96.31 57 VAL B O 1
ATOM 2578 N N . THR B 1 58 ? 18.594 -1.588 4.719 1 96.62 58 THR B N 1
ATOM 2579 C CA . THR B 1 58 ? 18.219 -1.706 6.125 1 96.62 58 THR B CA 1
ATOM 2580 C C . THR B 1 58 ? 16.719 -1.523 6.297 1 96.62 58 THR B C 1
ATOM 2582 O O . THR B 1 58 ? 16.078 -2.248 7.062 1 96.62 58 THR B O 1
ATOM 2585 N N . GLY B 1 59 ? 16.188 -0.552 5.605 1 96.5 59 GLY B N 1
ATOM 2586 C CA . GLY B 1 59 ? 14.773 -0.268 5.711 1 96.5 59 GLY B CA 1
ATOM 2587 C C . GLY B 1 59 ? 13.898 -1.368 5.137 1 96.5 59 GLY B C 1
ATOM 2588 O O . GLY B 1 59 ? 12.859 -1.706 5.707 1 96.5 59 GLY B O 1
ATOM 2589 N N . VAL B 1 60 ? 14.266 -1.927 3.992 1 95.69 60 VAL B N 1
ATOM 2590 C CA . VAL B 1 60 ? 13.5 -3 3.367 1 95.69 60 VAL B CA 1
ATOM 2591 C C . VAL B 1 60 ? 13.438 -4.207 4.301 1 95.69 60 VAL B C 1
ATOM 2593 O O . VAL B 1 60 ? 12.422 -4.898 4.363 1 95.69 60 VAL B O 1
ATOM 2596 N N . ASN B 1 61 ? 14.516 -4.461 5.02 1 94.75 61 ASN B N 1
ATOM 2597 C CA . ASN B 1 61 ? 14.539 -5.562 5.98 1 94.75 61 ASN B CA 1
ATOM 2598 C C . ASN B 1 61 ? 13.5 -5.363 7.078 1 94.75 61 ASN B C 1
ATOM 2600 O O . ASN B 1 61 ? 12.961 -6.336 7.613 1 94.75 61 ASN B O 1
ATOM 2604 N N . LYS B 1 62 ? 13.18 -4.137 7.348 1 94.38 62 LYS B N 1
ATOM 2605 C CA . LYS B 1 62 ? 12.266 -3.82 8.438 1 94.38 62 LYS B CA 1
ATOM 2606 C C . LYS B 1 62 ? 10.828 -3.74 7.949 1 94.38 62 LYS B C 1
ATOM 2608 O O . LYS B 1 62 ? 9.93 -4.355 8.531 1 94.38 62 LYS B O 1
ATOM 2613 N N . VAL B 1 63 ? 10.578 -3.082 6.879 1 94.38 63 VAL B N 1
ATOM 2614 C CA . VAL B 1 63 ? 9.203 -2.75 6.527 1 94.38 63 VAL B CA 1
ATOM 2615 C C . VAL B 1 63 ? 8.805 -3.48 5.246 1 94.38 63 VAL B C 1
ATOM 2617 O O . VAL B 1 63 ? 7.672 -3.348 4.773 1 94.38 63 VAL B O 1
ATOM 2620 N N . GLY B 1 64 ? 9.719 -4.254 4.711 1 95.19 64 GLY B N 1
ATOM 2621 C CA . GLY B 1 64 ? 9.43 -4.922 3.449 1 95.19 64 GLY B CA 1
ATOM 2622 C C . GLY B 1 64 ? 9.344 -3.965 2.275 1 95.19 64 GLY B C 1
ATOM 2623 O O . GLY B 1 64 ? 10.062 -2.963 2.23 1 95.19 64 GLY B O 1
ATOM 2624 N N . PHE B 1 65 ? 8.555 -4.312 1.32 1 95.75 65 PHE B N 1
ATOM 2625 C CA . PHE B 1 65 ? 8.469 -3.543 0.086 1 95.75 65 PHE B CA 1
ATOM 2626 C C . PHE B 1 65 ? 7.316 -2.543 0.152 1 95.75 65 PHE B C 1
ATOM 2628 O O . PHE B 1 65 ? 6.527 -2.438 -0.787 1 95.75 65 PHE B O 1
ATOM 2635 N N . ALA B 1 66 ? 7.309 -1.81 1.185 1 95.88 66 ALA B N 1
ATOM 2636 C CA . ALA B 1 66 ? 6.312 -0.759 1.383 1 95.88 66 ALA B CA 1
ATOM 2637 C C . ALA B 1 66 ? 6.605 0.448 0.496 1 95.88 66 ALA B C 1
ATOM 2639 O O . ALA B 1 66 ? 7.766 0.837 0.328 1 95.88 66 ALA B O 1
ATOM 2640 N N . SER B 1 67 ? 5.598 1.104 0.018 1 96.38 67 SER B N 1
ATOM 2641 C CA . SER B 1 67 ? 5.77 2.148 -0.988 1 96.38 67 SER B CA 1
ATOM 2642 C C . SER B 1 67 ? 6.34 3.42 -0.374 1 96.38 67 SER B C 1
ATOM 2644 O O . SER B 1 67 ? 6.918 4.25 -1.078 1 96.38 67 SER B O 1
ATOM 2646 N N . HIS B 1 68 ? 6.18 3.582 0.936 1 96.06 68 HIS B N 1
ATOM 2647 C CA . HIS B 1 68 ? 6.695 4.801 1.555 1 96.06 68 HIS B CA 1
ATOM 2648 C C . HIS B 1 68 ? 8.211 4.73 1.735 1 96.06 68 HIS B C 1
ATOM 2650 O O . HIS B 1 68 ? 8.859 5.75 1.963 1 96.06 68 HIS B O 1
ATOM 2656 N N . HIS B 1 69 ? 8.758 3.537 1.655 1 97.38 69 HIS B N 1
ATOM 2657 C CA . HIS B 1 69 ? 10.125 3.334 2.115 1 97.38 69 HIS B CA 1
ATOM 2658 C C . HIS B 1 69 ? 11.125 3.984 1.166 1 97.38 69 HIS B C 1
ATOM 2660 O O . HIS B 1 69 ? 12.055 4.664 1.608 1 97.38 69 HIS B O 1
ATOM 2666 N N . PHE B 1 70 ? 10.922 3.848 -0.142 1 98.19 70 PHE B N 1
ATOM 2667 C CA . PHE B 1 70 ? 11.906 4.332 -1.101 1 98.19 70 PHE B CA 1
ATOM 2668 C C . PHE B 1 70 ? 12.023 5.852 -1.038 1 98.19 70 PHE B C 1
ATOM 2670 O O . PHE B 1 70 ? 13.117 6.391 -0.846 1 98.19 70 PHE B O 1
ATOM 2677 N N . PRO B 1 71 ? 10.938 6.59 -1.116 1 98.19 71 PRO B N 1
ATOM 2678 C CA . PRO B 1 71 ? 11.055 8.039 -0.94 1 98.19 71 PRO B CA 1
ATOM 2679 C C . PRO B 1 71 ? 11.703 8.422 0.39 1 98.19 71 PRO B C 1
ATOM 2681 O O . PRO B 1 71 ? 12.516 9.344 0.443 1 98.19 71 PRO B O 1
ATOM 2684 N N . GLU B 1 72 ? 11.359 7.723 1.432 1 97.94 72 GLU B N 1
ATOM 2685 C CA . GLU B 1 72 ? 11.922 8.008 2.75 1 97.94 72 GLU B CA 1
ATOM 2686 C C . GLU B 1 72 ? 13.438 7.777 2.766 1 97.94 72 GLU B C 1
ATOM 2688 O O . GLU B 1 72 ? 14.164 8.484 3.457 1 97.94 72 GLU B O 1
ATOM 2693 N N . SER B 1 73 ? 13.852 6.754 2.033 1 98.69 73 SER B N 1
ATOM 2694 C CA . SER B 1 73 ? 15.281 6.473 1.978 1 98.69 73 SER B CA 1
ATOM 2695 C C . SER B 1 73 ? 16.047 7.617 1.322 1 98.69 73 SER B C 1
ATOM 2697 O O . SER B 1 73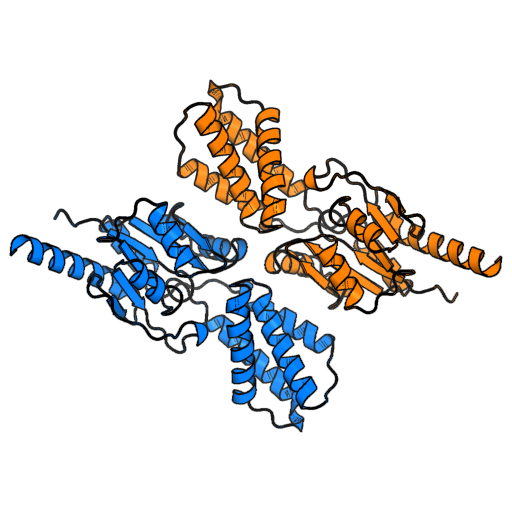 ? 17.188 7.906 1.695 1 98.69 73 SER B O 1
ATOM 2699 N N . LEU B 1 74 ? 15.453 8.281 0.326 1 98.81 74 LEU B N 1
ATOM 2700 C CA . LEU B 1 74 ? 16.062 9.461 -0.278 1 98.81 74 LEU B CA 1
ATOM 2701 C C . LEU B 1 74 ? 16.172 10.594 0.735 1 98.81 74 LEU B C 1
ATOM 2703 O O . LEU B 1 74 ? 17.234 11.211 0.862 1 98.81 74 LEU B O 1
ATOM 2707 N N . ILE B 1 75 ? 15.125 10.828 1.46 1 98.5 75 ILE B N 1
ATOM 2708 C CA . ILE B 1 75 ? 15.078 11.906 2.436 1 98.5 75 ILE B CA 1
ATOM 2709 C C . ILE B 1 75 ? 16.078 11.648 3.553 1 98.5 75 ILE B C 1
ATOM 2711 O O . ILE B 1 75 ? 16.812 12.547 3.963 1 98.5 75 ILE B O 1
ATOM 2715 N N . ASP B 1 76 ? 16.094 10.406 4.031 1 98.75 76 ASP B N 1
ATOM 2716 C CA . ASP B 1 76 ? 17.016 10.055 5.105 1 98.75 76 ASP B CA 1
ATOM 2717 C C . ASP B 1 76 ? 18.469 10.219 4.664 1 98.75 76 ASP B C 1
ATOM 2719 O O . ASP B 1 76 ? 19.328 10.617 5.457 1 98.75 76 ASP B O 1
ATOM 2723 N N . THR B 1 77 ? 18.75 9.859 3.43 1 98.88 77 THR B N 1
ATOM 2724 C CA . THR B 1 77 ? 20.094 10.07 2.889 1 98.88 77 THR B CA 1
ATOM 2725 C C . THR B 1 77 ? 20.422 11.555 2.844 1 98.88 77 THR B C 1
ATOM 2727 O O . THR B 1 77 ? 21.516 11.961 3.252 1 98.88 77 THR B O 1
ATOM 2730 N N . TYR B 1 78 ? 19.484 12.375 2.33 1 98.81 78 TYR B N 1
ATOM 2731 C CA . TYR B 1 78 ? 19.625 13.828 2.299 1 98.81 78 TYR B CA 1
ATOM 2732 C C . TYR B 1 78 ? 19.891 14.383 3.693 1 98.81 78 TYR B C 1
ATOM 2734 O O . TYR B 1 78 ? 20.812 15.188 3.885 1 98.81 78 TYR B O 1
ATOM 2742 N N . ARG B 1 79 ? 19.172 13.875 4.652 1 98.69 79 ARG B N 1
ATOM 2743 C CA . ARG B 1 79 ? 19.312 14.336 6.031 1 98.69 79 ARG B CA 1
ATOM 2744 C C . ARG B 1 79 ? 20.656 13.93 6.609 1 98.69 79 ARG B C 1
ATOM 2746 O O . ARG B 1 79 ? 21.266 14.68 7.387 1 98.69 79 ARG B O 1
ATOM 2753 N N . TYR B 1 80 ? 21.094 12.742 6.309 1 98.75 80 TYR B N 1
ATOM 2754 C CA . TYR B 1 80 ? 22.406 12.273 6.762 1 98.75 80 TYR B CA 1
ATOM 2755 C C . TYR B 1 80 ? 23.5 13.234 6.332 1 98.75 80 TYR B C 1
ATOM 2757 O O . TYR B 1 80 ? 24.328 13.656 7.148 1 98.75 80 TYR B O 1
ATOM 2765 N N . PHE B 1 81 ? 23.531 13.609 5.07 1 98.69 81 PHE B N 1
ATOM 2766 C CA . PHE B 1 81 ? 24.594 14.461 4.562 1 98.69 81 PHE B CA 1
ATOM 2767 C C . PHE B 1 81 ? 24.422 15.898 5.039 1 98.69 81 PHE B C 1
ATOM 2769 O O . PHE B 1 81 ? 25.391 16.609 5.254 1 98.69 81 PHE B O 1
ATOM 2776 N N . SER B 1 82 ? 23.141 16.344 5.184 1 98.44 82 SER B N 1
ATOM 2777 C CA . SER B 1 82 ? 22.906 17.656 5.777 1 98.44 82 SER B CA 1
ATOM 2778 C C . SER B 1 82 ? 23.531 17.75 7.164 1 98.44 82 SER B C 1
ATOM 2780 O O . SER B 1 82 ? 24.156 18.766 7.496 1 98.44 82 SER B O 1
ATOM 2782 N N . GLN B 1 83 ? 23.328 16.719 7.906 1 98.25 83 GLN B N 1
ATOM 2783 C CA . GLN B 1 83 ? 23.922 16.688 9.234 1 98.25 83 GLN B CA 1
ATOM 2784 C C . GLN B 1 83 ? 25.453 16.641 9.156 1 98.25 83 GLN B C 1
ATOM 2786 O O . GLN B 1 83 ? 26.141 17.375 9.859 1 98.25 83 GLN B O 1
ATOM 2791 N N . LYS B 1 84 ? 25.969 15.766 8.305 1 97.81 84 LYS B N 1
ATOM 2792 C CA . LYS B 1 84 ? 27.406 15.578 8.141 1 97.81 84 LYS B CA 1
ATOM 2793 C C . LYS B 1 84 ? 28.094 16.891 7.789 1 97.81 84 LYS B C 1
ATOM 2795 O O . LYS B 1 84 ? 29.203 17.172 8.281 1 97.81 84 LYS B O 1
ATOM 2800 N N . TYR B 1 85 ? 27.453 17.703 7.066 1 97.38 85 TYR B N 1
ATOM 2801 C CA . TYR B 1 85 ? 28.078 18.922 6.566 1 97.38 85 TYR B CA 1
ATOM 2802 C C . TYR B 1 85 ? 27.5 20.156 7.234 1 97.38 85 TYR B C 1
ATOM 2804 O O . TYR B 1 85 ? 27.719 21.281 6.777 1 97.38 85 TYR B O 1
ATOM 2812 N N . GLU B 1 86 ? 26.641 19.953 8.266 1 96.69 86 GLU B N 1
ATOM 2813 C CA . GLU B 1 86 ? 26.047 21.031 9.062 1 96.69 86 GLU B CA 1
ATOM 2814 C C . GLU B 1 86 ? 25.266 22 8.18 1 96.69 86 GLU B C 1
ATOM 2816 O O . GLU B 1 86 ? 25.406 23.219 8.305 1 96.69 86 GLU B O 1
ATOM 2821 N N . ARG B 1 87 ? 24.625 21.484 7.254 1 96.25 87 ARG B N 1
ATOM 2822 C CA . ARG B 1 87 ? 23.719 22.234 6.395 1 96.25 87 ARG B CA 1
ATOM 2823 C C . ARG B 1 87 ? 22.266 22.062 6.852 1 96.25 87 ARG B C 1
ATOM 2825 O O . ARG B 1 87 ? 21.797 20.938 7.059 1 96.25 87 ARG B O 1
ATOM 2832 N N . ALA B 1 88 ? 21.656 23.156 7.055 1 96.31 88 ALA B N 1
ATOM 2833 C CA . ALA B 1 88 ? 20.25 23.078 7.453 1 96.31 88 ALA B CA 1
ATOM 2834 C C . ALA B 1 88 ? 19.406 22.375 6.391 1 96.31 88 ALA B C 1
ATOM 2836 O O . ALA B 1 88 ? 19.625 22.562 5.191 1 96.31 88 ALA B O 1
ATOM 2837 N N . THR B 1 89 ? 18.5 21.531 6.82 1 96.44 89 THR B N 1
ATOM 2838 C CA . THR B 1 89 ? 17.578 20.906 5.883 1 96.44 89 THR B CA 1
ATOM 2839 C C . THR B 1 89 ? 16.562 21.906 5.355 1 96.44 89 THR B C 1
ATOM 2841 O O . THR B 1 89 ? 16.344 22.969 5.961 1 96.44 89 THR B O 1
ATOM 2844 N N . SER B 1 90 ? 16.062 21.641 4.203 1 95.69 90 SER B N 1
ATOM 2845 C CA . SER B 1 90 ? 15.047 22.453 3.533 1 95.69 90 SER B CA 1
ATOM 2846 C C . SER B 1 90 ? 13.766 21.656 3.291 1 95.69 90 SER B C 1
ATOM 2848 O O . SER B 1 90 ? 13.805 20.594 2.664 1 95.69 90 SER B O 1
ATOM 2850 N N . SER B 1 91 ? 12.625 22.156 3.752 1 91.81 91 SER B N 1
ATOM 2851 C CA . SER B 1 91 ? 11.344 21.516 3.52 1 91.81 91 SER B CA 1
ATOM 2852 C C . SER B 1 91 ? 11.039 21.391 2.029 1 91.81 91 SER B C 1
ATOM 2854 O O . SER B 1 91 ? 10.414 20.422 1.592 1 91.81 91 SER B O 1
ATOM 2856 N N . GLU B 1 92 ? 11.453 22.344 1.324 1 94.12 92 GLU B N 1
ATOM 2857 C CA . GLU B 1 92 ? 11.258 22.328 -0.122 1 94.12 92 GLU B CA 1
ATOM 2858 C C . GLU B 1 92 ? 12.039 21.188 -0.774 1 94.12 92 GLU B C 1
ATOM 2860 O O . GLU B 1 92 ? 11.523 20.5 -1.659 1 94.12 92 GLU B O 1
ATOM 2865 N N . GLU B 1 93 ? 13.297 21.031 -0.311 1 97.31 93 GLU B N 1
ATOM 2866 C CA . GLU B 1 93 ? 14.125 19.953 -0.843 1 97.31 93 GLU B CA 1
ATOM 2867 C C . GLU B 1 93 ? 13.562 18.594 -0.461 1 97.31 93 GLU B C 1
ATOM 2869 O O . GLU B 1 93 ? 13.539 17.672 -1.281 1 97.31 93 GLU B O 1
ATOM 2874 N N . GLU B 1 94 ? 13.078 18.484 0.721 1 96.06 94 GLU B N 1
ATOM 2875 C CA . GLU B 1 94 ? 12.5 17.219 1.169 1 96.06 94 GLU B CA 1
ATOM 2876 C C . GLU B 1 94 ? 11.203 16.906 0.426 1 96.06 94 GLU B C 1
ATOM 2878 O O . GLU B 1 94 ? 10.945 15.758 0.074 1 96.06 94 GLU B O 1
ATOM 2883 N N . SER B 1 95 ? 10.398 17.922 0.171 1 94.19 95 SER B N 1
ATOM 2884 C CA . SER B 1 95 ? 9.188 17.75 -0.62 1 94.19 95 SER B CA 1
ATOM 2885 C C . SER B 1 95 ? 9.516 17.297 -2.039 1 94.19 95 SER B C 1
ATOM 2887 O O . SER B 1 95 ? 8.828 16.438 -2.59 1 94.19 95 SER B O 1
ATOM 2889 N N . PHE B 1 96 ? 10.516 17.922 -2.582 1 96.81 96 PHE B N 1
ATOM 2890 C CA . PHE B 1 96 ? 10.977 17.531 -3.91 1 96.81 96 PHE B CA 1
ATOM 2891 C C 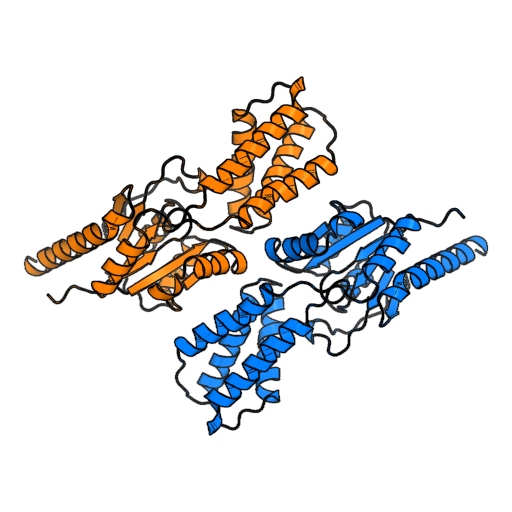. PHE B 1 96 ? 11.383 16.062 -3.932 1 96.81 96 PHE B C 1
ATOM 2893 O O . PHE B 1 96 ? 11.008 15.32 -4.844 1 96.81 96 PHE B O 1
ATOM 2900 N N . LEU B 1 97 ? 12.094 15.602 -2.9 1 98.12 97 LEU B N 1
ATOM 2901 C CA . LEU B 1 97 ? 12.578 14.227 -2.836 1 98.12 97 LEU B CA 1
ATOM 2902 C C . LEU B 1 97 ? 11.414 13.25 -2.656 1 98.12 97 LEU B C 1
ATOM 2904 O O . LEU B 1 97 ? 11.445 12.141 -3.195 1 98.12 97 LEU B O 1
ATOM 2908 N N . THR B 1 98 ? 10.438 13.617 -1.881 1 96.12 98 THR B N 1
ATOM 2909 C CA . THR B 1 98 ? 9.242 12.797 -1.736 1 96.12 98 THR B CA 1
ATOM 2910 C C . THR B 1 98 ? 8.57 12.57 -3.09 1 96.12 98 THR B C 1
ATOM 2912 O O . THR B 1 98 ? 8.266 11.43 -3.455 1 96.12 98 THR B O 1
ATOM 2915 N N . LYS B 1 99 ? 8.414 13.609 -3.811 1 95.5 99 LYS B N 1
ATOM 2916 C CA . LYS B 1 99 ? 7.773 13.523 -5.121 1 95.5 99 LYS B CA 1
ATOM 2917 C C . LYS B 1 99 ? 8.625 12.711 -6.094 1 95.5 99 LYS B C 1
ATOM 2919 O O . LYS B 1 99 ? 8.102 11.875 -6.832 1 95.5 99 LYS B O 1
ATOM 2924 N N . LEU B 1 100 ? 9.891 13.016 -6.07 1 97.94 100 LEU B N 1
ATOM 2925 C CA . LEU B 1 100 ? 10.812 12.273 -6.93 1 97.94 100 LEU B CA 1
ATOM 2926 C C . LEU B 1 100 ? 10.758 10.781 -6.625 1 97.94 100 LEU B C 1
ATOM 2928 O O . LEU B 1 100 ? 10.625 9.961 -7.539 1 97.94 100 LEU B O 1
ATOM 2932 N N . GLY B 1 101 ? 10.836 10.422 -5.332 1 98.31 101 GLY B N 1
ATOM 2933 C CA . GLY B 1 101 ? 10.781 9.023 -4.934 1 98.31 101 GLY B CA 1
ATOM 2934 C C . GLY B 1 101 ? 9.477 8.344 -5.312 1 98.31 101 GLY B C 1
ATOM 2935 O O . GLY B 1 101 ? 9.477 7.199 -5.773 1 98.31 101 GLY B O 1
ATOM 2936 N N . MET B 1 102 ? 8.406 9.031 -5.172 1 97.06 102 MET B N 1
ATOM 2937 C CA . MET B 1 102 ? 7.086 8.469 -5.449 1 97.06 102 MET B CA 1
ATOM 2938 C C . MET B 1 102 ? 6.887 8.273 -6.949 1 97.06 102 MET B C 1
ATOM 2940 O O . MET B 1 102 ? 6.062 7.453 -7.371 1 97.06 102 MET B O 1
ATOM 2944 N N . SER B 1 103 ? 7.605 8.977 -7.754 1 97.25 103 SER B N 1
ATOM 2945 C CA . SER B 1 103 ? 7.414 8.969 -9.203 1 97.25 103 SER B CA 1
ATOM 2946 C C . SER B 1 103 ? 7.695 7.59 -9.789 1 97.25 103 SER B C 1
ATOM 2948 O O . SER B 1 103 ? 7.215 7.262 -10.875 1 97.25 103 SER B O 1
ATOM 2950 N N . VAL B 1 104 ? 8.438 6.77 -9.102 1 97.19 104 VAL B N 1
ATOM 2951 C CA . VAL B 1 104 ? 8.812 5.461 -9.633 1 97.19 104 VAL B CA 1
ATOM 2952 C C . VAL B 1 104 ? 7.57 4.574 -9.742 1 97.19 104 VAL B C 1
ATOM 2954 O O . VAL B 1 104 ? 7.516 3.678 -10.594 1 97.19 104 VAL B O 1
ATOM 2957 N N . TYR B 1 105 ? 6.555 4.832 -8.969 1 95.69 105 TYR B N 1
ATOM 2958 C CA . TYR B 1 105 ? 5.375 3.979 -8.922 1 95.69 105 TYR B CA 1
ATOM 2959 C C . TYR B 1 105 ? 4.375 4.367 -10.008 1 95.69 105 TYR B C 1
ATOM 2961 O O . TYR B 1 105 ? 3.389 3.664 -10.234 1 95.69 105 TYR B O 1
ATOM 2969 N N . ASP B 1 106 ? 4.645 5.434 -10.758 1 90.06 106 ASP B N 1
ATOM 2970 C CA . ASP B 1 106 ? 3.744 5.922 -11.797 1 90.06 106 ASP B CA 1
ATOM 2971 C C . ASP B 1 106 ? 4.25 5.543 -13.188 1 90.06 106 ASP B C 1
ATOM 2973 O O . ASP B 1 106 ? 3.625 5.883 -14.195 1 90.06 106 ASP B O 1
ATOM 2977 N N . GLN B 1 107 ? 5.246 4.844 -13.266 1 92.56 107 GLN B N 1
ATOM 2978 C CA . GLN B 1 107 ? 5.84 4.52 -14.555 1 92.56 107 GLN B CA 1
ATOM 2979 C C . GLN B 1 107 ? 5.004 3.48 -15.305 1 92.56 107 GLN B C 1
ATOM 2981 O O . GLN B 1 107 ? 4.375 2.621 -14.68 1 92.56 107 GLN B O 1
ATOM 2986 N N . GLU B 1 108 ? 5.051 3.633 -16.609 1 93.94 108 GLU B N 1
ATOM 2987 C CA . GLU B 1 108 ? 4.426 2.596 -17.422 1 93.94 108 GLU B CA 1
ATOM 2988 C C . GLU B 1 108 ? 5.184 1.277 -17.312 1 93.94 108 GLU B C 1
ATOM 2990 O O . GLU B 1 108 ? 6.418 1.267 -17.297 1 93.94 108 GLU B O 1
ATOM 2995 N N . VAL B 1 109 ? 4.41 0.219 -17.328 1 96.94 109 VAL B N 1
ATOM 2996 C CA . VAL B 1 109 ? 5 -1.107 -17.188 1 96.94 109 VAL B CA 1
ATOM 2997 C C . VAL B 1 109 ? 5.492 -1.614 -18.531 1 96.94 109 VAL B C 1
ATOM 2999 O O . VAL B 1 109 ? 4.793 -1.492 -19.547 1 96.94 109 VAL B O 1
ATOM 3002 N N . GLU B 1 110 ? 6.703 -2.076 -18.578 1 98 110 GLU B N 1
ATOM 3003 C CA . GLU B 1 110 ? 7.32 -2.617 -19.797 1 98 110 GLU B CA 1
ATOM 3004 C C . GLU B 1 110 ? 7.691 -4.086 -19.609 1 98 110 GLU B C 1
ATOM 3006 O O . GLU B 1 110 ? 8.438 -4.434 -18.688 1 98 110 GLU B O 1
ATOM 3011 N N . PRO B 1 111 ? 7.195 -4.973 -20.484 1 98.31 111 PRO B N 1
ATOM 3012 C CA . PRO B 1 111 ? 7.559 -6.391 -20.375 1 98.31 111 PRO B CA 1
ATOM 3013 C C . PRO B 1 111 ? 9 -6.664 -20.812 1 98.31 111 PRO B C 1
ATOM 3015 O O . PRO B 1 111 ? 9.523 -5.973 -21.688 1 98.31 111 PRO B O 1
ATOM 3018 N N . TYR B 1 112 ? 9.625 -7.66 -20.219 1 97.81 112 TYR B N 1
ATOM 3019 C CA . TYR B 1 112 ? 10.898 -8.148 -20.75 1 97.81 112 TYR B CA 1
ATOM 3020 C C . TYR B 1 112 ? 10.711 -8.781 -22.109 1 97.81 112 TYR B C 1
ATOM 3022 O O . TYR B 1 112 ? 9.625 -9.266 -22.438 1 97.81 112 TYR B O 1
ATOM 3030 N N . PRO B 1 113 ? 11.773 -8.828 -22.875 1 97.56 113 PRO B N 1
ATOM 3031 C CA . PRO B 1 113 ? 11.68 -9.484 -24.188 1 97.56 113 PRO B CA 1
ATOM 3032 C C . PRO B 1 113 ? 11.219 -10.938 -24.078 1 97.56 113 PRO B C 1
ATOM 3034 O O . PRO B 1 113 ? 11.656 -11.664 -23.188 1 97.56 113 PRO B O 1
ATOM 3037 N N . HIS B 1 114 ? 10.227 -11.289 -24.859 1 98.12 114 HIS B N 1
ATOM 3038 C CA . HIS B 1 114 ? 9.727 -12.648 -25.031 1 98.12 114 HIS B CA 1
ATOM 3039 C C . HIS B 1 114 ? 8.922 -13.094 -23.812 1 98.12 114 HIS B C 1
ATOM 3041 O O . HIS B 1 114 ? 8.805 -14.297 -23.547 1 98.12 114 HIS B O 1
ATOM 3047 N N . MET B 1 115 ? 8.445 -12.141 -23 1 98.31 115 MET B N 1
ATOM 3048 C CA . MET B 1 115 ? 7.625 -12.492 -21.844 1 98.31 115 MET B CA 1
ATOM 3049 C C . MET B 1 115 ? 6.395 -13.289 -22.266 1 98.31 115 MET B C 1
ATOM 3051 O O . MET B 1 115 ? 6.152 -14.383 -21.75 1 98.31 115 MET B O 1
ATOM 3055 N N . VAL B 1 116 ? 5.695 -12.82 -23.25 1 98 116 VAL B N 1
ATOM 3056 C CA . VAL B 1 116 ? 4.453 -13.43 -23.703 1 98 116 VAL B CA 1
ATOM 3057 C C . VAL B 1 116 ? 4.742 -14.805 -24.312 1 98 116 VAL B C 1
ATOM 3059 O O . VAL B 1 116 ? 4.098 -15.789 -23.953 1 98 116 VAL B O 1
ATOM 3062 N N . GLU B 1 117 ? 5.703 -14.867 -25.156 1 98.25 117 GLU B N 1
ATOM 3063 C CA . GLU B 1 117 ? 6.07 -16.125 -25.797 1 98.25 117 GLU B CA 1
ATOM 3064 C C . GLU B 1 117 ? 6.465 -17.188 -24.781 1 98.25 117 GLU B C 1
ATOM 3066 O O . GLU B 1 117 ? 6.113 -18.359 -24.922 1 98.25 117 GLU B O 1
ATOM 3071 N N . THR B 1 118 ? 7.184 -16.75 -23.797 1 98.81 118 THR B N 1
ATOM 3072 C CA . THR B 1 118 ? 7.637 -17.672 -22.766 1 98.81 118 THR B CA 1
ATOM 3073 C C . THR B 1 118 ? 6.453 -18.234 -21.984 1 98.81 118 THR B C 1
ATOM 3075 O O . THR B 1 118 ? 6.336 -19.438 -21.812 1 98.81 118 THR B O 1
ATOM 3078 N N . LEU B 1 119 ? 5.582 -17.359 -21.516 1 98.75 119 LEU B N 1
ATOM 3079 C CA . LEU B 1 119 ? 4.43 -17.797 -20.734 1 98.75 119 LEU B CA 1
ATOM 3080 C C . LEU B 1 119 ? 3.5 -18.672 -21.562 1 98.75 119 LEU B C 1
ATOM 3082 O O . LEU B 1 119 ? 3.004 -19.688 -21.078 1 98.75 119 LEU B O 1
ATOM 3086 N N . GLU B 1 120 ? 3.334 -18.375 -22.812 1 98.19 120 GLU B N 1
ATOM 3087 C CA . GLU B 1 120 ? 2.482 -19.156 -23.703 1 98.19 120 GLU B CA 1
ATOM 3088 C C . GLU B 1 120 ? 3.062 -20.547 -23.953 1 98.19 120 GLU B C 1
ATOM 3090 O O . GLU B 1 120 ? 2.328 -21.531 -23.969 1 98.19 120 GLU B O 1
ATOM 3095 N N . SER B 1 121 ? 4.312 -20.578 -24.141 1 98.25 121 SER B N 1
ATOM 3096 C CA . SER B 1 121 ? 4.984 -21.859 -24.359 1 98.25 121 SER B CA 1
ATOM 3097 C C . SER B 1 121 ? 4.797 -22.797 -23.172 1 98.25 121 SER B C 1
ATOM 3099 O O . SER B 1 121 ? 4.477 -23.969 -23.344 1 98.25 121 SER B O 1
ATOM 3101 N N . LEU B 1 122 ? 4.957 -22.25 -22.031 1 98.38 122 LEU B N 1
ATOM 3102 C CA . LEU B 1 122 ? 4.84 -23.062 -20.812 1 98.38 122 LEU B CA 1
ATOM 3103 C C . LEU B 1 122 ? 3.396 -23.5 -20.594 1 98.38 122 LEU B C 1
ATOM 3105 O O . LEU B 1 122 ? 3.141 -24.641 -20.203 1 98.38 122 LEU B O 1
ATOM 3109 N N . GLN B 1 123 ? 2.521 -22.578 -20.812 1 97.25 123 GLN B N 1
ATOM 3110 C CA . GLN B 1 123 ? 1.106 -22.906 -20.672 1 97.25 123 GLN B CA 1
ATOM 3111 C C . GLN B 1 123 ? 0.692 -23.984 -21.688 1 97.25 123 GLN B C 1
ATOM 3113 O O . GLN B 1 123 ? -0.036 -24.906 -21.344 1 97.25 123 GLN B O 1
ATOM 3118 N N . SER B 1 124 ? 1.16 -23.859 -22.922 1 96.5 124 SER B N 1
ATOM 3119 C CA . SER B 1 124 ? 0.824 -24.797 -23.984 1 96.5 124 SER B CA 1
ATOM 3120 C C . SER B 1 124 ? 1.391 -26.188 -23.719 1 96.5 124 SER B C 1
ATOM 3122 O O . SER B 1 124 ? 0.822 -27.188 -24.141 1 96.5 124 SER B O 1
ATOM 3124 N N . ALA B 1 125 ? 2.453 -26.203 -23 1 96.62 125 ALA B N 1
ATOM 3125 C CA . ALA B 1 125 ? 3.072 -27.469 -22.641 1 96.62 125 ALA B CA 1
ATOM 3126 C C . ALA B 1 125 ? 2.305 -28.156 -21.516 1 96.62 125 ALA B C 1
ATOM 3128 O O . ALA B 1 125 ? 2.607 -29.297 -21.156 1 96.62 125 ALA B O 1
ATOM 3129 N N . GLY B 1 126 ? 1.352 -27.422 -20.922 1 96.31 126 GLY B N 1
ATOM 3130 C CA . GLY B 1 126 ? 0.459 -28.031 -19.953 1 96.31 126 GLY B CA 1
ATOM 3131 C C . GLY B 1 126 ? 0.834 -27.703 -18.516 1 96.31 126 GLY B C 1
ATOM 3132 O O . GLY B 1 126 ? 0.214 -28.203 -17.578 1 96.31 126 GLY B O 1
ATOM 3133 N N . HIS B 1 127 ? 1.882 -26.812 -18.297 1 97.88 127 HIS B N 1
ATOM 3134 C CA . HIS B 1 127 ? 2.314 -26.453 -16.953 1 97.88 127 HIS B CA 1
ATOM 3135 C C . HIS B 1 127 ? 1.339 -25.484 -16.312 1 97.88 127 HIS B C 1
ATOM 3137 O O . HIS B 1 127 ? 0.649 -24.734 -17 1 97.88 127 HIS B O 1
ATOM 3143 N N . SER B 1 128 ? 1.218 -25.516 -14.969 1 97.75 128 SER B N 1
ATOM 3144 C CA . SER B 1 128 ? 0.483 -24.516 -14.203 1 97.75 128 SER B CA 1
ATOM 3145 C C . SER B 1 128 ? 1.382 -23.344 -13.82 1 97.75 128 SER B C 1
ATOM 3147 O O . SER B 1 128 ? 2.453 -23.531 -13.242 1 97.75 128 SER B O 1
ATOM 3149 N N . LEU B 1 129 ? 0.891 -22.203 -14.18 1 98.62 129 LEU B N 1
ATOM 3150 C CA . LEU B 1 129 ? 1.687 -21 -13.938 1 98.62 129 LEU B CA 1
ATOM 3151 C C . LEU B 1 129 ? 1.127 -20.203 -12.758 1 98.62 129 LEU B C 1
ATOM 3153 O O . LEU B 1 129 ? -0.091 -20.094 -12.602 1 98.62 129 LEU B O 1
ATOM 3157 N N . TYR B 1 130 ? 2.049 -19.703 -11.883 1 98.62 130 TYR B N 1
ATOM 3158 C CA . TYR B 1 130 ? 1.749 -18.875 -10.719 1 98.62 130 TYR B CA 1
ATOM 3159 C C . TYR B 1 130 ? 2.605 -17.609 -10.711 1 98.62 130 TYR B C 1
ATOM 3161 O O . TYR B 1 130 ? 3.711 -17.609 -11.25 1 98.62 130 TYR B O 1
ATOM 3169 N N . LEU B 1 131 ? 2.02 -16.594 -10.18 1 98.75 131 LEU B N 1
ATOM 3170 C CA . LEU B 1 131 ? 2.76 -15.352 -9.992 1 98.75 131 LEU B CA 1
ATOM 3171 C C . LEU B 1 131 ? 2.971 -15.062 -8.508 1 98.75 131 LEU B C 1
ATOM 3173 O O . LEU B 1 131 ? 2.033 -15.172 -7.711 1 98.75 131 LEU B O 1
ATOM 3177 N N . TYR B 1 132 ? 4.234 -14.797 -8.094 1 98.81 132 TYR B N 1
ATOM 3178 C CA . TYR B 1 132 ? 4.613 -14.438 -6.73 1 98.81 132 TYR B CA 1
ATOM 3179 C C . TYR B 1 132 ? 5.48 -13.188 -6.715 1 98.81 132 TYR B C 1
ATOM 3181 O O . TYR B 1 132 ? 6.613 -13.203 -7.203 1 98.81 132 TYR B O 1
ATOM 3189 N N . THR B 1 133 ? 4.922 -12.102 -6.23 1 98.62 133 THR B N 1
ATOM 3190 C CA . THR B 1 133 ? 5.621 -10.82 -6.316 1 98.62 133 THR B CA 1
ATOM 3191 C C . THR B 1 133 ? 5.559 -10.078 -4.984 1 98.62 133 THR B C 1
ATOM 3193 O O . THR B 1 133 ? 4.633 -10.281 -4.195 1 98.62 133 THR B O 1
ATOM 3196 N N . GLY B 1 134 ? 6.625 -9.359 -4.703 1 97.69 134 GLY B N 1
ATOM 3197 C CA . GLY B 1 134 ? 6.711 -8.531 -3.508 1 97.69 134 GLY B CA 1
ATOM 3198 C C . GLY B 1 134 ? 6.297 -7.094 -3.744 1 97.69 134 GLY B C 1
ATOM 3199 O O . GLY B 1 134 ? 6.688 -6.488 -4.746 1 97.69 134 GLY B O 1
ATOM 3200 N N . GLY B 1 135 ? 5.531 -6.543 -2.766 1 97.31 135 GLY B N 1
ATOM 3201 C CA . GLY B 1 135 ? 5.113 -5.152 -2.854 1 97.31 135 GLY B CA 1
ATOM 3202 C C . GLY B 1 135 ? 3.705 -4.918 -2.336 1 97.31 135 GLY B C 1
ATOM 3203 O O . GLY B 1 135 ? 3.098 -5.816 -1.746 1 97.31 135 GLY B O 1
ATOM 3204 N N . GLU B 1 136 ? 3.256 -3.721 -2.518 1 97 136 GLU B N 1
ATOM 3205 C CA . GLU B 1 136 ? 1.892 -3.395 -2.115 1 97 136 GLU B CA 1
ATOM 3206 C C . GLU B 1 136 ? 0.884 -3.828 -3.176 1 97 136 GLU B C 1
ATOM 3208 O O . GLU B 1 136 ? 1.14 -3.693 -4.375 1 97 136 GLU B O 1
ATOM 3213 N N . THR B 1 137 ? -0.224 -4.305 -2.725 1 97.44 137 THR B N 1
ATOM 3214 C CA . THR B 1 137 ? -1.219 -4.949 -3.576 1 97.44 137 THR B CA 1
ATOM 3215 C C . THR B 1 137 ? -1.677 -4.004 -4.68 1 97.44 137 THR B C 1
ATOM 3217 O O . THR B 1 137 ? -1.732 -4.387 -5.852 1 97.44 137 THR B O 1
ATOM 3220 N N . VAL B 1 138 ? -1.873 -2.771 -4.398 1 96.62 138 VAL B N 1
ATOM 3221 C CA . VAL B 1 138 ? -2.414 -1.834 -5.379 1 96.62 138 VAL B CA 1
ATOM 3222 C C . VAL B 1 138 ? -1.391 -1.591 -6.484 1 96.62 138 VAL B C 1
ATOM 3224 O O . VAL B 1 138 ? -1.753 -1.456 -7.656 1 96.62 138 VAL B O 1
ATOM 3227 N N . ILE B 1 139 ? -0.167 -1.587 -6.117 1 97.25 139 ILE B N 1
ATOM 3228 C CA . ILE B 1 139 ? 0.901 -1.34 -7.082 1 97.25 139 ILE B CA 1
ATOM 3229 C C . ILE B 1 139 ? 1.073 -2.559 -7.984 1 97.25 139 ILE B C 1
ATOM 3231 O O . ILE B 1 139 ? 1.091 -2.432 -9.211 1 97.25 139 ILE B O 1
ATOM 3235 N N . GLN B 1 140 ? 1.171 -3.715 -7.383 1 97.69 140 GLN B N 1
ATOM 3236 C CA . GLN B 1 140 ? 1.427 -4.938 -8.133 1 97.69 140 GLN B CA 1
ATOM 3237 C C . GLN B 1 140 ? 0.224 -5.316 -9 1 97.69 140 GLN B C 1
ATOM 3239 O O . GLN B 1 140 ? 0.384 -5.77 -10.133 1 97.69 140 GLN B O 1
ATOM 3244 N N . GLN B 1 141 ? -0.98 -5.129 -8.477 1 96.44 141 GLN B N 1
ATOM 3245 C CA . GLN B 1 141 ? -2.176 -5.422 -9.258 1 96.44 141 GLN B CA 1
ATOM 3246 C C . GLN B 1 141 ? -2.26 -4.523 -10.492 1 96.44 141 GLN B C 1
ATOM 3248 O O . GLN B 1 141 ? -2.705 -4.965 -11.555 1 96.44 141 GLN B O 1
ATOM 3253 N N . ARG B 1 142 ? -1.898 -3.316 -10.328 1 95.44 142 ARG B N 1
ATOM 3254 C CA . ARG B 1 142 ? -1.879 -2.412 -11.477 1 95.44 142 ARG B CA 1
ATOM 3255 C C . ARG B 1 142 ? -0.952 -2.934 -12.57 1 95.44 142 ARG B C 1
ATOM 3257 O O . ARG B 1 142 ? -1.303 -2.91 -13.75 1 95.44 142 ARG B O 1
ATOM 3264 N N . LYS B 1 143 ? 0.21 -3.408 -12.227 1 97.31 143 LYS B N 1
ATOM 3265 C CA . LYS B 1 143 ? 1.14 -3.977 -13.195 1 97.31 143 LYS B CA 1
ATOM 3266 C C . LYS B 1 143 ? 0.544 -5.207 -13.875 1 97.31 143 LYS B C 1
ATOM 3268 O O . LYS B 1 143 ? 0.646 -5.363 -15.094 1 97.31 143 LYS B O 1
ATOM 3273 N N . ILE B 1 144 ? -0.056 -6.035 -13.07 1 97.38 144 ILE B N 1
ATOM 3274 C CA . ILE B 1 144 ? -0.664 -7.273 -13.539 1 97.38 144 ILE B CA 1
ATOM 3275 C C . ILE B 1 144 ? -1.759 -6.957 -14.555 1 97.38 144 ILE B C 1
ATOM 3277 O O . ILE B 1 144 ? -1.842 -7.594 -15.609 1 97.38 144 ILE B O 1
ATOM 3281 N N . ASP B 1 145 ? -2.521 -5.93 -14.281 1 95.06 145 ASP B N 1
ATOM 3282 C CA . ASP B 1 145 ? -3.613 -5.535 -15.164 1 95.06 145 ASP B CA 1
ATOM 3283 C C . ASP B 1 145 ? -3.078 -4.922 -16.453 1 95.06 145 ASP B C 1
ATOM 3285 O O . ASP B 1 145 ? -3.551 -5.25 -17.547 1 95.06 145 ASP B O 1
ATOM 3289 N N . GLN B 1 146 ? -2.135 -4.09 -16.312 1 95.75 146 GLN B N 1
ATOM 3290 C CA . GLN B 1 146 ? -1.567 -3.41 -17.484 1 95.75 146 GLN B CA 1
ATOM 3291 C C . GLN B 1 146 ? -0.944 -4.41 -18.453 1 95.75 146 GLN B C 1
ATOM 3293 O O . GLN B 1 146 ? -1.036 -4.238 -19.672 1 95.75 146 GLN B O 1
ATOM 3298 N N . MET B 1 147 ? -0.36 -5.449 -17.906 1 97.19 147 MET B N 1
ATOM 3299 C CA . MET B 1 147 ? 0.331 -6.43 -18.734 1 97.19 147 MET B CA 1
ATOM 3300 C C . MET B 1 147 ? -0.6 -7.582 -19.109 1 97.19 147 MET B C 1
ATOM 3302 O O . MET B 1 147 ? -0.189 -8.523 -19.797 1 97.19 147 MET B O 1
ATOM 3306 N N . LYS B 1 148 ? -1.852 -7.527 -18.625 1 95.88 148 LYS B N 1
ATOM 3307 C CA . LYS B 1 148 ? -2.861 -8.555 -18.859 1 95.88 148 LYS B CA 1
ATOM 3308 C C . LYS B 1 148 ? -2.35 -9.938 -18.453 1 95.88 148 LYS B C 1
ATOM 3310 O O . LYS B 1 148 ? -2.512 -10.906 -19.188 1 95.88 148 LYS B O 1
ATOM 3315 N N . LEU B 1 149 ? -1.753 -9.977 -17.312 1 97 149 LEU B N 1
ATOM 3316 C CA . LEU B 1 149 ? -1.097 -11.203 -16.875 1 97 149 LEU B CA 1
ATOM 3317 C C . LEU B 1 149 ? -2.115 -12.195 -16.328 1 97 149 LEU B C 1
ATOM 3319 O O . LEU B 1 149 ? -1.812 -13.383 -16.188 1 97 149 LEU B O 1
ATOM 3323 N N . SER B 1 150 ? -3.305 -11.75 -16.047 1 92.62 150 SER B N 1
ATOM 3324 C CA . SER B 1 150 ? -4.348 -12.656 -15.578 1 92.62 150 SER B CA 1
ATOM 3325 C C . SER B 1 150 ? -4.668 -13.711 -16.625 1 92.62 150 SER B C 1
ATOM 3327 O O . SER B 1 150 ? -5.195 -14.781 -16.312 1 92.62 150 SER B O 1
ATOM 3329 N N . ALA B 1 151 ? -4.383 -13.484 -17.844 1 94.06 151 ALA B N 1
ATOM 3330 C CA . ALA B 1 151 ? -4.59 -14.445 -18.922 1 94.06 151 ALA B CA 1
ATOM 3331 C C . ALA B 1 151 ? -3.742 -15.695 -18.719 1 94.06 151 ALA B C 1
ATOM 3333 O O . ALA B 1 151 ? -4.113 -16.781 -19.172 1 94.06 151 ALA B O 1
ATOM 3334 N N . TYR B 1 152 ? -2.658 -15.539 -18.016 1 96.56 152 TYR B N 1
ATOM 3335 C CA . TYR B 1 152 ? -1.731 -16.656 -17.844 1 96.56 152 TYR B CA 1
ATOM 3336 C C . TYR B 1 152 ? -1.825 -17.219 -16.422 1 96.56 152 TYR B C 1
ATOM 3338 O O . TYR B 1 152 ? -1.582 -18.406 -16.219 1 96.56 152 TYR B O 1
ATOM 3346 N N . PHE B 1 153 ? -2.178 -16.375 -15.523 1 97.25 153 PHE B N 1
ATOM 3347 C CA . PHE B 1 153 ? -2.066 -16.781 -14.125 1 97.25 153 PHE B CA 1
ATOM 3348 C C . PHE B 1 153 ? -3.445 -16.922 -13.492 1 97.25 153 PHE B C 1
ATOM 3350 O O . PHE B 1 153 ? -3.582 -17.5 -12.414 1 97.25 153 PHE B O 1
ATOM 3357 N N . ASP B 1 154 ? -4.418 -16.406 -14.156 1 90.94 154 ASP B N 1
ATOM 3358 C CA . ASP B 1 154 ? -5.766 -16.359 -13.594 1 90.94 154 ASP B CA 1
ATOM 3359 C C . ASP B 1 154 ? -5.758 -15.789 -12.188 1 90.94 154 ASP B C 1
ATOM 3361 O O . ASP B 1 154 ? -5.316 -14.656 -11.977 1 90.94 154 ASP B O 1
ATOM 3365 N N . ASP B 1 155 ? -6.176 -16.609 -11.156 1 89.56 155 ASP B N 1
ATOM 3366 C CA . ASP B 1 155 ? -6.234 -16.125 -9.781 1 89.56 155 ASP B CA 1
ATOM 3367 C C . ASP B 1 155 ? -5.066 -16.672 -8.961 1 89.56 155 ASP B C 1
ATOM 3369 O O . ASP B 1 155 ? -5.008 -16.469 -7.746 1 89.56 155 ASP B O 1
ATOM 3373 N N . ARG B 1 156 ? -4.137 -17.281 -9.68 1 95.88 156 ARG B N 1
ATOM 3374 C CA . ARG B 1 156 ? -2.98 -17.859 -9 1 95.88 156 ARG B CA 1
ATOM 3375 C C . ARG B 1 156 ? -1.873 -16.828 -8.828 1 95.88 156 ARG B C 1
ATOM 3377 O O . ARG B 1 156 ? -0.755 -17.031 -9.312 1 95.88 156 ARG B O 1
ATOM 3384 N N . ILE B 1 157 ? -2.252 -15.797 -8.195 1 97 157 ILE B N 1
ATOM 3385 C CA . ILE B 1 157 ? -1.385 -14.641 -7.996 1 97 157 ILE B CA 1
ATOM 3386 C C . ILE B 1 157 ? -1.202 -14.383 -6.5 1 97 157 ILE B C 1
ATOM 3388 O O . ILE B 1 157 ? -2.182 -14.25 -5.762 1 97 157 ILE B O 1
ATOM 3392 N N . TYR B 1 158 ? 0.077 -14.344 -6.062 1 97.62 158 TYR B N 1
ATOM 3393 C CA . TYR B 1 158 ? 0.436 -14.094 -4.672 1 97.62 158 TYR B CA 1
ATOM 3394 C C . TYR B 1 158 ? 1.227 -12.797 -4.531 1 97.62 158 TYR B C 1
ATOM 3396 O O . TYR B 1 158 ? 2.338 -12.68 -5.059 1 97.62 158 TYR B O 1
ATOM 3404 N N . ILE B 1 159 ? 0.655 -11.836 -3.832 1 97.44 159 ILE B N 1
ATOM 3405 C CA . ILE B 1 159 ? 1.332 -10.578 -3.523 1 97.44 159 ILE B CA 1
ATOM 3406 C C . ILE B 1 159 ? 1.646 -10.516 -2.031 1 97.44 159 ILE B C 1
ATOM 3408 O O . ILE B 1 159 ? 0.763 -10.719 -1.194 1 97.44 159 ILE B O 1
ATOM 3412 N N . ARG B 1 160 ? 2.924 -10.312 -1.721 1 96.69 160 ARG B N 1
ATOM 3413 C CA . ARG B 1 160 ? 3.367 -10.219 -0.334 1 96.69 160 ARG B CA 1
ATOM 3414 C C . ARG B 1 160 ? 4.234 -8.984 -0.114 1 96.69 160 ARG B C 1
ATOM 3416 O O . ARG B 1 160 ? 5.07 -8.648 -0.955 1 96.69 160 ARG B O 1
ATOM 3423 N N . GLN B 1 161 ? 4.02 -8.359 1.021 1 94.12 161 GLN B N 1
ATOM 3424 C CA . GLN B 1 161 ? 4.871 -7.23 1.37 1 94.12 161 GLN B CA 1
ATOM 3425 C C . GLN B 1 161 ? 6.293 -7.688 1.688 1 94.12 161 GLN B C 1
ATOM 3427 O O . GLN B 1 161 ? 7.258 -6.977 1.412 1 94.12 161 GLN B O 1
ATOM 3432 N N . HIS B 1 162 ? 6.363 -8.82 2.346 1 94.88 162 HIS B N 1
ATOM 3433 C CA . HIS B 1 162 ? 7.637 -9.469 2.627 1 94.88 162 HIS B CA 1
ATOM 3434 C C . HIS B 1 162 ? 7.789 -10.75 1.814 1 94.88 162 HIS B C 1
ATOM 3436 O O . HIS B 1 162 ? 6.988 -11.68 1.957 1 94.88 162 HIS B O 1
ATOM 3442 N N . LYS B 1 163 ? 8.742 -10.805 0.969 1 95.75 163 LYS B N 1
ATOM 3443 C CA . LYS B 1 163 ? 9.07 -11.992 0.19 1 95.75 163 LYS B CA 1
ATOM 3444 C C . LYS B 1 163 ? 10.289 -12.711 0.767 1 95.75 163 LYS B C 1
ATOM 3446 O O . LYS B 1 163 ? 11.43 -12.312 0.513 1 95.75 163 LYS B O 1
ATOM 3451 N N . ASN B 1 164 ? 10.086 -13.734 1.563 1 96.94 164 ASN B N 1
ATOM 3452 C CA . ASN B 1 164 ? 11.133 -14.477 2.266 1 96.94 164 ASN B CA 1
ATOM 3453 C C . ASN B 1 164 ? 10.789 -15.961 2.365 1 96.94 164 ASN B C 1
ATOM 3455 O O . ASN B 1 164 ? 9.836 -16.422 1.734 1 96.94 164 ASN B O 1
ATOM 3459 N N . VAL B 1 165 ? 11.617 -16.656 3.098 1 97.69 165 VAL B N 1
ATOM 3460 C CA . VAL B 1 165 ? 11.492 -18.109 3.225 1 97.69 165 VAL B CA 1
ATOM 3461 C C . VAL B 1 165 ? 10.109 -18.453 3.777 1 97.69 165 VAL B C 1
ATOM 3463 O O . VAL B 1 165 ? 9.422 -19.312 3.238 1 97.69 165 VAL B O 1
ATOM 3466 N N . GLU B 1 166 ? 9.688 -17.703 4.766 1 97.81 166 GLU B N 1
ATOM 3467 C CA . GLU B 1 166 ? 8.414 -18 5.414 1 97.81 166 GLU B CA 1
ATOM 3468 C C . GLU B 1 166 ? 7.242 -17.75 4.465 1 97.81 166 GLU B C 1
ATOM 3470 O O . GLU B 1 166 ? 6.293 -18.531 4.434 1 97.81 166 GLU B O 1
ATOM 3475 N N . ALA B 1 167 ? 7.348 -16.719 3.754 1 97.81 167 ALA B N 1
ATOM 3476 C CA . ALA B 1 167 ? 6.27 -16.359 2.836 1 97.81 167 ALA B CA 1
ATOM 3477 C C . ALA B 1 167 ? 6.129 -17.406 1.732 1 97.81 167 ALA B C 1
ATOM 3479 O O . ALA B 1 167 ? 5.02 -17.844 1.425 1 97.81 167 ALA B O 1
ATOM 3480 N N . LEU B 1 168 ? 7.23 -17.828 1.119 1 98.69 168 LEU B N 1
ATOM 3481 C CA . LEU B 1 168 ? 7.164 -18.828 0.068 1 98.69 168 LEU B CA 1
ATOM 3482 C C . LEU B 1 168 ? 6.676 -20.172 0.625 1 98.69 168 LEU B C 1
ATOM 3484 O O . LEU B 1 168 ? 5.844 -20.828 0.007 1 98.69 168 LEU B O 1
ATOM 3488 N N . GLU B 1 169 ? 7.148 -20.531 1.82 1 98.5 169 GLU B N 1
ATOM 3489 C CA . GLU B 1 169 ? 6.703 -21.766 2.453 1 98.5 169 GLU B CA 1
ATOM 3490 C C . GLU B 1 169 ? 5.195 -21.75 2.693 1 98.5 169 GLU B C 1
ATOM 3492 O O . GLU B 1 169 ? 4.52 -22.766 2.516 1 98.5 169 GLU B O 1
ATOM 3497 N N . GLY B 1 170 ? 4.734 -20.609 3.131 1 97.94 170 GLY B N 1
ATOM 3498 C CA . GLY B 1 170 ? 3.297 -20.484 3.311 1 97.94 170 GLY B CA 1
ATOM 3499 C C . GLY B 1 170 ? 2.51 -20.734 2.039 1 97.94 170 GLY B C 1
ATOM 3500 O O . GLY B 1 170 ? 1.474 -21.391 2.064 1 97.94 170 GLY B O 1
ATOM 3501 N N . ILE B 1 171 ? 2.961 -20.25 0.931 1 97.69 171 ILE B N 1
ATOM 3502 C CA . ILE B 1 171 ? 2.318 -20.438 -0.366 1 97.69 171 ILE B CA 1
ATOM 3503 C C . ILE B 1 171 ? 2.359 -21.906 -0.756 1 97.69 171 ILE B C 1
ATOM 3505 O O . ILE B 1 171 ? 1.337 -22.484 -1.138 1 97.69 171 ILE B O 1
ATOM 3509 N N . LEU B 1 172 ? 3.488 -22.547 -0.595 1 98.44 172 LEU B N 1
ATOM 3510 C CA . LEU B 1 172 ? 3.691 -23.922 -1.012 1 98.44 172 LEU B CA 1
ATOM 3511 C C . LEU B 1 172 ? 2.852 -24.875 -0.165 1 98.44 172 LEU B C 1
ATOM 3513 O O . LEU B 1 172 ? 2.293 -25.844 -0.683 1 98.44 172 LEU B O 1
ATOM 3517 N N . SER B 1 173 ? 2.734 -24.547 1.124 1 97.62 173 SER B N 1
ATOM 3518 C CA . SER B 1 173 ? 2.039 -25.438 2.047 1 97.62 173 SER B CA 1
ATOM 3519 C C . SER B 1 173 ? 0.526 -25.312 1.904 1 97.62 173 SER B C 1
ATOM 3521 O O . SER B 1 173 ? -0.211 -26.25 2.193 1 97.62 173 SER B O 1
ATOM 3523 N N . SER B 1 174 ? 0.081 -24.203 1.438 1 93.12 174 SER B N 1
ATOM 3524 C CA . SER B 1 174 ? -1.355 -23.953 1.37 1 93.12 174 SER B CA 1
ATOM 3525 C C . SER B 1 174 ? -1.899 -24.234 -0.026 1 93.12 174 SER B C 1
ATOM 3527 O O . SER B 1 174 ? -3.113 -24.219 -0.242 1 93.12 174 SER B O 1
ATOM 3529 N N . GLY B 1 175 ? -0.989 -24.516 -0.96 1 92.62 175 GLY B N 1
ATOM 3530 C CA . GLY B 1 175 ? -1.402 -24.688 -2.344 1 92.62 175 GLY B CA 1
ATOM 3531 C C . GLY B 1 175 ? -1.26 -26.125 -2.832 1 92.62 175 GLY B C 1
ATOM 3532 O O . GLY B 1 175 ? -1.037 -27.031 -2.035 1 92.62 175 GLY B O 1
ATOM 3533 N N . PRO B 1 176 ? -1.563 -26.266 -4.094 1 93.19 176 PRO B N 1
ATOM 3534 C CA . PRO B 1 176 ? -1.553 -27.609 -4.684 1 93.19 176 PRO B CA 1
ATOM 3535 C C . PRO B 1 176 ? -0.158 -28.047 -5.125 1 93.19 176 PRO B C 1
ATOM 3537 O O . PRO B 1 176 ? -0.025 -28.891 -6.016 1 93.19 176 PRO B O 1
ATOM 3540 N N . PHE B 1 177 ? 0.846 -27.672 -4.516 1 97.31 177 PHE B N 1
ATOM 3541 C CA . PHE B 1 177 ? 2.209 -27.812 -5.012 1 97.31 177 PHE B CA 1
ATOM 3542 C C . PHE B 1 177 ? 2.82 -29.125 -4.531 1 97.31 177 PHE B C 1
ATOM 3544 O O . PHE B 1 177 ? 2.789 -29.438 -3.338 1 97.31 177 PHE B O 1
ATOM 3551 N N . ASP B 1 178 ? 3.348 -29.875 -5.488 1 96.75 178 ASP B N 1
ATOM 3552 C CA . ASP B 1 178 ? 4.332 -30.922 -5.227 1 96.75 178 ASP B CA 1
ATOM 3553 C C . ASP B 1 178 ? 5.754 -30.391 -5.398 1 96.75 178 ASP B C 1
ATOM 3555 O O . ASP B 1 178 ? 6.148 -30 -6.5 1 96.75 178 ASP B O 1
ATOM 3559 N N . ARG B 1 179 ? 6.508 -30.375 -4.402 1 96.94 179 ARG B N 1
ATOM 3560 C CA . ARG B 1 179 ? 7.809 -29.719 -4.379 1 96.94 179 ARG B CA 1
ATOM 3561 C C . ARG B 1 179 ? 8.727 -30.281 -5.461 1 96.94 179 ARG B C 1
ATOM 3563 O O . ARG B 1 179 ? 9.547 -29.547 -6.027 1 96.94 179 ARG B O 1
ATOM 3570 N N . ARG B 1 180 ? 8.641 -31.562 -5.777 1 94.69 180 ARG B N 1
ATOM 3571 C CA . ARG B 1 180 ? 9.508 -32.219 -6.738 1 94.69 180 ARG B CA 1
ATOM 3572 C C . ARG B 1 180 ? 9.234 -31.75 -8.156 1 94.69 180 ARG B C 1
ATOM 3574 O O . ARG B 1 180 ? 10.055 -31.922 -9.055 1 94.69 180 ARG B O 1
ATOM 3581 N N . THR B 1 181 ? 8.078 -31.156 -8.375 1 97.44 181 THR B N 1
ATOM 3582 C CA . THR B 1 181 ? 7.703 -30.688 -9.703 1 97.44 181 THR B CA 1
ATOM 3583 C C . THR B 1 181 ? 7.363 -29.203 -9.664 1 97.44 181 THR B C 1
ATOM 3585 O O . THR B 1 181 ? 6.543 -28.719 -10.453 1 97.44 181 THR B O 1
ATOM 3588 N N . THR B 1 182 ? 7.859 -28.406 -8.695 1 98.62 182 THR B N 1
ATOM 3589 C CA . THR B 1 182 ? 7.594 -26.984 -8.555 1 98.62 182 THR B CA 1
ATOM 3590 C C . THR B 1 182 ? 8.867 -26.172 -8.797 1 98.62 182 THR B C 1
ATOM 3592 O O . THR B 1 182 ? 9.945 -26.562 -8.359 1 98.62 182 THR B O 1
ATOM 3595 N N . TRP B 1 183 ? 8.711 -25.078 -9.547 1 98.81 183 TRP B N 1
ATOM 3596 C CA . TRP B 1 183 ? 9.812 -24.203 -9.914 1 98.81 183 TRP B CA 1
ATOM 3597 C C . TRP B 1 183 ? 9.57 -22.781 -9.422 1 98.81 183 TRP B C 1
ATOM 3599 O O . TRP B 1 183 ? 8.445 -22.281 -9.5 1 98.81 183 TRP B O 1
ATOM 3609 N N . MET B 1 184 ? 10.602 -22.172 -8.898 1 98.88 184 MET B N 1
ATOM 3610 C CA . MET B 1 184 ? 10.633 -20.734 -8.688 1 98.88 184 MET B CA 1
ATOM 3611 C C . MET B 1 184 ? 11.562 -20.047 -9.688 1 98.88 184 MET B C 1
ATOM 3613 O O . MET B 1 184 ? 12.742 -20.406 -9.789 1 98.88 184 MET B O 1
ATOM 3617 N N . ILE B 1 185 ? 11.039 -19.125 -10.43 1 98.94 185 ILE B N 1
ATOM 3618 C CA . ILE B 1 185 ? 11.812 -18.375 -11.414 1 98.94 185 ILE B CA 1
ATOM 3619 C C . ILE B 1 185 ? 11.859 -16.906 -11.008 1 98.94 185 ILE B C 1
ATOM 3621 O O . ILE B 1 185 ? 10.812 -16.266 -10.852 1 98.94 185 ILE B O 1
ATOM 3625 N N . GLY B 1 186 ? 13.008 -16.359 -10.82 1 98.75 186 GLY B N 1
ATOM 3626 C CA . GLY B 1 186 ? 13.102 -14.953 -10.43 1 98.75 186 GLY B CA 1
ATOM 3627 C C . GLY B 1 186 ? 14.5 -14.383 -10.586 1 98.75 186 GLY B C 1
ATOM 3628 O O . GLY B 1 186 ? 15.438 -15.109 -10.922 1 98.75 186 GLY B O 1
ATOM 3629 N N . ASN B 1 187 ? 14.625 -13.156 -10.336 1 98.5 187 ASN B N 1
ATOM 3630 C CA . ASN B 1 187 ? 15.898 -12.461 -10.531 1 98.5 187 ASN B CA 1
ATOM 3631 C C . ASN B 1 187 ? 16.641 -12.273 -9.211 1 98.5 187 ASN B C 1
ATOM 3633 O O . ASN B 1 187 ? 17.812 -11.891 -9.203 1 98.5 187 ASN B O 1
ATOM 3637 N N . SER B 1 188 ? 15.992 -12.477 -8.133 1 98.38 188 SER B N 1
ATOM 3638 C CA . SER B 1 188 ? 16.594 -12.164 -6.84 1 98.38 188 SER B CA 1
ATOM 3639 C C . SER B 1 188 ? 17.109 -13.422 -6.156 1 98.38 188 SER B C 1
ATOM 3641 O O . SER B 1 188 ? 16.344 -14.344 -5.871 1 98.38 188 SER B O 1
ATOM 3643 N N . LEU B 1 189 ? 18.406 -13.438 -5.824 1 98 189 LEU B N 1
ATOM 3644 C CA . LEU B 1 189 ? 18.938 -14.531 -5.027 1 98 189 LEU B CA 1
ATOM 3645 C C . LEU B 1 189 ? 18.312 -14.547 -3.635 1 98 189 LEU B C 1
ATOM 3647 O O . LEU B 1 189 ? 18.016 -15.617 -3.094 1 98 189 LEU B O 1
ATOM 3651 N N . ARG B 1 190 ? 18.047 -13.438 -3.158 1 97.75 190 ARG B N 1
ATOM 3652 C CA . ARG B 1 190 ? 17.594 -13.289 -1.777 1 97.75 190 ARG B CA 1
ATOM 3653 C C . ARG B 1 190 ? 16.125 -13.672 -1.636 1 97.75 190 ARG B C 1
ATOM 3655 O O . ARG B 1 190 ? 15.75 -14.398 -0.711 1 97.75 190 ARG B O 1
ATOM 3662 N N . THR B 1 191 ? 15.312 -13.156 -2.549 1 98.25 191 THR B N 1
ATOM 3663 C CA . THR B 1 191 ? 13.883 -13.242 -2.283 1 98.25 191 THR B CA 1
ATOM 3664 C C . THR B 1 191 ? 13.242 -14.32 -3.146 1 98.25 191 THR B C 1
ATOM 3666 O O . THR B 1 191 ? 12.109 -14.75 -2.881 1 98.25 191 THR B O 1
ATOM 3669 N N . ASP B 1 192 ? 13.922 -14.812 -4.156 1 98.62 192 ASP B N 1
ATOM 3670 C CA . ASP B 1 192 ? 13.367 -15.852 -5.02 1 98.62 192 ASP B CA 1
ATOM 3671 C C . ASP B 1 192 ? 14.102 -17.172 -4.836 1 98.62 192 ASP B C 1
ATOM 3673 O O . ASP B 1 192 ? 13.492 -18.188 -4.465 1 98.62 192 ASP B O 1
ATOM 3677 N N . ILE B 1 193 ? 15.398 -17.141 -4.973 1 98.5 193 ILE B N 1
ATOM 3678 C CA . ILE B 1 193 ? 16.156 -18.375 -5.137 1 98.5 193 ILE B CA 1
ATOM 3679 C C . ILE B 1 193 ? 16.453 -18.984 -3.768 1 98.5 193 ILE B C 1
ATOM 3681 O O . ILE B 1 193 ? 16.234 -20.188 -3.553 1 98.5 193 ILE B O 1
ATOM 3685 N N . LEU B 1 194 ? 16.953 -18.172 -2.857 1 98.25 194 LEU B N 1
ATOM 3686 C CA . LEU B 1 194 ? 17.266 -18.672 -1.528 1 98.25 194 LEU B CA 1
ATOM 3687 C C . LEU B 1 194 ? 16.031 -19.297 -0.88 1 98.25 194 LEU B C 1
ATOM 3689 O O . LEU B 1 194 ? 16.078 -20.422 -0.388 1 98.25 194 LEU B O 1
ATOM 3693 N N . PRO B 1 195 ? 14.867 -18.609 -0.906 1 98.38 195 PRO B N 1
ATOM 3694 C CA . PRO B 1 195 ? 13.664 -19.234 -0.358 1 98.38 195 PRO B CA 1
ATOM 3695 C C . PRO B 1 195 ? 13.281 -20.531 -1.091 1 98.38 195 PRO B C 1
ATOM 3697 O O . PRO B 1 195 ? 12.836 -21.484 -0.464 1 98.38 195 PRO B O 1
ATOM 3700 N N . ALA B 1 196 ? 13.469 -20.578 -2.418 1 98.5 196 ALA B N 1
ATOM 3701 C CA . ALA B 1 196 ? 13.133 -21.75 -3.215 1 98.5 196 ALA B CA 1
ATOM 3702 C C . ALA B 1 196 ? 14 -22.953 -2.824 1 98.5 196 ALA B C 1
ATOM 3704 O O . ALA B 1 196 ? 13.484 -24.047 -2.572 1 98.5 196 ALA B O 1
ATOM 3705 N N . VAL B 1 197 ? 15.266 -22.703 -2.725 1 97.56 197 VAL B N 1
ATOM 3706 C CA . VAL B 1 197 ? 16.219 -23.75 -2.359 1 97.56 197 VAL B CA 1
ATOM 3707 C C . VAL B 1 197 ? 15.914 -24.266 -0.951 1 97.56 197 VAL B C 1
ATOM 3709 O O . VAL B 1 197 ? 15.922 -25.469 -0.702 1 97.56 197 VAL B O 1
ATOM 3712 N N . THR B 1 198 ? 15.656 -23.328 -0.063 1 97.12 198 THR B N 1
ATOM 3713 C CA . THR B 1 198 ? 15.336 -23.672 1.319 1 97.12 198 THR B CA 1
ATOM 3714 C C . THR B 1 198 ? 14.062 -24.516 1.39 1 97.12 198 THR B C 1
ATOM 3716 O O . THR B 1 198 ? 13.969 -25.438 2.195 1 97.12 198 THR B O 1
ATOM 3719 N N . ALA B 1 199 ? 13.086 -24.234 0.543 1 97.56 199 ALA B N 1
ATOM 3720 C CA . ALA B 1 199 ? 11.797 -24.906 0.542 1 97.56 199 ALA B CA 1
ATOM 3721 C C . ALA B 1 199 ? 11.883 -26.25 -0.188 1 97.56 199 ALA B C 1
ATOM 3723 O O . ALA B 1 199 ? 10.93 -27.031 -0.174 1 97.56 199 ALA B O 1
ATOM 3724 N N . GLY B 1 200 ? 12.977 -26.484 -0.854 1 97.62 200 GLY B N 1
ATOM 3725 C CA . GLY B 1 200 ? 13.164 -27.75 -1.54 1 97.62 200 GLY B CA 1
ATOM 3726 C C . GLY B 1 200 ? 12.477 -27.812 -2.889 1 97.62 200 GLY B C 1
ATOM 3727 O O . GLY B 1 200 ? 11.961 -28.859 -3.281 1 97.62 200 GLY B O 1
ATOM 3728 N N . ILE B 1 201 ? 12.406 -26.703 -3.59 1 98.38 201 ILE B N 1
ATOM 3729 C CA . ILE B 1 201 ? 11.844 -26.719 -4.938 1 98.38 201 ILE B CA 1
ATOM 3730 C C . ILE B 1 201 ? 12.914 -26.328 -5.945 1 98.38 201 ILE B C 1
ATOM 3732 O O . ILE B 1 201 ? 13.953 -25.781 -5.574 1 98.38 201 ILE B O 1
ATOM 3736 N N . HIS B 1 202 ? 12.703 -26.641 -7.258 1 98.38 202 HIS B N 1
ATOM 3737 C CA . HIS B 1 202 ? 13.633 -26.266 -8.32 1 98.38 202 HIS B CA 1
ATOM 3738 C C . HIS B 1 202 ? 13.617 -24.75 -8.547 1 98.38 202 HIS B C 1
ATOM 3740 O O . HIS B 1 202 ? 12.648 -24.078 -8.188 1 98.38 202 HIS B O 1
ATOM 3746 N N . SER B 1 203 ? 14.695 -24.25 -9.078 1 98.56 203 SER B N 1
ATOM 3747 C CA . SER B 1 203 ? 14.734 -22.812 -9.266 1 98.56 203 SER B CA 1
ATOM 3748 C C . SER B 1 203 ? 15.516 -22.438 -10.523 1 98.56 203 SER B C 1
ATOM 3750 O O . SER B 1 203 ? 16.438 -23.156 -10.93 1 98.56 203 SER B O 1
ATOM 3752 N N . ILE B 1 204 ? 15.094 -21.375 -11.141 1 98.75 204 ILE B N 1
ATOM 3753 C CA . ILE B 1 204 ? 15.828 -20.719 -12.211 1 98.75 204 ILE B CA 1
ATOM 3754 C C . ILE B 1 204 ? 16.109 -19.266 -11.836 1 98.75 204 ILE B C 1
ATOM 3756 O O . ILE B 1 204 ? 15.18 -18.469 -11.672 1 98.75 204 ILE B O 1
ATOM 3760 N N . TYR B 1 205 ? 17.359 -19.016 -11.688 1 98.5 205 TYR B N 1
ATOM 3761 C CA . TYR B 1 205 ? 17.859 -17.656 -11.406 1 98.5 205 TYR B CA 1
ATOM 3762 C C . TYR B 1 205 ? 18.094 -16.891 -12.703 1 98.5 205 TYR B C 1
ATOM 3764 O O . TYR B 1 205 ? 18.953 -17.281 -13.508 1 98.5 205 TYR B O 1
ATOM 3772 N N . ILE B 1 206 ? 17.344 -15.844 -12.898 1 98.44 206 ILE B N 1
ATOM 3773 C CA . ILE B 1 206 ? 17.578 -14.969 -14.047 1 98.44 206 ILE B CA 1
ATOM 3774 C C . ILE B 1 206 ? 18.469 -13.797 -13.641 1 98.44 206 ILE B C 1
ATOM 3776 O O . ILE B 1 206 ? 17.984 -12.797 -13.109 1 98.44 206 ILE B O 1
ATOM 3780 N N . LYS B 1 207 ? 19.672 -13.938 -13.953 1 97.25 207 LYS B N 1
ATOM 3781 C CA . LYS B 1 207 ? 20.656 -12.938 -13.57 1 97.25 207 LYS B CA 1
ATOM 3782 C C . LYS B 1 207 ? 20.516 -11.672 -14.406 1 97.25 207 LYS B C 1
ATOM 3784 O O . LYS B 1 207 ? 20.531 -11.734 -15.641 1 97.25 207 LYS B O 1
ATOM 3789 N N . GLN B 1 208 ? 20.297 -10.539 -13.781 1 94.44 208 GLN B N 1
ATOM 3790 C CA . GLN B 1 208 ? 20.188 -9.242 -14.453 1 94.44 208 GLN B CA 1
ATOM 3791 C C . GLN B 1 208 ? 21.453 -8.422 -14.25 1 94.44 208 GLN B C 1
ATOM 3793 O O . GLN B 1 208 ? 22.078 -8.484 -13.195 1 94.44 208 GLN B O 1
ATOM 3798 N N . PRO B 1 209 ? 21.703 -7.629 -15.359 1 90.25 209 PRO B N 1
ATOM 3799 C CA . PRO B 1 209 ? 22.812 -6.703 -15.164 1 90.25 209 PRO B CA 1
ATOM 3800 C C . PRO B 1 209 ? 22.5 -5.602 -14.156 1 90.25 209 PRO B C 1
ATOM 3802 O O . PRO B 1 209 ? 21.359 -5.164 -14.055 1 90.25 209 PRO B O 1
ATOM 3805 N N . ASN B 1 210 ? 23.328 -5.164 -13.352 1 88.69 210 ASN B N 1
ATOM 3806 C CA . ASN B 1 210 ? 23.172 -4.078 -12.391 1 88.69 210 ASN B CA 1
ATOM 3807 C C . ASN B 1 210 ? 22.062 -4.383 -11.375 1 88.69 210 ASN B C 1
ATOM 3809 O O . ASN B 1 210 ? 21.219 -3.535 -11.094 1 88.69 210 ASN B O 1
ATOM 3813 N N . GLU B 1 211 ? 22.062 -5.57 -10.945 1 92.31 211 GLU B N 1
ATOM 3814 C CA . GLU B 1 211 ? 21.062 -6.023 -9.969 1 92.31 211 GLU B CA 1
ATOM 3815 C C . GLU B 1 211 ? 21.172 -5.227 -8.672 1 92.31 211 GLU B C 1
ATOM 3817 O O . GLU B 1 211 ? 22.266 -4.824 -8.273 1 92.31 211 GLU B O 1
ATOM 3822 N N . TRP B 1 212 ? 20.016 -4.961 -8.102 1 93.25 212 TRP B N 1
ATOM 3823 C CA . TRP B 1 212 ? 19.938 -4.312 -6.797 1 93.25 212 TRP B CA 1
ATOM 3824 C C . TRP B 1 212 ? 20.703 -5.109 -5.746 1 93.25 212 TRP B C 1
ATOM 3826 O O . TRP B 1 212 ? 20.516 -6.324 -5.625 1 93.25 212 TRP B O 1
ATOM 3836 N N . GLN B 1 213 ? 21.516 -4.469 -5 1 92.75 213 GLN B N 1
ATOM 3837 C CA . GLN B 1 213 ? 22.406 -5.129 -4.055 1 92.75 213 GLN B CA 1
ATOM 3838 C C . GLN B 1 213 ? 21.625 -5.918 -3.01 1 92.75 213 GLN B C 1
ATOM 3840 O O . GLN B 1 213 ? 22.109 -6.93 -2.498 1 92.75 213 GLN B O 1
ATOM 3845 N N . TYR B 1 214 ? 20.484 -5.473 -2.668 1 94.38 214 TYR B N 1
ATOM 3846 C CA . TYR B 1 214 ? 19.625 -6.18 -1.735 1 94.38 214 TYR B CA 1
ATOM 3847 C C . TYR B 1 214 ? 19.406 -7.625 -2.176 1 94.38 214 TYR B C 1
ATOM 3849 O O . TYR B 1 214 ? 19.297 -8.523 -1.34 1 94.38 214 TYR B O 1
ATOM 3857 N N . ASN B 1 215 ? 19.391 -7.852 -3.459 1 96.69 215 ASN B N 1
ATOM 3858 C CA . ASN B 1 215 ? 19.031 -9.141 -4.031 1 96.69 215 ASN B CA 1
ATOM 3859 C C . ASN B 1 215 ? 20.219 -10.109 -4.027 1 96.69 215 ASN B C 1
ATOM 3861 O O . ASN B 1 215 ? 20.047 -11.305 -4.285 1 96.69 215 ASN B O 1
ATOM 3865 N N . ILE B 1 216 ? 21.375 -9.617 -3.711 1 94.81 216 ILE B N 1
ATOM 3866 C CA . ILE B 1 216 ? 22.594 -10.414 -3.842 1 94.81 216 ILE B CA 1
ATOM 3867 C C . ILE B 1 216 ? 22.938 -11.039 -2.496 1 94.81 216 ILE B C 1
ATOM 3869 O O . ILE B 1 216 ? 23.234 -10.336 -1.528 1 94.81 216 ILE B O 1
ATOM 3873 N N . VAL B 1 217 ? 22.891 -12.328 -2.42 1 95.38 217 VAL B N 1
ATOM 3874 C CA . VAL B 1 217 ? 23.281 -13.086 -1.236 1 95.38 217 VAL B CA 1
ATOM 3875 C C . VAL B 1 217 ? 24.031 -14.352 -1.654 1 95.38 217 VAL B C 1
ATOM 3877 O O . VAL B 1 217 ? 23.969 -14.758 -2.816 1 95.38 217 VAL B O 1
ATOM 3880 N N . GLU B 1 218 ? 24.703 -14.914 -0.744 1 93.44 218 GLU B N 1
ATOM 3881 C CA . GLU B 1 218 ? 25.344 -16.203 -0.979 1 93.44 218 GLU B CA 1
ATOM 3882 C C . GLU B 1 218 ? 24.359 -17.359 -0.803 1 93.44 218 GLU B C 1
ATOM 3884 O O . GLU B 1 218 ? 23.531 -17.328 0.102 1 93.44 218 GLU B O 1
ATOM 3889 N N . LEU B 1 219 ? 24.5 -18.266 -1.692 1 93.25 219 LEU B N 1
ATOM 3890 C CA . LEU B 1 219 ? 23.594 -19.406 -1.673 1 93.25 219 LEU B CA 1
ATOM 3891 C C . LEU B 1 219 ? 24.359 -20.703 -1.465 1 93.25 219 LEU B C 1
ATOM 3893 O O . LEU B 1 219 ? 25.484 -20.859 -1.957 1 93.25 219 LEU B O 1
ATOM 3897 N N . GLN B 1 220 ? 23.719 -21.562 -0.725 1 88.81 220 GLN B N 1
ATOM 3898 C CA . GLN B 1 220 ? 24.172 -22.953 -0.656 1 88.81 220 GLN B CA 1
ATOM 3899 C C . GLN B 1 220 ? 23.281 -23.875 -1.489 1 88.81 220 GLN B C 1
ATOM 3901 O O . GLN B 1 220 ? 22.062 -23.906 -1.288 1 88.81 220 GLN B O 1
ATOM 3906 N N . PRO B 1 221 ? 23.938 -24.547 -2.357 1 85.06 221 PRO B N 1
ATOM 3907 C CA . PRO B 1 221 ? 23.109 -25.438 -3.188 1 85.06 221 PRO B CA 1
ATOM 3908 C C . PRO B 1 221 ? 22.406 -26.516 -2.377 1 85.06 221 PRO B C 1
ATOM 3910 O O . PRO B 1 221 ? 22.922 -26.969 -1.354 1 85.06 221 PRO B O 1
ATOM 3913 N N . ASN B 1 222 ? 21.266 -26.797 -2.785 1 90.38 222 ASN B N 1
ATOM 3914 C CA . ASN B 1 222 ? 20.531 -27.969 -2.332 1 90.38 222 ASN B CA 1
ATOM 3915 C C . ASN B 1 222 ? 20.594 -29.109 -3.348 1 90.38 222 ASN B C 1
ATOM 3917 O O . ASN B 1 222 ? 20.047 -29 -4.445 1 90.38 222 ASN B O 1
ATOM 3921 N N . PRO B 1 223 ? 21.203 -30.219 -2.994 1 89.44 223 PRO B N 1
ATOM 3922 C CA . PRO B 1 223 ? 21.406 -31.297 -3.961 1 89.44 223 PRO B CA 1
ATOM 3923 C C . PRO B 1 223 ? 20.094 -31.969 -4.383 1 89.44 223 PRO B C 1
ATOM 3925 O O . PRO B 1 223 ? 20.062 -32.688 -5.398 1 89.44 223 PRO B O 1
ATOM 3928 N N . GLU B 1 224 ? 19.109 -31.75 -3.623 1 90.88 224 GLU B N 1
ATOM 3929 C CA . GLU B 1 224 ? 17.844 -32.406 -3.908 1 90.88 224 GLU B CA 1
ATOM 3930 C C . GLU B 1 224 ? 17.031 -31.625 -4.941 1 90.88 224 GLU B C 1
ATOM 3932 O O . GLU B 1 224 ? 15.984 -32.094 -5.402 1 90.88 224 GLU B O 1
ATOM 3937 N N . THR B 1 225 ? 17.516 -30.438 -5.285 1 94.44 225 THR B N 1
ATOM 3938 C CA . THR B 1 225 ? 16.781 -29.609 -6.234 1 94.44 225 THR B CA 1
ATOM 3939 C C . THR B 1 225 ? 17.703 -29.125 -7.352 1 94.44 225 THR B C 1
ATOM 3941 O O . THR B 1 225 ? 18.922 -29.047 -7.172 1 94.44 225 THR B O 1
ATOM 3944 N N . SER B 1 226 ? 17.109 -28.891 -8.492 1 96.12 226 SER B N 1
ATOM 3945 C CA . SER B 1 226 ? 17.859 -28.281 -9.594 1 96.12 226 SER B CA 1
ATOM 3946 C C . SER B 1 226 ? 17.844 -26.766 -9.508 1 96.12 226 SER B C 1
ATOM 3948 O O . SER B 1 226 ? 16.812 -26.172 -9.148 1 96.12 226 SER B O 1
ATOM 3950 N N . MET B 1 227 ? 18.922 -26.219 -9.758 1 97 227 MET B N 1
ATOM 3951 C CA . MET B 1 227 ? 19.062 -24.766 -9.867 1 97 227 MET B CA 1
ATOM 3952 C C . MET B 1 227 ? 19.797 -24.391 -11.141 1 97 227 MET B C 1
ATOM 3954 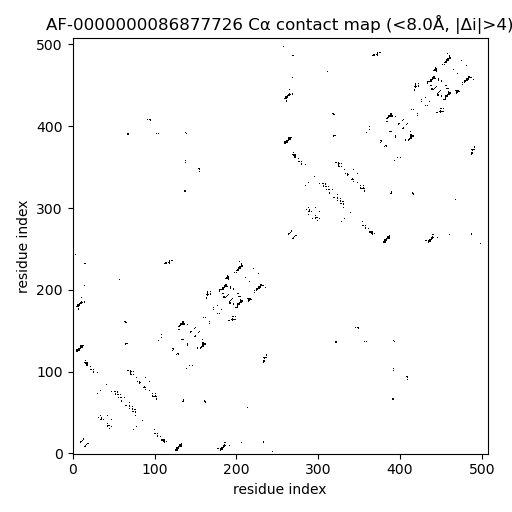O O . MET B 1 227 ? 20.875 -24.922 -11.422 1 97 227 MET B O 1
ATOM 3958 N N . TYR B 1 228 ? 19.25 -23.516 -11.906 1 97.62 228 TYR B N 1
ATOM 3959 C CA . TYR B 1 228 ? 19.875 -23 -13.125 1 97.62 228 TYR B CA 1
ATOM 3960 C C . TYR B 1 228 ? 20.047 -21.484 -13.055 1 97.62 228 TYR B C 1
ATOM 3962 O O . TYR B 1 228 ? 19.266 -20.797 -12.398 1 97.62 228 TYR B O 1
ATOM 3970 N N . THR B 1 229 ? 21.062 -21.016 -13.648 1 97.75 229 THR B N 1
ATOM 3971 C CA . THR B 1 229 ? 21.281 -19.594 -13.82 1 97.75 229 THR B CA 1
ATOM 3972 C C . THR B 1 229 ? 21.266 -19.219 -15.297 1 97.75 229 THR B C 1
ATOM 3974 O O . THR B 1 229 ? 21.984 -19.812 -16.109 1 97.75 229 THR B O 1
ATOM 3977 N N . ILE B 1 230 ? 20.438 -18.281 -15.625 1 98.38 230 ILE B N 1
ATOM 3978 C CA . ILE B 1 230 ? 20.344 -17.828 -17.016 1 98.38 230 ILE B CA 1
ATOM 3979 C C . ILE B 1 230 ? 20.297 -16.297 -17.047 1 98.38 230 ILE B C 1
ATOM 3981 O O . ILE B 1 230 ? 20.25 -15.648 -16 1 98.38 230 ILE B O 1
ATOM 3985 N N . THR B 1 231 ? 20.297 -15.727 -18.312 1 97.56 231 THR B N 1
ATOM 3986 C CA . THR B 1 231 ? 20.281 -14.273 -18.438 1 97.56 231 THR B CA 1
ATOM 3987 C C . THR B 1 231 ? 19.125 -13.812 -19.312 1 97.56 231 THR B C 1
ATOM 3989 O O . THR B 1 231 ? 18.922 -12.609 -19.5 1 97.56 231 THR B O 1
ATOM 3992 N N . ALA B 1 232 ? 18.359 -14.844 -19.828 1 97.5 232 ALA B N 1
ATOM 3993 C CA . ALA B 1 232 ? 17.266 -14.484 -20.703 1 97.5 232 ALA B CA 1
ATOM 3994 C C . ALA B 1 232 ? 16.016 -15.312 -20.391 1 97.5 232 ALA B C 1
ATOM 3996 O O . ALA B 1 232 ? 16.078 -16.531 -20.297 1 97.5 232 ALA B O 1
ATOM 3997 N N . LEU B 1 233 ? 14.898 -14.609 -20.312 1 98.12 233 LEU B N 1
ATOM 3998 C CA . LEU B 1 233 ? 13.625 -15.211 -19.922 1 98.12 233 LEU B CA 1
ATOM 3999 C C . LEU B 1 233 ? 13.227 -16.312 -20.922 1 98.12 233 LEU B C 1
ATOM 4001 O O . LEU B 1 233 ? 12.648 -17.328 -20.531 1 98.12 233 LEU B O 1
ATOM 4005 N N . GLU B 1 234 ? 13.562 -16.172 -22.156 1 98.06 234 GLU B N 1
ATOM 4006 C CA . GLU B 1 234 ? 13.109 -17.062 -23.219 1 98.06 234 GLU B CA 1
ATOM 4007 C C . GLU B 1 234 ? 13.75 -18.438 -23.109 1 98.06 234 GLU B C 1
ATOM 4009 O O . GLU B 1 234 ? 13.312 -19.391 -23.75 1 98.06 234 GLU B O 1
ATOM 4014 N N . GLU B 1 235 ? 14.758 -18.578 -22.25 1 98.5 235 GLU B N 1
ATOM 4015 C CA . GLU B 1 235 ? 15.445 -19.844 -22.062 1 98.5 235 GLU B CA 1
ATOM 4016 C C . GLU B 1 235 ? 14.672 -20.766 -21.125 1 98.5 235 GLU B C 1
ATOM 4018 O O . GLU B 1 235 ? 14.938 -21.969 -21.062 1 98.5 235 GLU B O 1
ATOM 4023 N N . VAL B 1 236 ? 13.711 -20.281 -20.422 1 98.75 236 VAL B N 1
ATOM 4024 C CA . VAL B 1 236 ? 13.055 -20.969 -19.312 1 98.75 236 VAL B CA 1
ATOM 4025 C C . VAL B 1 236 ? 12.336 -22.203 -19.828 1 98.75 236 VAL B C 1
ATOM 4027 O O . VAL B 1 236 ? 12.523 -23.312 -19.297 1 98.75 236 VAL B O 1
ATOM 4030 N N . PRO B 1 237 ? 11.57 -22.109 -20.906 1 98.56 237 PRO B N 1
ATOM 4031 C CA . PRO B 1 237 ? 10.844 -23.297 -21.375 1 98.56 237 PRO B CA 1
ATOM 4032 C C . PRO B 1 237 ? 11.773 -24.453 -21.734 1 98.56 237 PRO B C 1
ATOM 4034 O O . PRO B 1 237 ? 11.5 -25.609 -21.391 1 98.56 237 PRO B O 1
ATOM 4037 N N . LYS B 1 238 ? 12.844 -24.156 -22.375 1 98 238 LYS B N 1
ATOM 40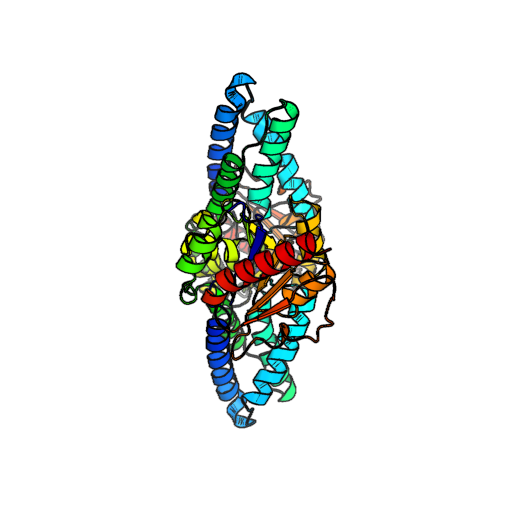38 C CA . LYS B 1 238 ? 13.797 -25.188 -22.781 1 98 238 LYS B CA 1
ATOM 4039 C C . LYS B 1 238 ? 14.422 -25.875 -21.578 1 98 238 LYS B C 1
ATOM 4041 O O . LYS B 1 238 ? 14.555 -27.094 -21.547 1 98 238 LYS B O 1
ATOM 4046 N N . ILE B 1 239 ? 14.758 -25.094 -20.594 1 98.19 239 ILE B N 1
ATOM 4047 C CA . ILE B 1 239 ? 15.406 -25.609 -19.406 1 98.19 239 ILE B CA 1
ATOM 4048 C C . ILE B 1 239 ? 14.461 -26.562 -18.672 1 98.19 239 ILE B C 1
ATOM 4050 O O . ILE B 1 239 ? 14.867 -27.656 -18.25 1 98.19 239 ILE B O 1
ATOM 4054 N N . ILE B 1 240 ? 13.242 -26.156 -18.484 1 97.94 240 ILE B N 1
ATOM 4055 C CA . ILE B 1 240 ? 12.266 -26.969 -17.766 1 97.94 240 ILE B CA 1
ATOM 4056 C C . ILE B 1 240 ? 12 -28.25 -18.531 1 97.94 240 ILE B C 1
ATOM 4058 O O . ILE B 1 240 ? 11.969 -29.344 -17.953 1 97.94 240 ILE B O 1
ATOM 4062 N N . HIS B 1 241 ? 11.93 -28.172 -19.844 1 96.5 241 HIS B N 1
ATOM 4063 C CA . HIS B 1 241 ? 11.711 -29.359 -20.672 1 96.5 241 HIS B CA 1
ATOM 4064 C C . HIS B 1 241 ? 12.859 -30.344 -20.547 1 96.5 241 HIS B C 1
ATOM 4066 O O . HIS B 1 241 ? 12.633 -31.547 -20.375 1 96.5 241 HIS B O 1
ATOM 4072 N N . GLU B 1 242 ? 14.055 -29.828 -20.609 1 96.25 242 GLU B N 1
ATOM 4073 C CA . GLU B 1 242 ? 15.234 -30.672 -20.531 1 96.25 242 GLU B CA 1
ATOM 4074 C C . GLU B 1 242 ? 15.352 -31.328 -19.156 1 96.25 242 GLU B C 1
ATOM 4076 O O . GLU B 1 242 ? 15.758 -32.5 -19.047 1 96.25 242 GLU B O 1
ATOM 4081 N N . ASN B 1 243 ? 15.031 -30.547 -18.141 1 95.69 243 ASN B N 1
ATOM 4082 C CA . ASN B 1 243 ? 15.078 -31.109 -16.781 1 95.69 243 ASN B CA 1
ATOM 4083 C C . ASN B 1 243 ? 14.078 -32.25 -16.609 1 95.69 243 ASN B C 1
ATOM 4085 O O . ASN B 1 243 ? 14.391 -33.25 -15.984 1 95.69 243 ASN B O 1
ATOM 4089 N N . ILE B 1 244 ? 12.898 -32.094 -17.141 1 94.56 244 ILE B N 1
ATOM 4090 C CA . ILE B 1 244 ? 11.867 -33.125 -17.078 1 94.56 244 ILE B CA 1
ATOM 4091 C C . ILE B 1 244 ? 12.375 -34.406 -17.766 1 94.56 244 ILE B C 1
ATOM 4093 O O . ILE B 1 244 ? 12.234 -35.5 -17.219 1 94.56 244 ILE B O 1
ATOM 4097 N N . GLN B 1 245 ? 13.023 -34.281 -18.891 1 92.19 245 GLN B N 1
ATOM 4098 C CA . GLN B 1 245 ? 13.539 -35.406 -19.641 1 92.19 245 GLN B CA 1
ATOM 4099 C C . GLN B 1 245 ? 14.641 -36.125 -18.859 1 92.19 245 GLN B C 1
ATOM 4101 O O . GLN B 1 245 ? 14.695 -37.375 -18.844 1 92.19 245 GLN B O 1
ATOM 4106 N N . GLN B 1 246 ? 15.461 -35.375 -18.266 1 90.75 246 GLN B N 1
ATOM 4107 C CA . GLN B 1 246 ? 16.547 -35.938 -17.5 1 90.75 246 GLN B CA 1
ATOM 4108 C C . GLN B 1 246 ? 16.031 -36.719 -16.297 1 90.75 246 GLN B C 1
ATOM 4110 O O . GLN B 1 246 ? 16.547 -37.781 -15.984 1 90.75 246 GLN B O 1
ATOM 4115 N N . GLN B 1 247 ? 15.055 -36.219 -15.641 1 87.44 247 GLN B N 1
ATOM 4116 C CA . GLN B 1 247 ? 14.484 -36.875 -14.469 1 87.44 247 GLN B CA 1
ATOM 4117 C C . GLN B 1 247 ? 13.766 -38.188 -14.867 1 87.44 247 GLN B C 1
ATOM 4119 O O . GLN B 1 247 ? 13.797 -39.156 -14.133 1 87.44 247 GLN B O 1
ATOM 4124 N N . GLN B 1 248 ? 13.078 -38.156 -15.969 1 86.06 248 GLN B N 1
ATOM 4125 C CA . GLN B 1 248 ? 12.375 -39.344 -16.469 1 86.06 248 GLN B CA 1
ATOM 4126 C C . GLN B 1 248 ? 13.359 -40.438 -16.844 1 86.06 248 GLN B C 1
ATOM 4128 O O . GLN B 1 248 ? 13.102 -41.625 -16.625 1 86.06 248 GLN B O 1
ATOM 4133 N N . GLN B 1 249 ? 14.398 -40.062 -17.406 1 84.12 249 GLN B N 1
ATOM 4134 C CA . GLN B 1 249 ? 15.422 -41.031 -17.781 1 84.12 249 GLN B CA 1
ATOM 4135 C C . GLN B 1 249 ? 16.047 -41.688 -16.547 1 84.12 249 GLN B C 1
ATOM 4137 O O . GLN B 1 249 ? 16.312 -42.875 -16.547 1 84.12 249 GLN B O 1
ATOM 4142 N N . LYS B 1 250 ? 16.328 -41.031 -15.477 1 78.44 250 LYS B N 1
ATOM 4143 C CA . LYS B 1 250 ? 16.906 -41.531 -14.234 1 78.44 250 LYS B CA 1
ATOM 4144 C C . LYS B 1 250 ? 15.945 -42.5 -13.547 1 78.44 250 LYS B C 1
ATOM 4146 O O . LYS B 1 250 ? 16.375 -43.469 -12.93 1 78.44 250 LYS B O 1
ATOM 4151 N N . ARG B 1 251 ? 14.695 -42.25 -13.633 1 76.38 251 ARG B N 1
ATOM 4152 C CA . ARG B 1 251 ? 13.688 -43.125 -13.023 1 76.38 251 ARG B CA 1
ATOM 4153 C C . ARG B 1 251 ? 13.578 -44.438 -13.75 1 76.38 251 ARG B C 1
ATOM 4155 O O . ARG B 1 251 ? 13.25 -45.469 -13.148 1 76.38 251 ARG B O 1
ATOM 4162 N N . THR B 1 252 ? 13.781 -44.375 -15.117 1 73.25 252 THR B N 1
ATOM 4163 C CA . THR B 1 252 ? 13.703 -45.594 -15.914 1 73.25 252 THR B CA 1
ATOM 4164 C C . THR B 1 252 ? 14.953 -46.469 -15.703 1 73.25 252 THR B C 1
ATOM 4166 O O . THR B 1 252 ? 14.875 -47.688 -15.703 1 73.25 252 THR B O 1
ATOM 4169 N N . LEU B 1 253 ? 16.078 -45.875 -15.477 1 72.75 253 LEU B N 1
ATOM 4170 C CA . LEU B 1 253 ? 17.344 -46.594 -15.352 1 72.75 253 LEU B CA 1
ATOM 4171 C C . LEU B 1 253 ? 17.531 -47.094 -13.93 1 72.75 253 LEU B C 1
ATOM 4173 O O . LEU B 1 253 ? 18.281 -48.062 -13.703 1 72.75 253 LEU B O 1
ATOM 4177 N N . GLY B 1 254 ? 16.906 -46.469 -12.961 1 54.78 254 GLY B N 1
ATOM 4178 C CA . GLY B 1 254 ? 17.016 -47 -11.609 1 54.78 254 GLY B CA 1
ATOM 4179 C C . GLY B 1 254 ? 15.875 -47.969 -11.25 1 54.78 254 GLY B C 1
ATOM 4180 O O . GLY B 1 254 ? 14.828 -47.969 -11.914 1 54.78 254 GLY B O 1
#

Foldseek 3Di:
DPQDAFEEEEEPDPQFWDAVVLVVVLLVVLLVVLCVVPVVPNDDSVNLVVQLLVQLLVQCVPFFAELQRQLVSSLVSSVVVCVVVVNDDDPVVSVVSSVSSNVSLVDQIGTAPCSVVLLVLSVVVPYQYAYEYAHDPVSVVVNCVNVVVCVRHVPRYHYYSHQALVRVLVSCVVDPDDQARYEFEYAACGRTVQSNQVNNHEYEHAHEPPDRPSRDDDHDHDPSYHYHYHNGSNCVSVVSSVVSVVVVVVVVVD/DPQDAFEEEEEPDPQFWDAVVLVVVLLVVLLVVLCVVPVVPNDDSVNLVVQLLVQLLVVCVPFFAELQRQLVSSLVSSVVVCVVVVNDDDPVVSVVSSVSSNVSLVDDIGTAPCSVVLLVLSVVVPYQYAYEYAHDPVSVVVNCVNVVVCVRHVPRYHYYSHQALVRVLVSCVVDPDDQARYEFEYAACGRTVQSNQVNNHEYEHAHEPPDRPSRDDDHDHDPSYHYYYHNGNNCVSVVSSVVSVVVVVVVVVD

Sequence (508 aa):
MNTIKQHIIFDLDDTLVYCNKYFNLVLGEFFENMQEWFDPHALTVQEIRDKQLEIDVTGVNKVGFASHHFPESLIDTYRYFSQKYERATSSEEESFLTKLGMSVYDQEVEPYPHMVETLESLQSAGHSLYLYTGGETVIQQRKIDQMKLSAYFDDRIYIRQHKNVEALEGILSSGPFDRRTTWMIGNSLRTDILPAVTAGIHSIYIKQPNEWQYNIVELQPNPETSMYTITALEEVPKIIHENIQQQQQKRTLGMNTIKQHIIFDLDDTLVYCNKYFNLVLGEFFENMQEWFDPHALTVQEIRDKQLEIDVTGVNKVGFASHHFPESLIDTYRYFSQKYERATSSEEESFLTKLGMSVYDQEVEPYPHMVETLESLQSAGHSLYLYTGGETVIQQRKIDQMKLSAYFDDRIYIRQHKNVEALEGILSSGPFDRRTTWMIGNSLRTDILPAVTAGIHSIYIKQPNEWQYNIVELQPNPETSMYTITALEEVPKIIHENIQQQQQKRTLG

Secondary structure (DSSP, 8-state):
------EEEEP-BTTTB--HHHHHHHHHHHHHHHHHHTGGGT--HHHHHHHHHHHHHHHHHHH-S-TTHHHHHHHHHHHHHHHHTTPPP-HHHHHHHHHHHHGGGGSPP-BPTTHHHHHHHHHHTT-EEEEEEES-HHHHHHHHHHTTTHHHHTT-EEEESS-SHHHHHHHHHHSS--GGGEEEEES-IIIIIHHHHHHT-EEEEEPPTT--GGG-------TTS-EEEES-GGGHHHHHHHHHHHHHHHHHH-/------EEEEP-BTTTB--HHHHHHHHHHHHHHHHHHTGGGT--HHHHHHHHHHHHHHHHHHH-S-TTHHHHHHHHHHHHHHHHTTPPP-HHHHHHHHHHHHGGGGSPP-BPTTHHHHHHHHHHTT-EEEEEEES-HHHHHHHHHHTTTHHHHTT-EEEESS-SHHHHHHHHHHSS--GGGEEEEES-IIIIIHHHHHHT-EEEEE--TT--GGG-------TTS-EEEES-GGGHHHHHHHHHHHHHHHHHH-

Organism: NCBI:txid248903

Radius of gyration: 26.39 Å; Cα contacts (8 Å, |Δi|>4): 782; chains: 2; bounding box: 65×88×61 Å

pLDDT: mean 95.57, std 6.51, range [42.53, 98.94]

InterPro domains:
  IPR023198 Phosphoglycolate phosphatase-like, domain 2 [G3DSA:1.10.150.240] (20-108)
  IPR023214 HAD superfamily [G3DSA:3.40.50.1000] (8-215)
  IPR036412 HAD-like superfamily [SSF56784] (6-241)
  IPR041492 Haloacid dehalogenase-like hydrolase [PF13419] (8-205)
  IPR051400 HAD-like hydrolase superfamily enzymes [PTHR46470] (6-243)

Solvent-accessible surface area (backbone atoms only — not comparable to full-atom values): 27258 Å² total; per-residue (Å²): 127,94,64,81,62,36,40,40,34,30,32,38,75,52,45,40,24,65,42,63,68,51,51,48,52,48,48,52,53,48,44,53,51,49,33,63,77,37,48,93,69,67,56,48,63,64,60,52,50,53,49,30,49,53,47,40,49,56,46,37,74,71,63,28,42,45,72,55,50,62,18,47,26,52,42,52,38,53,50,50,51,23,59,76,66,73,40,82,85,49,70,65,59,46,42,50,37,41,52,51,42,53,48,57,80,69,57,82,82,44,69,37,77,51,41,65,60,36,56,49,52,37,45,72,69,57,33,47,49,32,37,44,36,67,24,46,48,66,62,53,50,50,50,37,58,76,65,53,42,48,83,67,26,59,71,42,63,45,72,29,44,57,55,35,50,67,49,53,46,51,52,46,72,74,46,94,61,52,47,92,42,26,34,33,36,20,42,29,40,45,49,35,40,47,26,24,44,74,68,50,21,22,30,37,38,34,54,57,86,87,60,62,67,76,29,64,60,90,78,75,88,43,90,90,35,56,73,46,78,44,74,53,65,61,50,50,56,59,51,55,52,51,51,53,51,54,54,53,51,54,59,69,74,94,127,93,64,82,63,35,39,39,34,31,30,39,74,51,46,39,25,64,40,63,68,51,51,48,52,47,47,52,54,47,44,52,50,50,32,62,77,37,46,93,68,69,58,49,61,66,60,51,50,54,49,29,48,55,48,41,48,57,46,36,74,70,62,30,43,45,72,56,50,59,18,46,26,52,41,52,40,53,49,52,52,23,59,75,67,72,41,82,85,50,69,67,58,48,42,51,36,41,53,51,41,54,49,56,78,70,57,82,84,43,71,37,78,50,41,65,61,36,55,49,52,37,45,73,70,58,32,46,50,31,37,44,36,68,22,47,48,65,62,53,49,50,50,38,58,77,68,52,43,47,81,67,26,59,70,42,62,44,73,29,42,57,55,36,50,68,48,52,45,51,52,47,72,74,46,93,62,51,47,93,44,26,34,34,36,20,44,29,40,44,50,36,42,46,25,25,44,74,68,48,19,22,29,38,37,36,54,58,84,87,60,62,69,76,29,64,62,90,76,77,87,41,90,91,35,57,74,47,78,44,74,53,64,60,51,50,58,59,51,54,51,51,51,54,52,53,53,54,50,52,58,69,75,96

Nearest PDB structures (foldseek):
  3ddh-assembly1_A  TM=8.254E-01  e=1.264E-15  Bacteroides thetaiotaomicron
  3ddh-assembly1_B  TM=8.446E-01  e=2.291E-15  Bacteroides thetaiotaomicron
  2pke-assembly1_B  TM=8.334E-01  e=2.955E-14  Xanthomonas campestris pv. campestris
  2hoq-assembly1_A-2  TM=6.923E-01  e=1.293E-10  Pyrococcus horikoshii OT3
  2nyv-assembly1_A  TM=6.541E-01  e=2.684E-09  Aquifex aeolicus